Protein AF-A0A4Q4DHK1-F1 (afdb_monomer_lite)

Radius of gyration: 35.24 Å; chains: 1; bounding box: 110×114×88 Å

pLDDT: mean 72.65, std 28.13, range [22.77, 98.75]

Foldseek 3Di:
DWDDPPVPDIDPPDDDDLQDFQFDQQVHQKGKDKDFLAKDWFQKKKKWFFAKQDLFFWKFQAKFFAAPVCRVDTLQAQFDKQKPAFDDPQGLSRNRPPDRPGMTTGGSDGGIMMMTGSVATDITGMIMTITGPTHGQKIFIWGHHPVPDIDTRDIDGRAFAADWDDDPNHTDDADEEEDADPCVVPPDDLVNLLVVLVVCLVVVGQEYEPALVNDLDPSNLVSCLVSNHAYAYEHNAAAADDDPDLPVSLVVLLVSCQPRLVRPNYQEYEQYEAHAYPSSNLVSNVCSCCVRNNPGYYHRYCPDRSHPEAELEADDDPVCVVFLVRTPSSHDHHYRDYYHDDDDDPVVVCVQQPPDDPPPDDPSVVVVDPDDCPPNVDPDNPPDDPDDDPDDDDDDDDDDDDDPDDDDDDDDDDDDDDDDDDDDDDDDDDDDDDPDDDPPPVVVVVVVVVVVVVVVVVPPDDDDDDDDDDDDDDDDDDDDDDDDDDDDDDDDDDDDDDDDDDDDDDDDDDDDDDDDDDDDDDDDDDDDDDD

Secondary structure (DSSP, 8-state):
-EE-SSSS--EESS---TT--SS--SSSS-EEEEEEEEEEEEEEEEEEE-SBSSSS--EEEEEEEE-TTSTT--TTTT-EEEES---TT--GGGGGSS-SS--EE--S-SS-EEEEEEEEEEEEEEEEEEE-SS-BSEEEEEEESSSSS-EEEEEEE-PPPPP--EETTEE----EEE---TTTTT---HHHHHHHHHHHHHTT--EEEEGGG----HHHHHHHHHHT-EEEEE-S-BTT---S-HHHHHHHHHHHHHHHTT-TTEEEEEEEBSSPPPHHHHHHHHHHHHHHSTTSEEEEETTSTT---S---S---GGGGG-GGGSTTSS-S--S---------HHHHHHHHTTS-SSS--HHHHHS----TTTSS---S--------------------------------------------PPPPPPP--S--SSSHHHHHHHHHHHHHHHTTSSS-----------------------------------------------------------------------

Sequence (531 aa):
MQVSDDGGTWTDAESVDNSAVPLPFENADASLQRVDIGAREARYVRLSGGERATSWGSSLWSLSVIDSAAPGTDPALRKTATASTEDGDNKAANATDGRSDTHWSSAYEDDQWIQVDLGAAVSFDRVVVVWEPAHPKTYVIQVSDDGDTWTGVKAVDNTPEPLKISVNRVRVFCRGGNWGRDELLRRMSAEPMDTAVRMHRDMNFTMIRNWLGSSNREEFFASCDEYGLLVWNDFPNAWAMDPPDQEAFNSVARDTVLRYRIHPSVVVWCGANEGNPPAAIDTGMREAVQSQAPGILYQNNSAGGIISGGGPYGWVEPERYFSRSTYGGGHFGFHTEIGMPVVSTAESMRNLVGDEPEWPIGDAWYYHDWSTPGESGSAELPRRHRGPSRHGEGSGRLRPQGAVRQLREHPGHVRGVERQPVEGRQRPDALDVPPGLAQHRLADVRLRLRRQRHLLRGAQGLRTVPCAGRPAEVGGHRRQPHRPRPERCDGHSRAPRPVRAPARVHPACEARRRSVDHGHRVHRRVRSGPP

Structure (mmCIF, N/CA/C/O backbone):
data_AF-A0A4Q4DHK1-F1
#
_entry.id   AF-A0A4Q4DHK1-F1
#
loop_
_atom_site.group_PDB
_atom_site.id
_atom_site.type_symbol
_atom_site.label_atom_id
_atom_site.label_alt_id
_atom_site.label_comp_id
_atom_site.label_asym_id
_atom_site.label_entity_id
_atom_site.label_seq_id
_atom_site.pdbx_PDB_ins_code
_atom_site.Cartn_x
_atom_site.Cartn_y
_atom_site.Cartn_z
_atom_site.occupancy
_atom_site.B_iso_or_equiv
_atom_site.auth_seq_id
_atom_site.auth_comp_id
_atom_site.auth_asym_id
_atom_site.auth_atom_id
_atom_site.pdbx_PDB_model_num
ATOM 1 N N . MET A 1 1 ? -16.949 -10.722 -8.420 1.00 47.47 1 MET A N 1
ATOM 2 C CA . MET A 1 1 ? -17.104 -12.100 -8.929 1.00 47.47 1 MET A CA 1
ATOM 3 C C . MET A 1 1 ? -18.255 -12.141 -9.926 1.00 47.47 1 MET A C 1
ATOM 5 O O . MET A 1 1 ? -19.300 -11.579 -9.632 1.00 47.47 1 MET A O 1
ATOM 9 N N . GLN A 1 2 ? -18.088 -12.801 -11.078 1.00 45.94 2 GLN A N 1
ATOM 10 C CA . GLN A 1 2 ? -19.181 -13.039 -12.032 1.00 45.94 2 GLN A CA 1
ATOM 11 C C . GLN A 1 2 ? -19.551 -14.520 -12.079 1.00 45.94 2 GLN A C 1
ATOM 13 O O . GLN A 1 2 ? -18.664 -15.376 -12.040 1.00 45.94 2 GLN A O 1
ATOM 18 N N . VAL A 1 3 ? -20.846 -14.803 -12.195 1.00 56.62 3 VAL A N 1
ATOM 19 C CA . VAL A 1 3 ? -21.405 -16.150 -12.369 1.00 56.62 3 VAL A CA 1
ATOM 20 C C . VAL A 1 3 ? -22.214 -16.216 -13.661 1.00 56.62 3 VAL A C 1
ATOM 22 O O . VAL A 1 3 ? -22.675 -15.198 -14.175 1.00 56.62 3 VAL A O 1
ATOM 25 N N . SER A 1 4 ? -22.342 -17.420 -14.208 1.00 64.75 4 SER A N 1
ATOM 26 C CA . SER A 1 4 ? -23.091 -17.689 -15.430 1.00 64.75 4 SER A CA 1
ATOM 27 C C . SER A 1 4 ? -23.592 -19.127 -15.395 1.00 64.75 4 SER A C 1
ATOM 29 O O . SER A 1 4 ? -22.787 -20.055 -15.291 1.00 64.75 4 SER A O 1
ATOM 31 N N . ASP A 1 5 ? -24.909 -19.302 -15.487 1.00 65.12 5 ASP A N 1
ATOM 32 C CA . ASP A 1 5 ? -25.555 -20.621 -15.475 1.00 65.12 5 ASP A CA 1
ATOM 33 C C . ASP A 1 5 ? -25.637 -21.251 -16.882 1.00 65.12 5 ASP A C 1
ATOM 35 O O . ASP A 1 5 ? -25.876 -22.450 -17.019 1.00 65.12 5 ASP A O 1
ATOM 39 N N . ASP A 1 6 ? -25.425 -20.453 -17.937 1.00 76.12 6 ASP A N 1
ATOM 40 C CA . ASP A 1 6 ? -25.504 -20.849 -19.353 1.00 76.12 6 ASP A CA 1
ATOM 41 C C . ASP A 1 6 ? -24.164 -20.708 -20.117 1.00 76.12 6 ASP A C 1
ATOM 43 O O . ASP A 1 6 ? -24.052 -21.138 -21.266 1.00 76.12 6 ASP A O 1
ATOM 47 N N . GLY A 1 7 ? -23.141 -20.106 -19.496 1.00 55.50 7 GLY A N 1
ATOM 48 C CA . GLY A 1 7 ? -21.835 -19.790 -20.085 1.00 55.50 7 GLY A CA 1
ATOM 49 C C . GLY A 1 7 ? -21.817 -18.584 -21.040 1.00 55.50 7 GLY A C 1
ATOM 50 O O . GLY A 1 7 ? -20.734 -18.150 -21.445 1.00 55.50 7 GLY A O 1
ATOM 51 N N . GLY A 1 8 ? -22.979 -18.032 -21.401 1.00 59.91 8 GLY A N 1
ATOM 52 C CA . GLY A 1 8 ? -23.135 -16.928 -22.356 1.00 59.91 8 GLY A CA 1
ATOM 53 C C . GLY A 1 8 ? -23.581 -15.612 -21.715 1.00 59.91 8 GLY A C 1
ATOM 54 O O . GLY A 1 8 ? -23.143 -14.542 -22.136 1.00 59.91 8 GLY A O 1
ATOM 55 N N . THR A 1 9 ? -24.395 -15.695 -20.668 1.00 63.12 9 THR A N 1
ATOM 56 C CA . THR A 1 9 ? -24.939 -14.582 -19.895 1.00 63.12 9 THR A CA 1
ATOM 57 C C . THR A 1 9 ? -24.209 -14.522 -18.560 1.00 63.12 9 THR A C 1
ATOM 59 O O . THR A 1 9 ? -24.305 -15.449 -17.757 1.00 63.12 9 THR A O 1
ATOM 62 N N . TRP A 1 10 ? -23.456 -13.450 -18.325 1.00 68.81 10 TRP A N 1
ATOM 63 C CA . TRP A 1 10 ? -22.652 -13.276 -17.115 1.00 68.81 10 TRP A CA 1
ATOM 64 C C . TRP A 1 10 ? -23.239 -12.159 -16.257 1.00 68.81 10 TRP A C 1
ATOM 66 O O . TRP A 1 10 ? -23.461 -11.051 -16.747 1.00 68.81 10 TRP A O 1
ATOM 76 N N . THR A 1 11 ? -23.481 -12.455 -14.985 1.00 61.75 11 THR A N 1
ATOM 77 C CA . THR A 1 11 ? -23.983 -11.508 -13.983 1.00 61.75 11 THR A CA 1
ATOM 78 C C . THR A 1 11 ? -22.953 -11.329 -12.881 1.00 61.75 11 THR A C 1
ATOM 80 O O . THR A 1 11 ? -22.341 -12.296 -12.422 1.00 61.75 11 THR A O 1
ATOM 83 N N . ASP A 1 12 ? -22.775 -10.089 -12.427 1.00 61.72 12 ASP A N 1
ATOM 84 C CA . ASP A 1 12 ? -21.999 -9.800 -11.225 1.00 61.72 12 ASP A CA 1
ATOM 85 C C . ASP A 1 12 ? -22.729 -10.400 -10.015 1.00 61.72 12 ASP A C 1
ATOM 87 O O . ASP A 1 12 ? -23.789 -9.927 -9.612 1.00 61.72 12 ASP A O 1
ATOM 91 N N . ALA A 1 13 ? -22.173 -11.476 -9.456 1.00 50.31 13 ALA A N 1
ATOM 92 C CA . ALA A 1 13 ? -22.641 -12.061 -8.199 1.00 50.31 13 ALA A CA 1
ATOM 93 C C . ALA A 1 13 ? -22.247 -11.188 -7.001 1.00 50.31 13 ALA A C 1
ATOM 95 O O . ALA A 1 13 ? -22.919 -11.187 -5.976 1.00 50.31 13 ALA A O 1
ATOM 96 N N . GLU A 1 14 ? -21.140 -10.461 -7.148 1.00 51.59 14 GLU A N 1
ATOM 97 C CA . GLU A 1 14 ? -20.563 -9.585 -6.139 1.00 51.59 14 GLU A CA 1
ATOM 98 C C . GLU A 1 14 ? -19.654 -8.576 -6.847 1.00 51.59 14 GLU A C 1
ATOM 100 O O . GLU A 1 14 ? -18.793 -8.975 -7.639 1.00 51.59 14 GLU A O 1
ATOM 105 N N . SER A 1 15 ? -19.811 -7.279 -6.579 1.00 48.78 15 SER A N 1
ATOM 106 C CA . SER A 1 15 ? -18.812 -6.295 -7.006 1.00 48.78 15 SER A CA 1
ATOM 107 C C . SER A 1 15 ? -17.597 -6.440 -6.097 1.00 48.78 15 SER A C 1
ATOM 109 O O . SER A 1 15 ? -17.697 -6.186 -4.902 1.00 48.78 15 SER A O 1
ATOM 111 N N . VAL A 1 16 ? -16.465 -6.874 -6.653 1.00 47.25 16 VAL A N 1
ATOM 112 C CA . VAL A 1 16 ? -15.205 -6.975 -5.906 1.00 47.25 16 VAL A CA 1
ATOM 113 C C . VAL A 1 16 ? -14.359 -5.775 -6.287 1.00 47.25 16 VAL A C 1
ATOM 115 O O . VAL A 1 16 ? -13.820 -5.719 -7.394 1.00 47.25 16 VAL A O 1
ATOM 118 N N . ASP A 1 17 ? -14.259 -4.821 -5.370 1.00 56.34 17 ASP A N 1
ATOM 119 C CA . ASP A 1 17 ? -13.250 -3.778 -5.450 1.00 56.34 17 ASP A CA 1
ATOM 120 C C . ASP A 1 17 ? -11.889 -4.389 -5.090 1.00 56.34 17 ASP A C 1
ATOM 122 O O . ASP A 1 17 ? -11.588 -4.658 -3.930 1.00 56.34 17 ASP A O 1
ATOM 126 N N . ASN A 1 18 ? -11.058 -4.621 -6.109 1.00 48.06 18 ASN A N 1
ATOM 127 C CA . ASN A 1 18 ? -9.714 -5.179 -5.939 1.00 48.06 18 ASN A CA 1
ATOM 128 C C . ASN A 1 18 ? -8.720 -4.188 -5.292 1.00 48.06 18 ASN A C 1
ATOM 130 O O . ASN A 1 18 ? -7.551 -4.536 -5.138 1.00 48.06 18 ASN A O 1
ATOM 134 N N . SER A 1 19 ? -9.160 -2.971 -4.952 1.00 53.16 19 SER A N 1
ATOM 135 C CA . SER A 1 19 ? -8.407 -1.965 -4.195 1.00 53.16 19 SER A CA 1
ATOM 136 C C . SER A 1 19 ? -8.936 -1.737 -2.771 1.00 53.16 19 SER A C 1
ATOM 138 O O . SER A 1 19 ? -8.347 -0.949 -2.031 1.00 53.16 19 SER A O 1
ATOM 140 N N . ALA A 1 20 ? -9.992 -2.449 -2.355 1.00 63.12 20 ALA A N 1
ATOM 141 C CA . ALA A 1 20 ? -10.575 -2.313 -1.025 1.00 63.12 20 ALA A CA 1
ATOM 142 C C . ALA A 1 20 ? -9.588 -2.737 0.076 1.00 63.12 20 ALA A C 1
ATOM 144 O O . ALA A 1 20 ? -9.334 -3.921 0.306 1.00 63.12 20 ALA A O 1
ATOM 145 N N . VAL A 1 21 ? -9.062 -1.745 0.793 1.00 74.88 21 VAL A N 1
ATOM 146 C CA . VAL A 1 21 ? -8.330 -1.935 2.048 1.00 74.88 21 VAL A CA 1
ATOM 147 C C . VAL A 1 21 ? -9.319 -1.957 3.227 1.00 74.88 21 VAL A C 1
ATOM 149 O O . VAL A 1 21 ? -10.309 -1.225 3.184 1.00 74.88 21 VAL A O 1
ATOM 152 N N . PRO A 1 22 ? -9.084 -2.742 4.300 1.00 81.81 22 PRO A N 1
ATOM 153 C CA . PRO A 1 22 ? -10.016 -2.823 5.436 1.00 81.81 22 PRO A CA 1
ATOM 154 C C . PRO A 1 22 ? -10.275 -1.496 6.166 1.00 81.81 22 PRO A C 1
ATOM 156 O O . PRO A 1 22 ? -11.322 -1.342 6.795 1.00 81.81 22 PRO A O 1
ATOM 159 N N . LEU A 1 23 ? -9.328 -0.555 6.078 1.00 85.44 23 LEU A N 1
ATOM 160 C CA . LEU A 1 23 ? -9.400 0.801 6.621 1.00 85.44 23 LEU A CA 1
ATOM 161 C C . LEU A 1 23 ? -8.910 1.809 5.564 1.00 85.44 23 LEU A C 1
ATOM 163 O O . LEU A 1 23 ? -7.705 2.050 5.458 1.00 85.44 23 LEU A O 1
ATOM 167 N N . PRO A 1 24 ? -9.805 2.373 4.733 1.00 80.25 24 PRO A N 1
ATOM 168 C CA . PRO A 1 24 ? -9.443 3.418 3.784 1.00 80.25 24 PRO A CA 1
ATOM 169 C C . PRO A 1 24 ? -9.318 4.772 4.498 1.00 80.25 24 PRO A C 1
ATOM 171 O O . PRO A 1 24 ? -10.214 5.177 5.240 1.00 80.25 24 PRO A O 1
ATOM 174 N N . PHE A 1 25 ? -8.211 5.476 4.253 1.00 76.12 25 PHE A N 1
ATOM 175 C CA . PHE A 1 25 ? -7.903 6.813 4.781 1.00 76.12 25 PHE A CA 1
ATOM 176 C C . PHE A 1 25 ? -7.890 7.826 3.620 1.00 76.12 25 PHE A C 1
ATOM 178 O O . PHE A 1 25 ? -6.839 8.300 3.190 1.00 76.12 25 PHE A O 1
ATOM 185 N N . GLU A 1 26 ? -9.060 8.080 3.023 1.00 56.31 26 GLU A N 1
ATOM 186 C CA . GLU A 1 26 ? -9.213 8.846 1.771 1.00 56.31 26 GLU A CA 1
ATOM 187 C C . GLU A 1 26 ? -8.942 10.354 1.956 1.00 56.31 26 GLU A C 1
ATOM 189 O O . GLU A 1 26 ? -9.859 11.166 2.053 1.00 56.31 26 GLU A O 1
ATOM 194 N N . ASN A 1 27 ? -7.660 10.736 1.985 1.00 51.50 27 ASN A N 1
ATOM 195 C CA . ASN A 1 27 ? -7.175 12.106 2.226 1.00 51.50 27 ASN A CA 1
ATOM 196 C C . ASN A 1 27 ? -7.556 12.691 3.603 1.00 51.50 27 ASN A C 1
ATOM 198 O O . ASN A 1 27 ? -7.552 13.910 3.776 1.00 51.50 27 ASN A O 1
ATOM 202 N N . ALA A 1 28 ? -7.875 11.835 4.575 1.00 60.06 28 ALA A N 1
ATOM 203 C CA . ALA A 1 28 ? -8.208 12.214 5.943 1.00 60.06 28 ALA A CA 1
ATOM 204 C C . ALA A 1 28 ? -7.517 11.281 6.943 1.00 60.06 28 ALA A C 1
ATOM 206 O O . ALA A 1 28 ? -7.442 10.072 6.717 1.00 60.06 28 ALA A O 1
ATOM 207 N N . ASP A 1 29 ? -7.108 11.825 8.089 1.00 82.06 29 ASP A N 1
ATOM 208 C CA . ASP A 1 29 ? -6.481 11.085 9.195 1.00 82.06 29 ASP A CA 1
ATOM 209 C C . ASP A 1 29 ? -7.505 10.266 10.016 1.00 82.06 29 ASP A C 1
ATOM 211 O O . ASP A 1 29 ? -7.342 10.045 11.213 1.00 82.06 29 ASP A O 1
ATOM 215 N N . ALA A 1 30 ? -8.600 9.830 9.386 1.00 88.81 30 ALA A N 1
ATOM 216 C CA . ALA A 1 30 ? -9.708 9.134 10.028 1.00 88.81 30 ALA A CA 1
ATOM 217 C C . ALA A 1 30 ? -10.295 8.039 9.121 1.00 88.81 30 ALA A C 1
ATOM 219 O O . ALA A 1 30 ? -10.628 8.305 7.965 1.00 88.81 30 ALA A O 1
ATOM 220 N N . SER A 1 31 ? -10.501 6.831 9.659 1.00 91.38 31 SER A N 1
ATOM 221 C CA . SER A 1 31 ? -11.215 5.743 8.972 1.00 91.38 31 SER A CA 1
ATOM 222 C C . SER A 1 31 ? -12.299 5.126 9.858 1.00 91.38 31 SER A C 1
ATOM 224 O O . SER A 1 31 ? -12.040 4.698 10.983 1.00 91.38 31 SER A O 1
ATOM 226 N N . LEU A 1 32 ? -13.537 5.090 9.357 1.00 92.19 32 LEU A N 1
ATOM 227 C CA . LEU A 1 32 ? -14.707 4.600 10.090 1.00 92.19 32 LEU A CA 1
ATOM 228 C C . LEU A 1 32 ? -14.902 3.094 9.883 1.00 92.19 32 LEU A C 1
ATOM 230 O O . LEU A 1 32 ? -15.309 2.655 8.806 1.00 92.19 32 LEU A O 1
ATOM 234 N N . GLN A 1 33 ? -14.747 2.318 10.951 1.00 94.19 33 GLN A N 1
ATOM 235 C CA . GLN A 1 33 ? -14.998 0.882 10.966 1.00 94.19 33 GLN A CA 1
ATOM 236 C C . GLN A 1 33 ? -16.241 0.554 11.800 1.00 94.19 33 GLN A C 1
ATOM 238 O O . GLN A 1 33 ? -16.369 0.962 12.953 1.00 94.19 33 GLN A O 1
ATOM 243 N N . ARG A 1 34 ? -17.173 -0.211 11.223 1.00 94.88 34 ARG A N 1
ATOM 244 C CA . ARG A 1 34 ? -18.344 -0.752 11.931 1.00 94.88 34 ARG A CA 1
ATOM 245 C C . ARG A 1 34 ? -18.182 -2.257 12.057 1.00 94.88 34 ARG A C 1
ATOM 247 O O . ARG A 1 34 ? -17.985 -2.929 11.048 1.00 94.88 34 ARG A O 1
ATOM 254 N N . VAL A 1 35 ? -18.289 -2.777 13.273 1.00 96.31 35 VAL A N 1
ATOM 255 C CA . VAL A 1 35 ? -18.103 -4.199 13.551 1.00 96.31 35 VAL A CA 1
ATOM 256 C C . VAL A 1 35 ? -19.341 -4.763 14.224 1.00 96.31 35 VAL A C 1
ATOM 258 O O . VAL A 1 35 ? -19.595 -4.520 15.403 1.00 96.31 35 VAL A O 1
ATOM 261 N N . ASP A 1 36 ? -20.093 -5.551 13.461 1.00 97.12 36 ASP A N 1
ATOM 262 C CA . ASP A 1 36 ? -21.215 -6.325 13.979 1.00 97.12 36 ASP A CA 1
ATOM 263 C C . ASP A 1 36 ? -20.690 -7.536 14.763 1.00 97.12 36 ASP A C 1
ATOM 265 O O . ASP A 1 36 ? -19.934 -8.369 14.245 1.00 97.12 36 ASP A O 1
ATOM 269 N N . ILE A 1 37 ? -21.103 -7.625 16.027 1.00 96.38 37 ILE A N 1
ATOM 270 C CA . ILE A 1 37 ? -20.753 -8.700 16.968 1.00 96.38 37 ILE A CA 1
ATOM 271 C C . ILE A 1 37 ? -21.958 -9.610 17.285 1.00 96.38 37 ILE A C 1
ATOM 273 O O . ILE A 1 37 ? -21.801 -10.685 17.876 1.00 96.38 37 ILE A O 1
ATOM 277 N N . GLY A 1 38 ? -23.155 -9.200 16.843 1.00 95.19 38 GLY A N 1
ATOM 278 C CA . GLY A 1 38 ? -24.442 -9.795 17.204 1.00 95.19 38 GLY A CA 1
ATOM 279 C C . GLY A 1 38 ? -24.859 -9.407 18.624 1.00 95.19 38 GLY A C 1
ATOM 280 O O . GLY A 1 38 ? -24.012 -9.059 19.436 1.00 95.19 38 GLY A O 1
ATOM 281 N N . ALA A 1 39 ? -26.154 -9.478 18.938 1.00 95.81 39 ALA A N 1
ATOM 282 C CA . ALA A 1 39 ? -26.677 -9.010 20.225 1.00 95.81 39 ALA A CA 1
ATOM 283 C C . ALA A 1 39 ? -25.940 -9.625 21.433 1.00 95.81 39 ALA A C 1
ATOM 285 O O . ALA A 1 39 ? -25.818 -10.851 21.555 1.00 95.81 39 ALA A O 1
ATOM 286 N N . ARG A 1 40 ? -25.443 -8.760 22.317 1.00 95.50 40 ARG A N 1
ATOM 287 C CA . ARG A 1 40 ? -24.801 -9.067 23.598 1.00 95.50 40 ARG A CA 1
ATOM 288 C C . ARG A 1 40 ? -25.378 -8.153 24.667 1.00 95.50 40 ARG A C 1
ATOM 290 O O . ARG A 1 40 ? -25.748 -7.022 24.377 1.00 95.50 40 ARG A O 1
ATOM 297 N N . GLU A 1 41 ? -25.395 -8.648 25.894 1.00 97.31 41 GLU A N 1
ATOM 298 C CA . GLU A 1 41 ? -25.597 -7.845 27.094 1.00 97.31 41 GLU A CA 1
ATOM 299 C C . GLU A 1 41 ? -24.289 -7.906 27.888 1.00 97.31 41 GLU A C 1
ATOM 301 O O . GLU A 1 41 ? -23.771 -9.002 28.100 1.00 97.31 41 GLU A O 1
ATOM 306 N N . ALA A 1 42 ? -23.710 -6.751 28.218 1.00 98.06 42 ALA A N 1
ATOM 307 C CA . ALA A 1 42 ? -22.480 -6.643 29.008 1.00 98.06 42 ALA A CA 1
ATOM 308 C C . ALA A 1 42 ? -22.324 -5.229 29.582 1.00 98.06 42 ALA A C 1
ATOM 310 O O . ALA A 1 42 ? -22.912 -4.276 29.062 1.00 98.06 42 ALA A O 1
ATOM 311 N N . ARG A 1 43 ? -21.515 -5.073 30.638 1.00 98.38 43 ARG A N 1
ATOM 312 C CA . ARG A 1 43 ? -21.191 -3.755 31.222 1.00 98.38 43 ARG A CA 1
ATOM 313 C C . ARG A 1 43 ? -19.957 -3.102 30.605 1.00 98.38 43 ARG A C 1
ATOM 315 O O . ARG A 1 43 ? -19.894 -1.878 30.522 1.00 98.38 43 ARG A O 1
ATOM 322 N N . TYR A 1 44 ? -18.979 -3.897 30.200 1.00 98.75 44 TYR A N 1
ATOM 323 C CA . TYR A 1 44 ? -17.699 -3.423 29.697 1.00 98.75 44 TYR A CA 1
ATOM 324 C C . TYR A 1 44 ? -17.467 -3.887 28.264 1.00 98.75 44 TYR A C 1
ATOM 326 O O . TYR A 1 44 ? -17.773 -5.027 27.907 1.00 98.75 44 TYR A O 1
ATOM 334 N N . VAL A 1 45 ? -16.852 -3.017 27.463 1.00 98.62 45 VAL A N 1
ATOM 335 C CA . VAL A 1 45 ? -16.354 -3.332 26.117 1.00 98.62 45 VAL A CA 1
ATOM 336 C C . VAL A 1 45 ? -14.882 -2.962 26.053 1.00 98.62 45 VAL A C 1
ATOM 338 O O . VAL A 1 45 ? -14.516 -1.864 26.463 1.00 98.62 45 VAL A O 1
ATOM 341 N N . ARG A 1 46 ? -14.042 -3.859 25.531 1.00 98.69 46 ARG A N 1
ATOM 342 C CA . ARG A 1 46 ? -12.614 -3.624 25.290 1.00 98.69 46 ARG A CA 1
ATOM 343 C C . ARG A 1 46 ? -12.252 -3.944 23.854 1.00 98.69 46 ARG A C 1
ATOM 345 O O . ARG A 1 46 ? -12.639 -4.984 23.323 1.00 98.69 46 ARG A O 1
ATOM 352 N N . LEU A 1 47 ? -11.453 -3.072 23.261 1.00 98.50 47 LEU A N 1
ATOM 353 C CA . LEU A 1 47 ? -10.709 -3.339 22.046 1.00 98.50 47 LEU A CA 1
ATOM 354 C C . LEU A 1 47 ? -9.289 -3.727 22.461 1.00 98.50 47 LEU A C 1
ATOM 356 O O . LEU A 1 47 ? -8.569 -2.909 23.025 1.00 98.50 47 LEU A O 1
ATOM 360 N N . SER A 1 48 ? -8.909 -4.981 22.216 1.00 98.25 48 SER A N 1
ATOM 361 C CA . SER A 1 48 ? -7.556 -5.493 22.460 1.00 98.25 48 SER A CA 1
ATOM 362 C C . SER A 1 48 ? -6.837 -5.647 21.124 1.00 98.25 48 SER A C 1
ATOM 364 O O . SER A 1 48 ? -7.182 -6.547 20.358 1.00 98.25 48 SER A O 1
ATOM 366 N N . GLY A 1 49 ? -5.886 -4.763 20.825 1.00 96.88 49 GLY A N 1
ATOM 367 C CA . GLY A 1 49 ? -5.021 -4.864 19.650 1.00 96.88 49 GLY A CA 1
ATOM 368 C C . GLY A 1 49 ? -3.995 -5.992 19.775 1.00 96.88 49 GLY A C 1
ATOM 369 O O . GLY A 1 49 ? -3.806 -6.546 20.858 1.00 96.88 49 GLY A O 1
ATOM 370 N N . GLY A 1 50 ? -3.365 -6.329 18.650 1.00 94.31 50 GLY A N 1
ATOM 371 C CA . GLY A 1 50 ? -2.175 -7.177 18.559 1.00 94.31 50 GLY A CA 1
ATOM 372 C C . GLY A 1 50 ? -0.983 -6.401 17.985 1.00 94.31 50 GLY A C 1
ATOM 373 O O . GLY A 1 50 ? -0.689 -5.290 18.425 1.00 94.31 50 GLY A O 1
ATOM 374 N N . GLU A 1 51 ? -0.332 -6.960 16.959 1.00 90.12 51 GLU A N 1
ATOM 375 C CA . GLU A 1 51 ? 0.749 -6.298 16.209 1.00 90.12 51 GLU A CA 1
ATOM 376 C C . GLU A 1 51 ? 0.267 -4.987 15.557 1.00 90.12 51 GLU A C 1
ATOM 378 O O . GLU A 1 51 ? -0.804 -4.941 14.940 1.00 90.12 51 GLU A O 1
ATOM 383 N N . ARG A 1 52 ? 1.066 -3.922 15.646 1.00 89.50 52 ARG A N 1
ATOM 384 C CA . ARG A 1 52 ? 0.757 -2.616 15.039 1.00 89.50 52 ARG A CA 1
ATOM 385 C C . ARG A 1 52 ? 0.902 -2.621 13.515 1.00 89.50 52 ARG A C 1
ATOM 387 O O . ARG A 1 52 ? 1.778 -3.273 12.952 1.00 89.50 52 ARG A O 1
ATOM 394 N N . ALA A 1 53 ? 0.049 -1.861 12.825 1.00 84.00 53 ALA A N 1
ATOM 395 C CA . ALA A 1 53 ? 0.118 -1.685 11.370 1.00 84.00 53 ALA A CA 1
ATOM 396 C C . ALA A 1 53 ? 1.168 -0.647 10.935 1.00 84.00 53 ALA A C 1
ATOM 398 O O . ALA A 1 53 ? 1.545 -0.606 9.766 1.00 84.00 53 ALA A O 1
ATOM 399 N N . THR A 1 54 ? 1.656 0.171 11.871 1.00 81.25 54 THR A N 1
ATOM 400 C CA . THR A 1 54 ? 2.674 1.208 11.646 1.00 81.25 54 THR A CA 1
ATOM 401 C C . THR A 1 54 ? 3.760 1.129 12.723 1.00 81.25 54 THR A C 1
ATOM 403 O O . THR A 1 54 ? 3.623 0.395 13.700 1.00 81.25 54 THR A O 1
ATOM 406 N N . SER A 1 55 ? 4.841 1.900 12.577 1.00 80.12 55 SER A N 1
ATOM 407 C CA . SER A 1 55 ? 5.834 2.068 13.647 1.00 80.12 55 SER A CA 1
ATOM 408 C C . SER A 1 55 ? 5.298 2.869 14.845 1.00 80.12 55 SER A C 1
ATOM 410 O O . SER A 1 55 ? 5.807 2.700 15.958 1.00 80.12 55 SER A O 1
ATOM 412 N N . TRP A 1 56 ? 4.262 3.692 14.635 1.00 87.62 56 TRP A N 1
ATOM 413 C CA . TRP A 1 56 ? 3.528 4.412 15.682 1.00 87.62 56 TRP A CA 1
ATOM 414 C C . TRP A 1 56 ? 2.645 3.473 16.516 1.00 87.62 56 TRP A C 1
ATOM 416 O O . TRP A 1 56 ? 2.643 2.274 16.268 1.00 87.62 56 TRP A O 1
ATOM 426 N N . GLY A 1 57 ? 1.941 4.002 17.524 1.00 91.38 57 GLY A N 1
ATOM 427 C CA . GLY A 1 57 ? 1.067 3.251 18.433 1.00 91.38 57 GLY A CA 1
ATOM 428 C C . GLY A 1 57 ? -0.243 2.778 17.785 1.00 91.38 57 GLY A C 1
ATOM 429 O O . GLY A 1 57 ? -0.352 2.637 16.568 1.00 91.38 57 GLY A O 1
ATOM 430 N N . SER A 1 58 ? -1.257 2.551 18.616 1.00 96.00 58 SER A N 1
ATOM 431 C CA . SER A 1 58 ? -2.662 2.492 18.201 1.00 96.00 58 SER A CA 1
ATOM 432 C C . SER A 1 58 ? -3.368 3.764 18.657 1.00 96.00 58 SER A C 1
ATOM 434 O O . SER A 1 58 ? -3.213 4.162 19.809 1.00 96.00 58 SER A O 1
ATOM 436 N N . SER A 1 59 ? -4.146 4.382 17.771 1.00 96.56 59 SER A N 1
ATOM 437 C CA . SER A 1 59 ? -4.871 5.622 18.028 1.00 96.56 59 SER A CA 1
ATOM 438 C C . SER A 1 59 ? -6.246 5.629 17.359 1.00 96.56 59 SER A C 1
ATOM 440 O O . SER A 1 59 ? -6.439 5.086 16.265 1.00 96.56 59 SER A O 1
ATOM 442 N N . LEU A 1 60 ? -7.230 6.220 18.036 1.00 97.25 60 LEU A N 1
ATOM 443 C CA . LEU A 1 60 ? -8.598 6.357 17.536 1.00 97.25 60 LEU A CA 1
ATOM 444 C C . LEU A 1 60 ? -9.301 7.594 18.105 1.00 97.25 60 LEU A C 1
ATOM 446 O O . LEU A 1 60 ? -9.221 7.892 19.299 1.00 97.25 60 LEU A O 1
ATOM 450 N N . TRP A 1 61 ? -10.042 8.270 17.229 1.00 97.12 61 TRP A N 1
ATOM 451 C CA . TRP A 1 61 ? -10.869 9.440 17.522 1.00 97.12 61 TRP A CA 1
ATOM 452 C C . TRP A 1 61 ? -12.092 9.085 18.371 1.00 97.12 61 TRP A C 1
ATOM 454 O O . TRP A 1 61 ? -12.476 9.847 19.250 1.00 97.12 61 TRP A O 1
ATOM 464 N N . SER A 1 62 ? -12.714 7.922 18.141 1.00 97.56 62 SER A N 1
ATOM 465 C CA . SER A 1 62 ? -13.882 7.503 18.927 1.00 97.56 62 SER A CA 1
ATOM 466 C C . SER A 1 62 ? -14.094 5.992 18.965 1.00 97.56 62 SER A C 1
ATOM 468 O O . SER A 1 62 ? -13.926 5.317 17.944 1.00 97.56 62 SER A O 1
ATOM 470 N N . LEU A 1 63 ? -14.556 5.492 20.113 1.00 98.19 63 LEU A N 1
ATOM 471 C CA . LEU A 1 63 ? -15.024 4.128 20.355 1.00 98.19 63 LEU A CA 1
ATOM 472 C C . LEU A 1 63 ? -16.475 4.176 20.859 1.00 98.19 63 LEU A C 1
ATOM 474 O O . LEU A 1 63 ? -16.732 4.406 22.039 1.00 98.19 63 LEU A O 1
ATOM 478 N N . SER A 1 64 ? -17.417 3.929 19.952 1.00 97.88 64 SER A N 1
ATOM 479 C CA . SER A 1 64 ? -18.856 3.920 20.227 1.00 97.88 64 SER A CA 1
ATOM 480 C C . SER A 1 64 ? -19.408 2.501 20.314 1.00 97.88 64 SER A C 1
ATOM 482 O O . SER A 1 64 ? -18.989 1.594 19.586 1.00 97.88 64 SER A O 1
ATOM 484 N N . VAL A 1 65 ? -20.418 2.323 21.159 1.00 97.81 65 VAL A N 1
ATOM 485 C CA . VAL A 1 65 ? -21.203 1.090 21.278 1.00 97.81 65 VAL A CA 1
ATOM 486 C C . VAL A 1 65 ? -22.597 1.374 20.728 1.00 97.81 65 VAL A C 1
ATOM 488 O O . VAL A 1 65 ? -23.158 2.426 20.997 1.00 97.81 65 VAL A O 1
ATOM 491 N N . ILE A 1 66 ? -23.162 0.480 19.918 1.00 97.56 66 ILE A N 1
ATOM 492 C CA . ILE A 1 66 ? -24.446 0.717 19.247 1.00 97.56 66 ILE A CA 1
ATOM 493 C C . ILE A 1 66 ? -25.331 -0.527 19.358 1.00 97.56 66 ILE A C 1
ATOM 495 O O . ILE A 1 66 ? -24.900 -1.647 19.079 1.00 97.56 66 ILE A O 1
ATOM 499 N N . ASP A 1 67 ? -26.592 -0.307 19.721 1.00 96.25 67 ASP A N 1
ATOM 500 C CA . ASP A 1 67 ? -27.691 -1.241 19.484 1.00 96.25 67 ASP A CA 1
ATOM 501 C C . ASP A 1 67 ? -28.362 -0.858 18.156 1.00 96.25 67 ASP A C 1
ATOM 503 O O . ASP A 1 67 ? -28.865 0.261 18.008 1.00 96.25 67 ASP A O 1
ATOM 507 N N . SER A 1 68 ? -28.370 -1.755 17.166 1.00 92.12 68 SER A N 1
ATOM 508 C CA . SER A 1 68 ? -29.013 -1.493 15.874 1.00 92.12 68 SER A CA 1
ATOM 509 C C . SER A 1 68 ? -30.534 -1.293 15.960 1.00 92.12 68 SER A C 1
ATOM 511 O O . SER A 1 68 ? -31.106 -0.682 15.053 1.00 92.12 68 SER A O 1
ATOM 513 N N . ALA A 1 69 ? -31.183 -1.713 17.054 1.00 91.56 69 ALA A N 1
ATOM 514 C CA . ALA A 1 69 ? -32.581 -1.398 17.350 1.00 91.56 69 ALA A CA 1
ATOM 515 C C . ALA A 1 69 ? -32.778 0.032 17.900 1.00 91.56 69 ALA A C 1
ATOM 517 O O . ALA A 1 69 ? -33.886 0.570 17.822 1.00 91.56 69 ALA A O 1
ATOM 518 N N . ALA A 1 70 ? -31.719 0.671 18.412 1.00 89.56 70 ALA A N 1
ATOM 519 C CA . ALA A 1 70 ? -31.730 2.029 18.962 1.00 89.56 70 ALA A CA 1
ATOM 520 C C . ALA A 1 70 ? -30.531 2.884 18.470 1.00 89.56 70 ALA A C 1
ATOM 522 O O . ALA A 1 70 ? -29.812 3.472 19.282 1.00 89.56 70 ALA A O 1
ATOM 523 N N . PRO A 1 71 ? -30.323 3.038 17.144 1.00 80.25 71 PRO A N 1
ATOM 524 C CA . PRO A 1 71 ? -29.070 3.540 16.561 1.00 80.25 71 PRO A CA 1
ATOM 525 C C . PRO A 1 71 ? -28.779 5.034 16.801 1.00 80.25 71 PRO A C 1
ATOM 527 O O . PRO A 1 71 ? -27.758 5.538 16.341 1.00 80.25 71 PRO A O 1
ATOM 530 N N . GLY A 1 72 ? -29.679 5.757 17.476 1.00 84.00 72 GLY A N 1
ATOM 531 C CA . GLY A 1 72 ? -29.483 7.148 17.902 1.00 84.00 72 GLY A CA 1
ATOM 532 C C . GLY A 1 72 ? -28.864 7.300 19.297 1.00 84.00 72 GLY A C 1
ATOM 533 O O . GLY A 1 72 ? -28.669 8.430 19.740 1.00 84.00 72 GLY A O 1
ATOM 534 N N . THR A 1 73 ? -28.582 6.192 19.988 1.00 91.62 73 THR A N 1
ATOM 535 C CA . THR A 1 73 ? -28.009 6.169 21.338 1.00 91.62 73 THR A CA 1
ATOM 536 C C . THR A 1 73 ? -26.677 5.430 21.317 1.00 91.62 73 THR A C 1
ATOM 538 O O . THR A 1 73 ? -26.622 4.281 20.888 1.00 91.62 73 THR A O 1
ATOM 541 N N . ASP A 1 74 ? -25.628 6.066 21.835 1.00 96.50 74 ASP A N 1
ATOM 542 C CA . ASP A 1 74 ? -24.333 5.436 22.102 1.00 96.50 74 ASP A CA 1
ATOM 543 C C . ASP A 1 74 ? -24.162 5.260 23.621 1.00 96.50 74 ASP A C 1
ATOM 545 O O . ASP A 1 74 ? -23.969 6.258 24.324 1.00 96.50 74 ASP A O 1
ATOM 549 N N . PRO A 1 75 ? -24.251 4.031 24.170 1.00 96.88 75 PRO A N 1
ATOM 550 C CA . PRO A 1 75 ? -24.041 3.792 25.591 1.00 96.88 75 PRO A CA 1
ATOM 551 C C . PRO A 1 75 ? -22.612 4.068 26.068 1.00 96.88 75 PRO A C 1
ATOM 553 O O . PRO A 1 75 ? -22.435 4.193 27.276 1.00 96.88 75 PRO A O 1
ATOM 556 N N . ALA A 1 76 ? -21.614 4.166 25.178 1.00 97.75 76 ALA A N 1
ATOM 557 C CA . ALA A 1 76 ? -20.233 4.513 25.524 1.00 97.75 76 ALA A CA 1
ATOM 558 C C . ALA A 1 76 ? -19.998 6.032 25.627 1.00 97.75 76 ALA A C 1
ATOM 560 O O . ALA A 1 76 ? -19.027 6.460 26.252 1.00 97.75 76 ALA A O 1
ATOM 561 N N . LEU A 1 77 ? -20.894 6.863 25.083 1.00 97.94 77 LEU A N 1
ATOM 562 C CA . LEU A 1 77 ? -20.739 8.317 25.080 1.00 97.94 77 LEU A CA 1
ATOM 563 C C . LEU A 1 77 ? -20.648 8.886 26.510 1.00 97.94 77 LEU A C 1
ATOM 565 O O . LEU A 1 77 ? -21.563 8.745 27.327 1.00 97.94 77 LEU A O 1
ATOM 569 N N . ARG A 1 78 ? -19.543 9.590 26.781 1.00 97.81 78 ARG A N 1
ATOM 570 C CA . ARG A 1 78 ? -19.152 10.214 28.060 1.00 97.81 78 ARG A CA 1
ATOM 571 C C . ARG A 1 78 ? -19.055 9.233 29.230 1.00 97.81 78 ARG A C 1
ATOM 573 O O . ARG A 1 78 ? -19.302 9.602 30.380 1.00 97.81 78 ARG A O 1
ATOM 580 N N . LYS A 1 79 ? -18.718 7.980 28.938 1.00 98.31 79 LYS A N 1
ATOM 581 C CA . LYS A 1 79 ? -18.418 6.960 29.943 1.00 98.31 79 LYS A CA 1
ATOM 582 C C . LYS A 1 79 ? -16.955 6.996 30.366 1.00 98.31 79 LYS A C 1
ATOM 584 O O . LYS A 1 79 ? -16.130 7.686 29.779 1.00 98.31 79 LYS A O 1
ATOM 589 N N . THR A 1 80 ? -16.634 6.253 31.419 1.00 98.19 80 THR A N 1
ATOM 590 C CA . THR A 1 80 ? -15.249 6.103 31.863 1.00 98.19 80 THR A CA 1
ATOM 591 C C . THR A 1 80 ? -14.537 5.132 30.933 1.00 98.19 80 THR A C 1
ATOM 593 O O . THR A 1 80 ? -14.871 3.947 30.910 1.00 98.19 80 THR A O 1
ATOM 596 N N . ALA A 1 81 ? -13.544 5.629 30.200 1.00 98.50 81 ALA A N 1
ATOM 597 C CA . ALA A 1 81 ? -12.630 4.810 29.419 1.00 98.50 81 ALA A CA 1
ATOM 598 C C . ALA A 1 81 ? -11.258 4.703 30.103 1.00 98.50 81 ALA A C 1
ATOM 600 O O . ALA A 1 81 ? -10.787 5.657 30.726 1.00 98.50 81 ALA A O 1
ATOM 601 N N . THR A 1 82 ? -10.617 3.543 29.979 1.00 98.56 82 THR A N 1
ATOM 602 C CA . THR A 1 82 ? -9.243 3.275 30.439 1.00 98.56 82 THR A CA 1
ATOM 603 C C . THR A 1 82 ? -8.478 2.499 29.369 1.00 98.56 82 THR A C 1
ATOM 605 O O . THR A 1 82 ? -9.086 1.853 28.518 1.00 98.56 82 THR A O 1
ATOM 608 N N . ALA A 1 83 ? -7.148 2.560 29.390 1.00 98.56 83 ALA A N 1
ATOM 609 C CA . ALA A 1 83 ? -6.291 1.921 28.393 1.00 98.56 83 ALA A CA 1
ATOM 610 C C . ALA A 1 83 ? -5.042 1.292 29.026 1.00 98.56 83 ALA A C 1
ATOM 612 O O . ALA A 1 83 ? -4.720 1.574 30.183 1.00 98.56 83 ALA A O 1
ATOM 613 N N . SER A 1 84 ? -4.327 0.470 28.253 1.00 98.06 84 SER A N 1
ATOM 614 C CA . SER A 1 84 ? -3.013 -0.076 28.619 1.00 98.06 84 SER A CA 1
ATOM 615 C C . SER A 1 84 ? -1.977 1.023 28.852 1.00 98.06 84 SER A C 1
ATOM 617 O O . SER A 1 84 ? -1.229 0.980 29.827 1.00 98.06 84 SER A O 1
ATOM 619 N N . THR A 1 85 ? -1.940 2.005 27.949 1.00 98.31 85 THR A N 1
ATOM 620 C CA . THR A 1 85 ? -1.043 3.163 27.968 1.00 98.31 85 THR A CA 1
ATOM 621 C C . THR A 1 85 ? -1.733 4.383 27.346 1.00 98.31 85 THR A C 1
ATOM 623 O O . THR A 1 85 ? -2.779 4.266 26.704 1.00 98.31 85 THR A O 1
ATOM 626 N N . GLU A 1 86 ? -1.146 5.563 27.543 1.00 97.75 86 GLU A N 1
ATOM 627 C CA . GLU A 1 86 ? -1.591 6.830 26.955 1.00 97.75 86 GLU A CA 1
ATOM 628 C C . GLU A 1 86 ? -0.362 7.656 26.551 1.00 97.75 86 GLU A C 1
ATOM 630 O O . GLU A 1 86 ? 0.551 7.814 27.366 1.00 97.75 86 GLU A O 1
ATOM 635 N N . ASP A 1 87 ? -0.344 8.213 25.339 1.00 95.56 87 ASP A N 1
ATOM 636 C CA . ASP A 1 87 ? 0.695 9.149 24.893 1.00 95.56 87 ASP A CA 1
ATOM 637 C C . ASP A 1 87 ? 0.274 10.606 25.149 1.00 95.56 87 ASP A C 1
ATOM 639 O O . ASP A 1 87 ? -0.773 11.063 24.688 1.00 95.56 87 ASP A O 1
ATOM 643 N N . GLY A 1 88 ? 1.084 11.348 25.909 1.00 93.50 88 GLY A N 1
ATOM 644 C CA . GLY A 1 88 ? 0.842 12.758 26.235 1.00 93.50 88 GLY A CA 1
ATOM 645 C C . GLY A 1 88 ? -0.575 13.051 26.756 1.00 93.50 88 GLY A C 1
ATOM 646 O O . GLY A 1 88 ? -1.030 12.463 27.745 1.00 93.50 88 GLY A O 1
ATOM 647 N N . ASP A 1 89 ? -1.258 13.976 26.077 1.00 95.12 89 ASP A N 1
ATOM 648 C CA . ASP A 1 89 ? -2.631 14.422 26.363 1.00 95.12 89 ASP A CA 1
ATOM 649 C C . ASP A 1 89 ? -3.715 13.571 25.654 1.00 95.12 89 ASP A C 1
ATOM 651 O O . ASP A 1 89 ? -4.914 13.827 25.807 1.00 95.12 89 ASP A O 1
ATOM 655 N N . ASN A 1 90 ? -3.328 12.523 24.916 1.00 96.94 90 ASN A N 1
ATOM 656 C CA . ASN A 1 90 ? -4.235 11.665 24.145 1.00 96.94 90 ASN A CA 1
ATOM 657 C C . ASN A 1 90 ? -4.823 10.551 25.028 1.00 96.94 90 ASN A C 1
ATOM 659 O O . ASN A 1 90 ? -4.530 9.361 24.885 1.00 96.94 90 ASN A O 1
ATOM 663 N N . LYS A 1 91 ? -5.626 10.978 26.006 1.00 98.25 91 LYS A N 1
ATOM 664 C CA . LYS A 1 91 ? -6.194 10.163 27.086 1.00 98.25 91 LYS A CA 1
ATOM 665 C C . LYS A 1 91 ? -7.266 9.192 26.616 1.00 98.25 91 LYS A C 1
ATOM 667 O O . LYS A 1 91 ? -8.021 9.493 25.698 1.00 98.25 91 LYS A O 1
ATOM 672 N N . ALA A 1 92 ? -7.408 8.063 27.314 1.00 98.44 92 ALA A N 1
ATOM 673 C CA . ALA A 1 92 ? -8.434 7.060 27.007 1.00 98.44 92 ALA A CA 1
ATOM 674 C C . ALA A 1 92 ? -9.852 7.664 27.003 1.00 98.44 92 ALA A C 1
ATOM 676 O O . ALA A 1 92 ? -10.678 7.319 26.161 1.00 98.44 92 ALA A O 1
ATOM 677 N N . ALA A 1 93 ? -10.114 8.627 27.896 1.00 98.19 93 ALA A N 1
ATOM 678 C CA . ALA A 1 93 ? -11.378 9.360 27.975 1.00 98.19 93 ALA A CA 1
ATOM 679 C C . ALA A 1 93 ? -11.771 10.067 26.660 1.00 98.19 93 ALA A C 1
ATOM 681 O O . ALA A 1 93 ? -12.962 10.131 26.347 1.00 98.19 93 ALA A O 1
ATOM 682 N N . ASN A 1 94 ? -10.792 10.537 25.875 1.00 98.50 94 ASN A N 1
ATOM 683 C CA . ASN A 1 94 ? -11.018 11.256 24.619 1.00 98.50 94 ASN A CA 1
ATOM 684 C C . ASN A 1 94 ? -11.806 10.401 23.614 1.00 98.50 94 ASN A C 1
ATOM 686 O O . ASN A 1 94 ? -12.723 10.900 22.976 1.00 98.50 94 ASN A O 1
ATOM 690 N N . ALA A 1 95 ? -11.559 9.085 23.569 1.00 98.00 95 ALA A N 1
ATOM 691 C CA . ALA A 1 95 ? -12.275 8.150 22.694 1.00 98.00 95 ALA A CA 1
ATOM 692 C C . ALA A 1 95 ? -13.796 8.067 22.949 1.00 98.00 95 ALA A C 1
ATOM 694 O O . ALA A 1 95 ? -14.514 7.421 22.186 1.00 98.00 95 ALA A O 1
ATOM 695 N N . THR A 1 96 ? -14.298 8.675 24.026 1.00 98.25 96 THR A N 1
ATOM 696 C CA . THR A 1 96 ? -15.715 8.645 24.417 1.00 98.25 96 THR A CA 1
ATOM 697 C C . THR A 1 96 ? -16.303 10.030 24.691 1.00 98.25 96 THR A C 1
ATOM 699 O O . THR A 1 96 ? -17.472 10.129 25.060 1.00 98.25 96 THR A O 1
ATOM 702 N N . ASP A 1 97 ? -15.550 11.122 24.533 1.00 97.75 97 ASP A N 1
ATOM 703 C CA . ASP A 1 97 ? -16.002 12.456 24.960 1.00 97.75 97 ASP A CA 1
ATOM 704 C C . ASP A 1 97 ? -17.085 13.078 24.039 1.00 97.75 97 ASP A C 1
ATOM 706 O O . ASP A 1 97 ? -17.865 13.943 24.468 1.00 97.75 97 ASP A O 1
ATOM 710 N N . GLY A 1 98 ? -17.195 12.566 22.807 1.00 95.25 98 GLY A N 1
ATOM 711 C CA . GLY A 1 98 ? -18.129 13.009 21.770 1.00 95.25 98 GLY A CA 1
ATOM 712 C C . GLY A 1 98 ? -17.621 14.174 20.917 1.00 95.25 98 GLY A C 1
ATOM 713 O O . GLY A 1 98 ? -18.432 14.858 20.288 1.00 95.25 98 GLY A O 1
ATOM 714 N N . ARG A 1 99 ? -16.314 14.438 20.926 1.00 95.44 99 ARG A N 1
ATOM 715 C CA . ARG A 1 99 ? -15.638 15.430 20.091 1.00 95.44 99 ARG A CA 1
ATOM 716 C C . ARG A 1 99 ? -14.971 14.754 18.890 1.00 95.44 99 ARG A C 1
ATOM 718 O O . ARG A 1 99 ? -14.819 13.542 18.840 1.00 95.44 99 ARG A O 1
ATOM 725 N N . SER A 1 100 ? -14.595 15.559 17.899 1.00 91.06 100 SER A N 1
ATOM 726 C CA . SER A 1 100 ? -13.889 15.107 16.689 1.00 91.06 100 SER A CA 1
ATOM 727 C C . SER A 1 100 ? -12.488 15.714 16.557 1.00 91.06 100 SER A C 1
ATOM 729 O O . SER A 1 100 ? -11.907 15.669 15.479 1.00 91.06 100 SER A O 1
ATOM 731 N N . ASP A 1 101 ? -11.997 16.371 17.610 1.00 92.94 101 ASP A N 1
ATOM 732 C CA . ASP A 1 101 ? -10.698 17.053 17.679 1.00 92.94 101 ASP A CA 1
ATOM 733 C C . ASP A 1 101 ? -9.802 16.510 18.810 1.00 92.94 101 ASP A C 1
ATOM 735 O O . ASP A 1 101 ? -8.739 17.064 19.083 1.00 92.94 101 ASP A O 1
ATOM 739 N N . THR A 1 102 ? -10.218 15.415 19.448 1.00 96.38 102 THR A N 1
ATOM 740 C CA . THR A 1 102 ? -9.511 14.687 20.508 1.00 96.38 102 THR A CA 1
ATOM 741 C C . THR A 1 102 ? -9.501 13.192 20.169 1.00 96.38 102 THR A C 1
ATOM 743 O O . THR A 1 102 ? -10.439 12.679 19.566 1.00 96.38 102 THR A O 1
ATOM 746 N N . HIS A 1 103 ? -8.433 12.482 20.535 1.00 97.06 103 HIS A N 1
ATOM 747 C CA . HIS A 1 103 ? -8.298 11.034 20.336 1.00 97.06 103 HIS A CA 1
ATOM 748 C C . HIS A 1 103 ? -7.574 10.386 21.524 1.00 97.06 103 HIS A C 1
ATOM 750 O O . HIS A 1 103 ? -6.925 11.076 22.318 1.00 97.06 103 HIS A O 1
ATOM 756 N N . TRP A 1 104 ? -7.681 9.063 21.653 1.00 98.31 104 TRP A N 1
ATOM 757 C CA . TRP A 1 104 ? -6.763 8.271 22.479 1.00 98.31 104 TRP A CA 1
ATOM 758 C C . TRP A 1 104 ? -5.609 7.773 21.615 1.00 98.31 104 TRP A C 1
ATOM 760 O O . TRP A 1 104 ? -5.872 7.309 20.511 1.00 98.31 104 TRP A O 1
ATOM 770 N N . SER A 1 105 ? -4.379 7.805 22.133 1.00 98.00 105 SER A N 1
ATOM 771 C CA . SER A 1 105 ? -3.203 7.190 21.503 1.00 98.00 105 SER A CA 1
ATOM 772 C C . SER A 1 105 ? -2.382 6.411 22.534 1.00 98.00 105 SER A C 1
ATOM 774 O O . SER A 1 105 ? -2.228 6.855 23.674 1.00 98.00 105 SER A O 1
ATOM 776 N N . SER A 1 106 ? -1.857 5.250 22.142 1.00 98.12 106 SER A N 1
ATOM 777 C CA . SER A 1 106 ? -1.017 4.382 22.973 1.00 98.12 106 SER A CA 1
ATOM 778 C C . SER A 1 106 ? 0.481 4.693 22.856 1.00 98.12 106 SER A C 1
ATOM 780 O O . SER A 1 106 ? 0.944 5.345 21.923 1.00 98.12 106 SER A O 1
ATOM 782 N N . ALA A 1 107 ? 1.275 4.082 23.737 1.00 96.75 107 ALA A N 1
ATOM 783 C CA . ALA A 1 107 ? 2.710 3.913 23.531 1.00 96.75 107 ALA A CA 1
ATOM 784 C C . ALA A 1 107 ? 3.029 3.162 22.218 1.00 96.75 107 ALA A C 1
ATOM 786 O O . ALA A 1 107 ? 2.188 2.454 21.652 1.00 96.75 107 ALA A O 1
ATOM 787 N N . TYR A 1 108 ? 4.279 3.285 21.761 1.00 94.50 108 TYR A N 1
ATOM 788 C CA . TYR A 1 108 ? 4.828 2.673 20.542 1.00 94.50 108 TYR A CA 1
ATOM 789 C C . TYR A 1 108 ? 5.139 1.167 20.696 1.00 94.50 108 TYR A C 1
ATOM 791 O O . TYR A 1 108 ? 6.218 0.697 20.332 1.00 94.50 108 TYR A O 1
ATOM 799 N N . GLU A 1 109 ? 4.189 0.411 21.245 1.00 93.62 109 GLU A N 1
ATOM 800 C CA . GLU A 1 109 ? 4.311 -0.999 21.638 1.00 93.62 109 GLU A CA 1
ATOM 801 C C . GLU A 1 109 ? 3.113 -1.813 21.127 1.00 93.62 109 GLU A C 1
ATOM 803 O O . GLU A 1 109 ? 2.035 -1.263 20.923 1.00 93.62 109 GLU A O 1
ATOM 808 N N . ASP A 1 110 ? 3.287 -3.116 20.897 1.00 94.56 110 ASP A N 1
ATOM 809 C CA . ASP A 1 110 ? 2.201 -4.010 20.464 1.00 94.56 110 ASP A CA 1
ATOM 810 C C . ASP A 1 110 ? 1.236 -4.334 21.623 1.00 94.56 110 ASP A C 1
ATOM 812 O O . ASP A 1 110 ? 1.426 -3.882 22.756 1.00 94.56 110 ASP A O 1
ATOM 816 N N . ASP A 1 111 ? 0.176 -5.095 21.333 1.00 96.62 111 ASP A N 1
ATOM 817 C CA . ASP A 1 111 ? -0.767 -5.659 22.317 1.00 96.62 111 ASP A CA 1
ATOM 818 C C . ASP A 1 111 ? -1.490 -4.615 23.205 1.00 96.62 111 ASP A C 1
ATOM 820 O O . ASP A 1 111 ? -1.928 -4.891 24.327 1.00 96.62 111 ASP A O 1
ATOM 824 N N . GLN A 1 112 ? -1.643 -3.389 22.693 1.00 98.25 112 GLN A N 1
ATOM 825 C CA . GLN A 1 112 ? -2.304 -2.280 23.388 1.00 98.25 112 GLN A CA 1
ATOM 826 C C . GLN A 1 112 ? -3.826 -2.422 23.374 1.00 98.25 112 GLN A C 1
ATOM 828 O O . GLN A 1 112 ? -4.419 -2.936 22.421 1.00 98.25 112 GLN A O 1
ATOM 833 N N . TRP A 1 113 ? -4.483 -1.923 24.419 1.00 98.56 113 TRP A N 1
ATOM 834 C CA . TRP A 1 113 ? -5.933 -2.012 24.562 1.00 98.56 113 TRP A CA 1
ATOM 835 C C . TRP A 1 113 ? -6.552 -0.734 25.119 1.00 98.56 113 TRP A C 1
ATOM 837 O O . TRP A 1 113 ? -5.924 0.002 25.876 1.00 98.56 113 TRP A O 1
ATOM 847 N N . ILE A 1 114 ? -7.825 -0.524 24.787 1.00 98.75 114 ILE A N 1
ATOM 848 C CA . ILE A 1 114 ? -8.699 0.499 25.369 1.00 98.75 114 ILE A CA 1
ATOM 849 C C . ILE A 1 114 ? -10.059 -0.125 25.688 1.00 98.75 114 ILE A C 1
ATOM 851 O O . ILE A 1 114 ? -10.578 -0.938 24.920 1.00 98.75 114 ILE A O 1
ATOM 855 N N . GLN A 1 115 ? -10.635 0.227 26.835 1.00 98.50 115 GLN A N 1
ATOM 856 C CA . GLN A 1 115 ? -11.923 -0.273 27.304 1.00 98.50 115 GLN A CA 1
ATOM 857 C C . GLN A 1 115 ? -12.821 0.845 27.829 1.00 98.50 115 GLN A C 1
ATOM 859 O O . GLN A 1 115 ? -12.333 1.892 28.246 1.00 98.50 115 GLN A O 1
ATOM 864 N N . VAL A 1 116 ? -14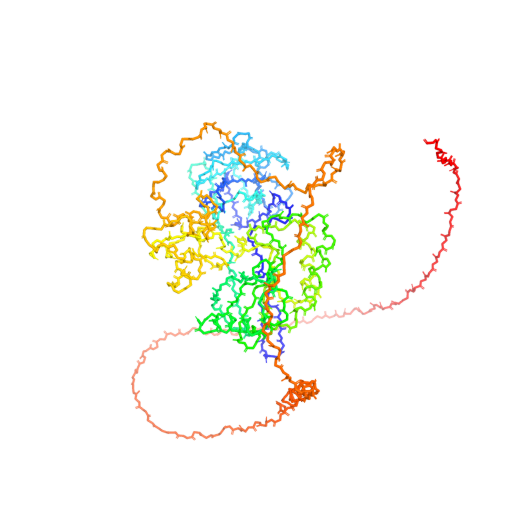.129 0.589 27.860 1.00 98.75 116 VAL A N 1
ATOM 865 C CA . VAL A 1 116 ? -15.159 1.507 28.360 1.00 98.75 116 VAL A CA 1
ATOM 866 C C . VAL A 1 116 ? -16.040 0.796 29.387 1.00 98.75 116 VAL A C 1
ATOM 868 O O . VAL A 1 116 ? -16.524 -0.307 29.129 1.00 98.75 116 VAL A O 1
ATOM 871 N N . ASP A 1 117 ? -16.271 1.438 30.535 1.00 98.62 117 ASP A N 1
ATOM 872 C CA . ASP A 1 117 ? -17.291 1.053 31.518 1.00 98.62 117 ASP A CA 1
ATOM 873 C C . ASP A 1 117 ? -18.621 1.735 31.178 1.00 98.62 117 ASP A C 1
ATOM 875 O O . ASP A 1 117 ? -18.810 2.926 31.438 1.00 98.62 117 ASP A O 1
ATOM 879 N N . LEU A 1 118 ? -19.579 0.985 30.631 1.00 98.25 118 LEU A N 1
ATOM 880 C CA . LEU A 1 118 ? -20.899 1.507 30.261 1.00 98.25 118 LEU A CA 1
ATOM 881 C C . LEU A 1 118 ? -21.747 1.872 31.504 1.00 98.25 118 LEU A C 1
ATOM 883 O O . LEU A 1 118 ? -22.810 2.488 31.391 1.00 98.25 118 LEU A O 1
ATOM 887 N N . GLY A 1 119 ? -21.263 1.570 32.714 1.00 97.62 119 GLY A N 1
ATOM 888 C CA . GLY A 1 119 ? -21.833 1.916 34.021 1.00 97.62 119 GLY A CA 1
ATOM 889 C C . GLY A 1 119 ? -22.863 0.914 34.546 1.00 97.62 119 GLY A C 1
ATOM 890 O O . GLY A 1 119 ? -23.101 0.850 35.750 1.00 97.62 119 GLY A O 1
ATOM 891 N N . ALA A 1 120 ? -23.453 0.121 33.656 1.00 96.94 120 ALA A N 1
ATOM 892 C CA . ALA A 1 120 ? -24.328 -1.011 33.940 1.00 96.94 120 ALA A CA 1
ATOM 893 C C . ALA A 1 120 ? -24.298 -1.969 32.740 1.00 96.94 120 ALA A C 1
ATOM 895 O O . ALA A 1 120 ? -23.849 -1.578 31.661 1.00 96.94 120 ALA A O 1
ATOM 896 N N . ALA A 1 121 ? -24.794 -3.195 32.912 1.00 97.56 121 ALA A N 1
ATOM 897 C CA . ALA A 1 121 ? -25.010 -4.095 31.784 1.00 97.56 121 ALA A CA 1
ATOM 898 C C . ALA A 1 121 ? -26.065 -3.506 30.831 1.00 97.56 121 ALA A C 1
ATOM 900 O O . ALA A 1 121 ? -27.139 -3.087 31.270 1.00 97.56 121 ALA A O 1
ATOM 901 N N . VAL A 1 122 ? -25.743 -3.441 29.539 1.00 96.81 122 VAL A N 1
ATOM 902 C CA . VAL A 1 122 ? -26.625 -2.922 28.483 1.00 96.81 122 VAL A CA 1
ATOM 903 C C . VAL A 1 122 ? -26.582 -3.823 27.253 1.00 96.81 122 VAL A C 1
ATOM 905 O O . VAL A 1 122 ? -25.576 -4.484 27.001 1.00 96.81 122 VAL A O 1
ATOM 908 N N . SER A 1 123 ? -27.673 -3.830 26.484 1.00 96.38 123 SER A N 1
ATOM 909 C CA . SER A 1 123 ? -27.759 -4.526 25.196 1.00 96.38 123 SER A CA 1
ATOM 910 C C . SER A 1 123 ? -27.107 -3.705 24.080 1.00 96.38 123 SER A C 1
ATOM 912 O O . SER A 1 123 ? -27.332 -2.498 23.989 1.00 96.38 123 SER A O 1
ATOM 914 N N . PHE A 1 124 ? -26.321 -4.360 23.228 1.00 97.44 124 PHE A N 1
ATOM 915 C CA . PHE A 1 124 ? -25.740 -3.806 22.001 1.00 97.44 124 PHE A CA 1
ATOM 916 C C . PHE A 1 124 ? -25.373 -4.932 21.025 1.00 97.44 124 PHE A C 1
ATOM 918 O O . PHE A 1 124 ? -25.226 -6.089 21.418 1.00 97.44 124 PHE A O 1
ATOM 925 N N . ASP A 1 125 ? -25.218 -4.617 19.739 1.00 97.94 125 ASP A N 1
ATOM 926 C CA . ASP A 1 125 ? -24.878 -5.604 18.700 1.00 97.94 125 ASP A CA 1
ATOM 927 C C . ASP A 1 125 ? -23.746 -5.170 17.759 1.00 97.94 125 ASP A C 1
ATOM 929 O O . ASP A 1 125 ? -23.268 -5.976 16.948 1.00 97.94 125 ASP A O 1
ATOM 933 N N . ARG A 1 126 ? -23.271 -3.928 17.910 1.00 97.81 126 ARG A N 1
ATOM 934 C CA . ARG A 1 126 ? -22.239 -3.310 17.085 1.00 97.81 126 ARG A CA 1
ATOM 935 C C . ARG A 1 126 ? -21.280 -2.469 17.922 1.00 97.81 126 ARG A C 1
ATOM 937 O O . ARG A 1 126 ? -21.690 -1.717 18.803 1.00 97.81 126 ARG A O 1
ATOM 944 N N . VAL A 1 127 ? -20.000 -2.535 17.571 1.00 98.19 127 VAL A N 1
ATOM 945 C CA . VAL A 1 127 ? -18.984 -1.553 17.976 1.00 98.19 127 VAL A CA 1
ATOM 946 C C . VAL A 1 127 ? -18.625 -0.711 16.756 1.00 98.19 127 VAL A C 1
ATOM 948 O O . VAL A 1 127 ? -18.547 -1.226 15.637 1.00 98.19 127 VAL A O 1
ATOM 951 N N . VAL A 1 128 ? -18.441 0.590 16.952 1.00 97.06 128 VAL A N 1
ATOM 952 C CA . VAL A 1 128 ? -18.047 1.531 15.902 1.00 97.06 128 VAL A CA 1
ATOM 953 C C . VAL A 1 128 ? -16.773 2.238 16.339 1.00 97.06 128 VAL A C 1
ATOM 955 O O . VAL A 1 128 ? -16.720 2.798 17.429 1.00 97.06 128 VAL A O 1
ATOM 958 N N . VAL A 1 129 ? -15.753 2.206 15.485 1.00 97.38 129 VAL A N 1
ATOM 959 C CA . VAL A 1 129 ? -14.445 2.812 15.743 1.00 97.38 129 VAL A CA 1
ATOM 960 C C . VAL A 1 129 ? -14.133 3.813 14.640 1.00 97.38 129 VAL A C 1
ATOM 962 O O . VAL A 1 129 ? -14.365 3.526 13.465 1.00 97.38 129 VAL A O 1
ATOM 965 N N . VAL A 1 130 ? -13.599 4.976 15.004 1.00 95.75 130 VAL A N 1
ATOM 966 C CA . VAL A 1 130 ? -13.004 5.924 14.053 1.00 95.75 130 VAL A CA 1
ATOM 967 C C . VAL A 1 130 ? -11.502 5.938 14.304 1.00 95.75 130 VAL A C 1
ATOM 969 O O . VAL A 1 130 ? -11.034 6.573 15.243 1.00 95.75 130 VAL A O 1
ATOM 972 N N . TRP A 1 131 ? -10.762 5.177 13.504 1.00 96.12 131 TRP A N 1
ATOM 973 C CA . TRP A 1 131 ? -9.316 4.979 13.626 1.00 96.12 131 TRP A CA 1
ATOM 974 C C . TRP A 1 131 ? -8.518 6.168 13.101 1.00 96.12 131 TRP A C 1
ATOM 976 O O . TRP A 1 131 ? -8.932 6.773 12.116 1.00 96.12 131 TRP A O 1
ATOM 986 N N . GLU A 1 132 ? -7.346 6.428 13.680 1.00 93.75 132 GLU A N 1
ATOM 987 C CA . GLU A 1 132 ? -6.258 7.148 13.003 1.00 93.75 132 GLU A CA 1
ATOM 988 C C . GLU A 1 132 ? -5.421 6.192 12.122 1.00 93.75 132 GLU A C 1
ATOM 990 O O . GLU A 1 132 ? -5.538 4.968 12.249 1.00 93.75 132 GLU A O 1
ATOM 995 N N . PRO A 1 133 ? -4.530 6.703 11.243 1.00 87.94 133 PRO A N 1
ATOM 996 C CA . PRO A 1 133 ? -3.598 5.870 10.478 1.00 87.94 133 PRO A CA 1
ATOM 997 C C . PRO A 1 133 ? -2.727 4.952 11.352 1.00 87.94 133 PRO A C 1
ATOM 999 O O . PRO A 1 133 ? -2.353 3.863 10.915 1.00 87.94 133 PRO A O 1
ATOM 1002 N N . ALA A 1 134 ? -2.440 5.349 12.594 1.00 91.38 134 ALA A N 1
ATOM 1003 C CA . ALA A 1 134 ? -1.807 4.511 13.608 1.00 91.38 134 ALA A CA 1
ATOM 1004 C C . ALA A 1 134 ? -2.839 3.540 14.220 1.00 91.38 134 ALA A C 1
ATOM 1006 O O . ALA A 1 134 ? -3.595 3.908 15.112 1.00 91.38 134 ALA A O 1
ATOM 1007 N N . HIS A 1 135 ? -2.895 2.296 13.740 1.00 93.38 135 HIS A N 1
ATOM 1008 C CA . HIS A 1 135 ? -3.890 1.295 14.151 1.00 93.38 135 HIS A CA 1
ATOM 1009 C C . HIS A 1 135 ? -3.263 -0.111 14.272 1.00 93.38 135 HIS A C 1
ATOM 1011 O O . HIS A 1 135 ? -2.171 -0.342 13.743 1.00 93.38 135 HIS A O 1
ATOM 1017 N N . PRO A 1 136 ? -3.914 -1.083 14.941 1.00 94.00 136 PRO A N 1
ATOM 1018 C CA . PRO A 1 136 ? -3.424 -2.457 15.004 1.00 94.00 136 PRO A CA 1
ATOM 1019 C C . PRO A 1 136 ? -3.793 -3.254 13.739 1.00 94.00 136 PRO A C 1
ATOM 1021 O O . PRO A 1 136 ? -4.898 -3.111 13.206 1.00 94.00 136 PRO A O 1
ATOM 1024 N N . LYS A 1 137 ? -2.899 -4.145 13.281 1.00 90.12 137 LYS A N 1
ATOM 1025 C CA . LYS A 1 137 ? -3.155 -5.081 12.166 1.00 90.12 137 LYS A CA 1
ATOM 1026 C C . LYS A 1 137 ? -4.308 -6.017 12.490 1.00 90.12 137 LYS A C 1
ATOM 1028 O O . LYS A 1 137 ? -5.143 -6.278 11.638 1.00 90.12 137 LYS A O 1
ATOM 1033 N N . THR A 1 138 ? -4.371 -6.511 13.721 1.00 93.56 138 THR A N 1
ATOM 1034 C CA . THR A 1 138 ? -5.464 -7.358 14.204 1.00 93.56 138 THR A CA 1
ATOM 1035 C C . THR A 1 138 ? -5.918 -6.890 15.574 1.00 93.56 138 THR A C 1
ATOM 1037 O O . THR A 1 138 ? -5.133 -6.348 16.353 1.00 93.56 138 THR A O 1
ATOM 1040 N N . TYR A 1 139 ? -7.196 -7.087 15.882 1.00 97.69 139 TYR A N 1
ATOM 1041 C CA . TYR A 1 139 ? -7.717 -6.840 17.220 1.00 97.69 139 TYR A CA 1
ATOM 1042 C C . TYR A 1 139 ? -8.889 -7.758 17.558 1.00 97.69 139 TYR A C 1
ATOM 1044 O O . TYR A 1 139 ? -9.536 -8.342 16.684 1.00 97.69 139 TYR A O 1
ATOM 1052 N N . VAL A 1 140 ? -9.177 -7.879 18.851 1.00 98.56 140 VAL A N 1
ATOM 1053 C CA . VAL A 1 140 ? -10.326 -8.613 19.375 1.00 98.56 140 VAL A CA 1
ATOM 1054 C C . VAL A 1 140 ? -11.207 -7.657 20.167 1.00 98.56 140 VAL A C 1
ATOM 1056 O O . VAL A 1 140 ? -10.757 -7.036 21.129 1.00 98.56 140 VAL A O 1
ATOM 1059 N N . ILE A 1 141 ? -12.481 -7.575 19.783 1.00 98.62 141 ILE A N 1
ATOM 1060 C CA . ILE A 1 141 ? -13.526 -6.986 20.618 1.00 98.62 141 ILE A CA 1
ATOM 1061 C C . ILE A 1 141 ? -13.858 -7.999 21.706 1.00 98.62 141 ILE A C 1
ATOM 1063 O O . ILE A 1 141 ? -14.200 -9.154 21.425 1.00 98.62 141 ILE A O 1
ATOM 1067 N N . GLN A 1 142 ? -13.758 -7.550 22.947 1.00 98.69 142 GLN A N 1
ATOM 1068 C CA . GLN A 1 142 ? -14.022 -8.321 24.147 1.00 98.69 142 GLN A CA 1
ATOM 1069 C C . GLN A 1 142 ? -15.111 -7.631 24.968 1.00 98.69 142 GLN A C 1
ATOM 1071 O O . GLN A 1 142 ? -15.228 -6.405 24.953 1.00 98.69 142 GLN A O 1
ATOM 1076 N N . VAL A 1 143 ? -15.895 -8.422 25.692 1.00 98.62 143 VAL A N 1
ATOM 1077 C CA . VAL A 1 143 ? -16.918 -7.937 26.625 1.00 98.62 143 VAL A CA 1
ATOM 1078 C C . VAL A 1 143 ? -16.705 -8.536 28.011 1.00 98.62 143 VAL A C 1
ATOM 1080 O O . VAL A 1 143 ? -16.094 -9.603 28.138 1.00 98.62 143 VAL A O 1
ATOM 1083 N N . SER A 1 144 ? -17.191 -7.845 29.039 1.00 98.62 144 SER A N 1
ATOM 1084 C CA . SER A 1 144 ? -17.089 -8.264 30.439 1.00 98.62 144 SER A CA 1
ATOM 1085 C C . SER A 1 144 ? -18.227 -7.665 31.281 1.00 98.62 144 SER A C 1
ATOM 1087 O O . SER A 1 144 ? -18.771 -6.612 30.940 1.00 98.62 144 SER A O 1
ATOM 1089 N N . ASP A 1 145 ? -18.575 -8.325 32.385 1.00 98.12 145 ASP A N 1
ATOM 1090 C CA . ASP A 1 145 ? -19.553 -7.844 33.374 1.00 98.12 145 ASP A CA 1
ATOM 1091 C C . ASP A 1 145 ? -18.887 -7.238 34.622 1.00 98.12 145 ASP A C 1
ATOM 1093 O O . ASP A 1 145 ? -19.463 -6.361 35.271 1.00 98.12 145 ASP A O 1
ATOM 1097 N N . ASP A 1 146 ? -17.668 -7.685 34.941 1.00 96.75 146 ASP A N 1
ATOM 1098 C CA . ASP A 1 146 ? -16.896 -7.333 36.139 1.00 96.75 146 ASP A CA 1
ATOM 1099 C C . ASP A 1 146 ? -15.720 -6.376 35.852 1.00 96.75 146 ASP A C 1
ATOM 1101 O O . ASP A 1 146 ? -15.311 -5.635 36.742 1.00 96.75 146 ASP A O 1
ATOM 1105 N N . GLY A 1 147 ? -15.222 -6.339 34.612 1.00 95.88 147 GLY A N 1
ATOM 1106 C CA . GLY A 1 147 ? -14.028 -5.598 34.189 1.00 95.88 147 GLY A CA 1
ATOM 1107 C C . GLY A 1 147 ? -12.725 -6.404 34.305 1.00 95.88 147 GLY A C 1
ATOM 1108 O O . GLY A 1 147 ? -11.694 -5.975 33.780 1.00 95.88 147 GLY A O 1
ATOM 1109 N N . ASP A 1 148 ? -12.779 -7.592 34.912 1.00 95.81 148 ASP A N 1
ATOM 1110 C CA . ASP A 1 148 ? -11.638 -8.468 35.205 1.00 95.81 148 ASP A CA 1
ATOM 1111 C C . ASP A 1 148 ? -11.627 -9.711 34.294 1.00 95.81 148 ASP A C 1
ATOM 1113 O O . ASP A 1 148 ? -10.585 -10.108 33.764 1.00 95.81 148 ASP A O 1
ATOM 1117 N N . THR A 1 149 ? -12.799 -10.305 34.059 1.00 97.38 149 THR A N 1
ATOM 1118 C CA . THR A 1 149 ? -13.009 -11.520 33.266 1.00 97.38 149 THR A CA 1
ATOM 1119 C C . THR A 1 149 ? -13.522 -11.156 31.876 1.00 97.38 149 THR A C 1
ATOM 1121 O O . THR A 1 149 ? -14.627 -10.636 31.728 1.00 97.38 149 THR A O 1
ATOM 1124 N N . TRP A 1 150 ? -12.748 -11.455 30.829 1.00 98.19 150 TRP A N 1
ATOM 1125 C CA . TRP A 1 150 ? -13.020 -10.976 29.468 1.00 98.19 150 TRP A CA 1
ATOM 1126 C C . TRP A 1 150 ? -13.332 -12.096 28.477 1.00 98.19 150 TRP A C 1
ATOM 1128 O O . TRP A 1 150 ? -12.569 -13.049 28.336 1.00 98.19 150 TRP A O 1
ATOM 1138 N N . THR A 1 151 ? -14.423 -11.934 27.724 1.00 98.31 151 THR A N 1
ATOM 1139 C CA . THR A 1 151 ? -14.831 -12.852 26.651 1.00 98.31 151 THR A CA 1
ATOM 1140 C C . THR A 1 151 ? -14.653 -12.189 25.289 1.00 98.31 151 THR A C 1
ATOM 1142 O O . THR A 1 151 ? -15.285 -11.174 25.004 1.00 98.31 151 THR A O 1
ATOM 1145 N N . GLY A 1 152 ? -13.823 -12.770 24.418 1.00 98.00 152 GLY A N 1
ATOM 1146 C CA . GLY A 1 152 ? -13.699 -12.333 23.024 1.00 98.00 152 GLY A CA 1
ATOM 1147 C C . GLY A 1 152 ? -14.952 -12.666 22.215 1.00 98.00 152 GLY A C 1
ATOM 1148 O O . GLY A 1 152 ? -15.317 -13.833 22.097 1.00 98.00 152 GLY A O 1
ATOM 1149 N N . VAL A 1 153 ? -15.599 -11.649 21.641 1.00 98.00 153 VAL A N 1
ATOM 1150 C CA . VAL A 1 153 ? -16.834 -11.802 20.846 1.00 98.00 153 VAL A CA 1
ATOM 1151 C C . VAL A 1 153 ? -16.602 -11.682 19.342 1.00 98.00 153 VAL A C 1
ATOM 1153 O O . VAL A 1 153 ? -17.392 -12.219 18.566 1.00 98.00 153 VAL A O 1
ATOM 1156 N N . LYS A 1 154 ? -15.525 -11.009 18.917 1.00 98.06 154 LYS A N 1
ATOM 1157 C CA . LYS A 1 154 ? -15.183 -10.828 17.502 1.00 98.06 154 LYS A CA 1
ATOM 1158 C C . LYS A 1 154 ? -13.699 -10.521 17.324 1.00 98.06 154 LYS A C 1
ATOM 1160 O O . LYS A 1 154 ? -13.207 -9.558 17.899 1.00 98.06 154 LYS A O 1
ATOM 1165 N N . ALA A 1 155 ? -13.017 -11.300 16.489 1.00 97.25 155 ALA A N 1
ATOM 1166 C CA . ALA A 1 155 ? -11.713 -10.935 15.941 1.00 97.25 155 ALA A CA 1
ATOM 1167 C C . ALA A 1 155 ? -11.891 -10.150 14.629 1.00 97.25 155 ALA A C 1
ATOM 1169 O O . ALA A 1 155 ? -12.824 -10.422 13.862 1.00 97.25 155 ALA A O 1
ATOM 1170 N N . VAL A 1 156 ? -10.997 -9.195 14.389 1.00 95.06 156 VAL A N 1
ATOM 1171 C CA . VAL A 1 156 ? -10.926 -8.354 13.189 1.00 95.06 156 VAL A CA 1
ATOM 1172 C C . VAL A 1 156 ? -9.484 -8.350 12.687 1.00 95.06 156 VAL A C 1
ATOM 1174 O O . VAL A 1 156 ? -8.548 -8.264 13.483 1.00 95.06 156 VAL A O 1
ATOM 1177 N N . ASP A 1 157 ? -9.322 -8.456 11.371 1.00 91.31 157 ASP A N 1
ATOM 1178 C CA . ASP A 1 157 ? -8.045 -8.341 10.671 1.00 91.31 157 ASP A CA 1
ATOM 1179 C C . ASP A 1 157 ? -8.140 -7.155 9.703 1.00 91.31 157 ASP A C 1
ATOM 1181 O O . ASP A 1 157 ? -9.008 -7.119 8.829 1.00 91.31 157 ASP A O 1
ATOM 1185 N N . ASN A 1 158 ? -7.286 -6.162 9.927 1.00 88.94 158 ASN A N 1
ATOM 1186 C CA . ASN A 1 158 ? -7.147 -4.946 9.135 1.00 88.94 158 ASN A CA 1
ATOM 1187 C C . ASN A 1 158 ? -6.060 -5.088 8.054 1.00 88.94 158 ASN A C 1
ATOM 1189 O O . ASN A 1 158 ? -5.856 -4.155 7.278 1.00 88.94 158 ASN A O 1
ATOM 1193 N N . THR A 1 159 ? -5.358 -6.226 7.988 1.00 81.75 159 THR A N 1
ATOM 1194 C CA . THR A 1 159 ? -4.310 -6.474 6.991 1.00 81.75 159 THR A CA 1
ATOM 1195 C C . THR A 1 159 ? -4.915 -6.459 5.580 1.00 81.75 159 THR A C 1
ATOM 1197 O O . THR A 1 159 ? -5.800 -7.268 5.292 1.00 81.75 159 THR A O 1
ATOM 1200 N N . PRO A 1 160 ? -4.454 -5.583 4.665 1.00 79.19 160 PRO A N 1
ATOM 1201 C CA . PRO A 1 160 ? -4.905 -5.600 3.278 1.00 79.19 160 PRO A CA 1
ATOM 1202 C C . PRO A 1 160 ? -4.607 -6.936 2.595 1.00 79.19 160 PRO A C 1
ATOM 1204 O O . PRO A 1 160 ? -3.534 -7.513 2.785 1.00 79.19 160 PRO A O 1
ATOM 1207 N N . GLU A 1 161 ? -5.515 -7.416 1.740 1.00 80.75 161 GLU A N 1
ATOM 1208 C CA . GLU A 1 161 ? -5.180 -8.537 0.862 1.00 80.75 161 GLU A CA 1
ATOM 1209 C C . GLU A 1 161 ? -4.107 -8.104 -0.155 1.00 80.75 161 GLU A C 1
ATOM 1211 O O . GLU A 1 161 ? -4.334 -7.146 -0.896 1.00 80.75 161 GLU A O 1
ATOM 1216 N N . PRO A 1 162 ? -2.963 -8.810 -0.266 1.00 83.75 162 PRO A N 1
ATOM 1217 C CA . PRO A 1 162 ? -1.944 -8.445 -1.243 1.00 83.75 162 PRO A CA 1
ATOM 1218 C C . PRO A 1 162 ? -2.441 -8.577 -2.685 1.00 83.75 162 PRO A C 1
ATOM 1220 O O . PRO A 1 162 ? -3.151 -9.535 -3.019 1.00 83.75 162 PRO A O 1
ATOM 1223 N N . LEU A 1 163 ? -1.999 -7.662 -3.554 1.00 87.56 163 LEU A N 1
ATOM 1224 C CA . LEU A 1 163 ? -2.343 -7.638 -4.976 1.00 87.56 163 LEU A CA 1
ATOM 1225 C C . LEU A 1 163 ? -2.066 -8.990 -5.660 1.00 87.56 163 LEU A C 1
ATOM 1227 O O . LEU A 1 163 ? -0.976 -9.558 -5.574 1.00 87.56 163 LEU A O 1
ATOM 1231 N N . LYS A 1 164 ? -3.058 -9.483 -6.409 1.00 87.88 164 LYS A N 1
ATOM 1232 C CA . LYS A 1 164 ? -2.994 -10.731 -7.185 1.00 87.88 164 LYS A CA 1
ATOM 1233 C C . LYS A 1 164 ? -3.335 -10.436 -8.642 1.00 87.88 164 LYS A C 1
ATOM 1235 O O . LYS A 1 164 ? -4.477 -10.122 -8.959 1.00 87.88 164 LYS A O 1
ATOM 1240 N N . ILE A 1 165 ? -2.369 -10.592 -9.545 1.00 88.00 165 ILE A N 1
ATOM 1241 C CA . ILE A 1 165 ? -2.576 -10.346 -10.980 1.00 88.00 165 ILE A CA 1
ATOM 1242 C C . ILE A 1 165 ? -2.974 -11.644 -11.693 1.00 88.00 165 ILE A C 1
ATOM 1244 O O . ILE A 1 165 ? -2.393 -12.711 -11.476 1.00 88.00 165 ILE A O 1
ATOM 1248 N N . SER A 1 166 ? -3.984 -11.553 -12.559 1.00 89.88 166 SER A N 1
ATOM 1249 C CA . SER A 1 166 ? -4.412 -12.644 -13.438 1.00 89.88 166 SER A CA 1
ATOM 1250 C C . SER A 1 166 ? -4.594 -12.145 -14.864 1.00 89.88 166 SER A C 1
ATOM 1252 O O . SER A 1 166 ? -5.283 -11.155 -15.090 1.00 89.88 166 SER A O 1
ATOM 1254 N N . VAL A 1 167 ? -4.042 -12.870 -15.833 1.00 87.00 167 VAL A N 1
ATOM 1255 C CA . VAL A 1 167 ? -4.195 -12.589 -17.266 1.00 87.00 167 VAL A CA 1
ATOM 1256 C C . VAL A 1 167 ? -5.090 -13.670 -17.855 1.00 87.00 167 VAL A C 1
ATOM 1258 O O . VAL A 1 167 ? -4.839 -14.857 -17.662 1.00 87.00 167 VAL A O 1
ATOM 1261 N N . ASN A 1 168 ? -6.174 -13.285 -18.536 1.00 87.94 168 ASN A N 1
ATOM 1262 C CA . ASN A 1 168 ? -7.156 -14.222 -19.106 1.00 87.94 168 ASN A CA 1
ATOM 1263 C C . ASN A 1 168 ? -7.667 -15.278 -18.095 1.00 87.94 168 ASN A C 1
ATOM 1265 O O . ASN A 1 168 ? -7.836 -16.448 -18.433 1.00 87.94 168 ASN A O 1
ATOM 1269 N N . ARG A 1 169 ? -7.918 -14.852 -16.845 1.00 86.56 169 ARG A N 1
ATOM 1270 C CA . ARG A 1 169 ? -8.320 -15.687 -15.687 1.00 86.56 169 ARG A CA 1
ATOM 1271 C C . ARG A 1 169 ? -7.259 -16.684 -15.178 1.00 86.56 169 ARG A C 1
ATOM 1273 O O . ARG A 1 169 ? -7.557 -17.470 -14.282 1.00 86.56 169 ARG A O 1
ATOM 1280 N N . VAL A 1 170 ? -6.023 -16.635 -15.676 1.00 86.19 170 VAL A N 1
ATOM 1281 C CA . VAL A 1 170 ? -4.888 -17.419 -15.160 1.00 86.19 170 VAL A CA 1
ATOM 1282 C C . VAL A 1 170 ? -4.046 -16.541 -14.234 1.00 86.19 170 VAL A C 1
ATOM 1284 O O . VAL A 1 170 ? -3.599 -15.471 -14.642 1.00 86.19 170 VAL A O 1
ATOM 1287 N N . ARG A 1 171 ? -3.819 -16.985 -12.990 1.00 89.25 171 ARG A N 1
ATOM 1288 C CA . ARG A 1 171 ? -2.959 -16.275 -12.025 1.00 89.25 171 ARG A CA 1
ATOM 1289 C C . ARG A 1 171 ? -1.515 -16.230 -12.525 1.00 89.25 171 ARG A C 1
ATOM 1291 O O . ARG A 1 171 ? -0.956 -17.271 -12.865 1.00 89.25 171 ARG A O 1
ATOM 1298 N N . VAL A 1 172 ? -0.908 -15.045 -12.512 1.00 88.81 172 VAL A N 1
ATOM 1299 C CA . VAL A 1 172 ? 0.491 -14.830 -12.900 1.00 88.81 172 VAL A CA 1
ATOM 1300 C C . VAL A 1 172 ? 1.320 -14.573 -11.648 1.00 88.81 172 VAL A C 1
ATOM 1302 O O . VAL A 1 172 ? 1.058 -13.629 -10.906 1.00 88.81 172 VAL A O 1
ATOM 1305 N N . PHE A 1 173 ? 2.351 -15.391 -11.420 1.00 92.88 173 PHE A N 1
ATOM 1306 C CA . PHE A 1 173 ? 3.370 -15.066 -10.425 1.00 92.88 173 PHE A CA 1
ATOM 1307 C C . PHE A 1 173 ? 4.302 -14.003 -11.017 1.00 92.88 173 PHE A C 1
ATOM 1309 O O . PHE A 1 173 ? 5.091 -14.289 -11.925 1.00 92.88 173 PHE A O 1
ATOM 1316 N N . CYS A 1 174 ? 4.140 -12.763 -10.559 1.00 94.75 174 CYS A N 1
ATOM 1317 C CA . CYS A 1 174 ? 4.895 -11.618 -11.051 1.00 94.75 174 CYS A CA 1
ATOM 1318 C C . CYS A 1 174 ? 6.343 -11.710 -10.559 1.00 94.75 174 CYS A C 1
ATOM 1320 O O . CYS A 1 174 ? 6.608 -11.680 -9.362 1.00 94.75 174 CYS A O 1
ATOM 1322 N N . ARG A 1 175 ? 7.274 -11.862 -11.503 1.00 95.75 175 ARG A N 1
ATOM 1323 C CA . ARG A 1 175 ? 8.725 -11.852 -11.286 1.00 95.75 175 ARG A CA 1
ATOM 1324 C C . ARG A 1 175 ? 9.316 -10.851 -12.259 1.00 95.75 175 ARG A C 1
ATOM 1326 O O . ARG A 1 175 ? 8.911 -10.855 -13.421 1.00 95.75 175 ARG A O 1
ATOM 1333 N N . GLY A 1 176 ? 10.244 -10.022 -11.810 1.00 95.81 176 GLY A N 1
ATOM 1334 C CA . GLY A 1 176 ? 10.692 -8.882 -12.593 1.00 95.81 176 GLY A CA 1
ATOM 1335 C C . GLY A 1 176 ? 11.768 -8.065 -11.904 1.00 95.81 176 GLY A C 1
ATOM 1336 O O . GLY A 1 176 ? 12.321 -8.477 -10.887 1.00 95.81 176 GLY A O 1
ATOM 1337 N N . GLY A 1 177 ? 12.011 -6.886 -12.465 1.00 93.88 177 GLY A N 1
ATOM 1338 C CA . GLY A 1 177 ? 12.851 -5.848 -11.885 1.00 93.88 177 GLY A CA 1
ATOM 1339 C C . GLY A 1 177 ? 12.303 -4.455 -12.194 1.00 93.88 177 GLY A C 1
ATOM 1340 O O . GLY A 1 177 ? 11.412 -4.289 -13.036 1.00 93.88 177 GLY A O 1
ATOM 1341 N N . ASN A 1 178 ? 12.853 -3.460 -11.501 1.00 94.69 178 ASN A N 1
ATOM 1342 C CA . ASN A 1 178 ? 12.572 -2.047 -11.732 1.00 94.69 178 ASN A CA 1
ATOM 1343 C C . ASN A 1 178 ? 13.475 -1.515 -12.855 1.00 94.69 178 ASN A C 1
ATOM 1345 O O . ASN A 1 178 ? 14.685 -1.742 -12.867 1.00 94.69 178 ASN A O 1
ATOM 1349 N N . TRP A 1 179 ? 12.878 -0.821 -13.819 1.00 93.75 179 TRP A N 1
ATOM 1350 C CA . TRP A 1 179 ? 13.554 -0.263 -14.984 1.00 93.75 179 TRP A CA 1
ATOM 1351 C C . TRP A 1 179 ? 13.968 1.187 -14.726 1.00 93.75 179 TRP A C 1
ATOM 1353 O O . TRP A 1 179 ? 13.130 2.085 -14.717 1.00 93.75 179 TRP A O 1
ATOM 1363 N N . GLY A 1 180 ? 15.274 1.408 -14.564 1.00 84.00 180 GLY A N 1
ATOM 1364 C CA . GLY A 1 180 ? 15.895 2.729 -14.422 1.00 84.00 180 GLY A CA 1
ATOM 1365 C C . GLY A 1 180 ? 17.152 2.834 -15.287 1.00 84.00 180 GLY A C 1
ATOM 1366 O O . GLY A 1 180 ? 18.268 2.654 -14.805 1.00 84.00 180 GLY A O 1
ATOM 1367 N N . ARG A 1 181 ? 16.983 3.049 -16.597 1.00 80.81 181 ARG A N 1
ATOM 1368 C CA . ARG A 1 181 ? 18.086 3.174 -17.572 1.00 80.81 181 ARG A CA 1
ATOM 1369 C C . ARG A 1 181 ? 18.343 4.635 -17.958 1.00 80.81 181 ARG A C 1
ATOM 1371 O O . ARG A 1 181 ? 17.562 5.523 -17.636 1.00 80.81 181 ARG A O 1
ATOM 1378 N N . ASP A 1 182 ? 19.438 4.879 -18.685 1.00 73.88 182 ASP A N 1
ATOM 1379 C CA . ASP A 1 182 ? 19.903 6.208 -19.130 1.00 73.88 182 ASP A CA 1
ATOM 1380 C C . ASP A 1 182 ? 19.052 6.820 -20.275 1.00 73.88 182 ASP A C 1
ATOM 1382 O O . ASP A 1 182 ? 19.538 7.252 -21.327 1.00 73.88 182 ASP A O 1
ATOM 1386 N N . GLU A 1 183 ? 17.733 6.806 -20.092 1.00 76.62 183 GLU A N 1
ATOM 1387 C CA . GLU A 1 183 ? 16.747 7.363 -21.017 1.00 76.62 183 GLU A CA 1
ATOM 1388 C C . GLU A 1 183 ? 16.557 8.869 -20.830 1.00 76.62 183 GLU A C 1
ATOM 1390 O O . GLU A 1 183 ? 16.273 9.569 -21.803 1.00 76.62 183 GLU A O 1
ATOM 1395 N N . LEU A 1 184 ? 16.841 9.394 -19.632 1.00 67.00 184 LEU A N 1
ATOM 1396 C CA . LEU A 1 184 ? 16.869 10.835 -19.359 1.00 67.00 184 LEU A CA 1
ATOM 1397 C C . LEU A 1 184 ? 17.916 11.564 -20.223 1.00 67.00 184 LEU A C 1
ATOM 1399 O O . LEU A 1 184 ? 17.647 12.661 -20.712 1.00 67.00 184 LEU A O 1
ATOM 1403 N N . LEU A 1 185 ? 19.065 10.932 -20.501 1.00 73.81 185 LEU A N 1
ATOM 1404 C CA . LEU A 1 185 ? 20.063 11.428 -21.464 1.00 73.81 185 LEU A CA 1
ATOM 1405 C C . LEU A 1 185 ? 19.855 10.877 -22.888 1.00 73.81 185 LEU A C 1
ATOM 1407 O O . LEU A 1 185 ? 20.697 11.080 -23.764 1.00 73.81 185 LEU A O 1
ATOM 1411 N N . ARG A 1 186 ? 18.729 10.189 -23.135 1.00 74.31 186 ARG A N 1
ATOM 1412 C CA . ARG A 1 186 ? 18.313 9.591 -24.418 1.00 74.31 186 ARG A CA 1
ATOM 1413 C C . ARG A 1 186 ? 19.349 8.656 -25.056 1.00 74.31 186 ARG A C 1
ATOM 1415 O O . ARG A 1 186 ? 19.343 8.478 -26.274 1.00 74.31 186 ARG A O 1
ATOM 1422 N N . ARG A 1 187 ? 20.219 8.026 -24.257 1.00 81.25 187 ARG A N 1
ATOM 1423 C CA . ARG A 1 187 ? 21.284 7.143 -24.771 1.00 81.25 187 ARG A CA 1
ATOM 1424 C C . ARG A 1 187 ? 20.796 5.745 -25.146 1.00 81.25 187 ARG A C 1
ATOM 1426 O O . ARG A 1 187 ? 21.507 5.009 -25.826 1.00 81.25 187 ARG A O 1
ATOM 1433 N N . MET A 1 188 ? 19.582 5.379 -24.743 1.00 86.62 188 MET A N 1
ATOM 1434 C CA . MET A 1 188 ? 18.974 4.100 -25.093 1.00 86.62 188 MET A CA 1
ATOM 1435 C C . MET A 1 188 ? 18.228 4.200 -26.429 1.00 86.62 188 MET A C 1
ATOM 1437 O O . MET A 1 188 ? 17.144 4.773 -26.501 1.00 86.62 188 MET A O 1
ATOM 1441 N N . SER A 1 189 ? 18.812 3.672 -27.506 1.00 89.88 189 SER A N 1
ATOM 1442 C CA . SER A 1 189 ? 18.121 3.483 -28.789 1.00 89.88 189 SER A CA 1
ATOM 1443 C C . SER A 1 189 ? 17.247 2.216 -28.770 1.00 89.88 189 SER A C 1
ATOM 1445 O O . SER A 1 189 ? 17.266 1.448 -27.807 1.00 89.88 189 SER A O 1
ATOM 1447 N N . ALA A 1 190 ? 16.452 2.001 -29.823 1.00 92.06 190 ALA A N 1
ATOM 1448 C CA . ALA A 1 190 ? 15.476 0.908 -29.886 1.00 92.06 190 ALA A CA 1
ATOM 1449 C C . ALA A 1 190 ? 16.094 -0.503 -29.763 1.00 92.06 190 ALA A C 1
ATOM 1451 O O . ALA A 1 190 ? 15.507 -1.368 -29.131 1.00 92.06 190 ALA A O 1
ATOM 1452 N N . GLU A 1 191 ? 17.285 -0.738 -30.318 1.00 94.06 191 GLU A N 1
ATOM 1453 C CA . GLU A 1 191 ? 17.951 -2.054 -30.299 1.00 94.06 191 GLU A CA 1
ATOM 1454 C C . GLU A 1 191 ? 18.538 -2.431 -28.914 1.00 94.06 191 GLU A C 1
ATOM 1456 O O . GLU A 1 191 ? 18.271 -3.535 -28.434 1.00 94.06 191 GLU A O 1
ATOM 1461 N N . PRO A 1 192 ? 19.255 -1.539 -28.196 1.00 92.12 192 PRO A N 1
ATOM 1462 C CA . PRO A 1 192 ? 19.598 -1.744 -26.787 1.00 92.12 192 PRO A CA 1
ATOM 1463 C C . PRO A 1 192 ? 18.380 -1.888 -25.865 1.00 92.12 192 PRO A C 1
ATOM 1465 O O . PRO A 1 192 ? 18.455 -2.615 -24.875 1.00 92.12 192 PRO A O 1
ATOM 1468 N N . MET A 1 193 ? 17.275 -1.198 -26.174 1.00 93.69 193 MET A N 1
ATOM 1469 C CA . MET A 1 193 ? 16.002 -1.299 -25.451 1.00 93.69 193 MET A CA 1
ATOM 1470 C C . MET A 1 193 ? 15.374 -2.682 -25.621 1.00 93.69 193 MET A C 1
ATOM 1472 O O . MET A 1 193 ? 15.198 -3.378 -24.623 1.00 93.69 193 MET A O 1
ATOM 1476 N N . ASP A 1 194 ? 15.159 -3.120 -26.865 1.00 96.06 194 ASP A N 1
ATOM 1477 C CA . ASP A 1 194 ? 14.725 -4.480 -27.201 1.00 96.06 194 ASP A CA 1
ATOM 1478 C C . ASP A 1 194 ? 15.609 -5.536 -26.529 1.00 96.06 194 ASP A C 1
ATOM 1480 O O . ASP A 1 194 ? 15.105 -6.424 -25.847 1.00 96.06 194 ASP A O 1
ATOM 1484 N N . THR A 1 195 ? 16.933 -5.389 -26.630 1.00 96.25 195 THR A N 1
ATOM 1485 C CA . THR A 1 195 ? 17.892 -6.317 -26.019 1.00 96.25 195 THR A CA 1
ATOM 1486 C C . THR A 1 195 ? 17.701 -6.418 -24.506 1.00 96.25 195 THR A C 1
ATOM 1488 O O . THR A 1 195 ? 17.653 -7.524 -23.969 1.00 96.25 195 THR A O 1
ATOM 1491 N N . ALA A 1 196 ? 17.562 -5.289 -23.807 1.00 94.50 196 ALA A N 1
ATOM 1492 C CA . ALA A 1 196 ? 17.382 -5.279 -22.359 1.00 94.50 196 ALA A CA 1
ATOM 1493 C C . ALA A 1 196 ? 15.998 -5.801 -21.927 1.00 94.50 196 ALA A C 1
ATOM 1495 O O . ALA A 1 196 ? 15.910 -6.505 -20.920 1.00 94.50 196 ALA A O 1
ATOM 1496 N N . VAL A 1 197 ? 14.930 -5.540 -22.687 1.00 96.81 197 VAL A N 1
ATOM 1497 C CA . VAL A 1 197 ? 13.604 -6.134 -22.435 1.00 96.81 197 VAL A CA 1
ATOM 1498 C C . VAL A 1 197 ? 13.634 -7.647 -22.701 1.00 96.81 197 VAL A C 1
ATOM 1500 O O . VAL A 1 197 ? 13.198 -8.435 -21.861 1.00 96.81 197 VAL A O 1
ATOM 1503 N N . ARG A 1 198 ? 14.261 -8.097 -23.794 1.00 97.75 198 ARG A N 1
ATOM 1504 C CA . ARG A 1 198 ? 14.459 -9.522 -24.103 1.00 97.75 198 ARG A CA 1
ATOM 1505 C C . ARG A 1 198 ? 15.264 -10.250 -23.024 1.00 97.75 198 ARG A C 1
ATOM 1507 O O . ARG A 1 198 ? 14.949 -11.396 -22.717 1.00 97.75 198 ARG A O 1
ATOM 1514 N N . MET A 1 199 ? 16.241 -9.599 -22.388 1.00 97.19 199 MET A N 1
ATOM 1515 C CA . MET A 1 199 ? 16.943 -10.184 -21.237 1.00 97.19 199 MET A CA 1
ATOM 1516 C C . MET A 1 199 ? 15.997 -10.497 -20.066 1.00 97.19 199 MET A C 1
ATOM 1518 O O . MET A 1 199 ? 16.194 -11.511 -19.404 1.00 97.19 199 MET A O 1
ATOM 1522 N N . HIS A 1 200 ? 14.939 -9.710 -19.831 1.00 97.25 200 HIS A N 1
ATOM 1523 C CA . HIS A 1 200 ? 13.940 -10.031 -18.799 1.00 97.25 200 HIS A CA 1
ATOM 1524 C C . HIS A 1 200 ? 13.175 -11.318 -19.154 1.00 97.25 200 HIS A C 1
ATOM 1526 O O . HIS A 1 200 ? 13.034 -12.204 -18.309 1.00 97.25 200 HIS A O 1
ATOM 1532 N N . ARG A 1 201 ? 12.777 -11.482 -20.424 1.00 96.88 201 ARG A N 1
ATOM 1533 C CA . ARG A 1 201 ? 12.204 -12.741 -20.935 1.00 96.88 201 ARG A CA 1
ATOM 1534 C C . ARG A 1 201 ? 13.166 -13.918 -20.743 1.00 96.88 201 ARG A C 1
ATOM 1536 O O . ARG A 1 201 ? 12.752 -14.972 -20.270 1.00 96.88 201 ARG A O 1
ATOM 1543 N N . ASP A 1 202 ? 14.442 -13.738 -21.079 1.00 98.19 202 ASP A N 1
ATOM 1544 C CA . ASP A 1 202 ? 15.472 -14.783 -20.972 1.00 98.19 202 ASP A CA 1
ATOM 1545 C C . ASP A 1 202 ? 15.765 -15.172 -19.505 1.00 98.19 202 ASP A C 1
ATOM 1547 O O . ASP A 1 202 ? 16.051 -16.333 -19.215 1.00 98.19 202 ASP A O 1
ATOM 1551 N N . MET A 1 203 ? 15.575 -14.246 -18.556 1.00 97.19 203 MET A N 1
ATOM 1552 C CA . MET A 1 203 ? 15.576 -14.508 -17.105 1.00 97.19 203 MET A CA 1
ATOM 1553 C C . MET A 1 203 ? 14.278 -15.167 -16.587 1.00 97.19 203 MET A C 1
ATOM 1555 O O . MET A 1 203 ? 14.147 -15.422 -15.390 1.00 97.19 203 MET A O 1
ATOM 1559 N N . ASN A 1 204 ? 13.323 -15.496 -17.465 1.00 97.12 204 ASN A N 1
ATOM 1560 C CA . ASN A 1 204 ? 11.982 -15.999 -17.133 1.00 97.12 204 ASN A CA 1
ATOM 1561 C C . ASN A 1 204 ? 11.155 -15.037 -16.257 1.00 97.12 204 ASN A C 1
ATOM 1563 O O . ASN A 1 204 ? 10.255 -15.467 -15.522 1.00 97.12 204 ASN A O 1
ATOM 1567 N N . PHE A 1 205 ? 11.436 -13.737 -16.327 1.00 98.19 205 PHE A N 1
ATOM 1568 C CA . PHE A 1 205 ? 10.568 -12.728 -15.737 1.00 98.19 205 PHE A CA 1
ATOM 1569 C C . PHE A 1 205 ? 9.250 -12.634 -16.511 1.00 98.19 205 PHE A C 1
ATOM 1571 O O . PHE A 1 205 ? 9.143 -13.019 -17.673 1.00 98.19 205 PHE A O 1
ATOM 1578 N N . THR A 1 206 ? 8.222 -12.174 -15.810 1.00 97.94 206 THR A N 1
ATOM 1579 C CA . THR A 1 206 ? 6.844 -12.025 -16.295 1.00 97.94 206 THR A CA 1
ATOM 1580 C C . THR A 1 206 ? 6.379 -10.574 -16.235 1.00 97.94 206 THR A C 1
ATOM 1582 O O . THR A 1 206 ? 5.323 -10.259 -16.775 1.00 97.94 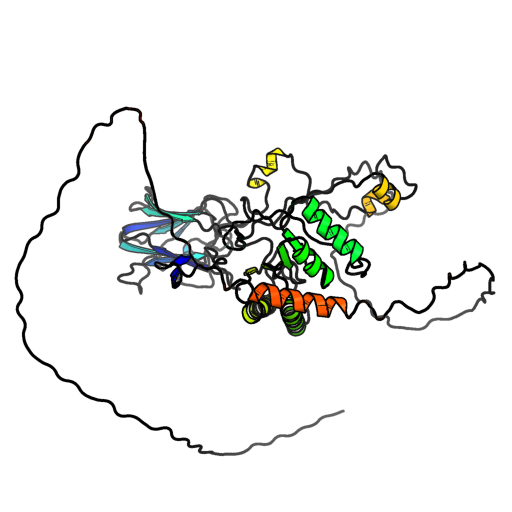206 THR A O 1
ATOM 1585 N N . MET A 1 207 ? 7.150 -9.695 -15.588 1.00 98.44 207 MET A N 1
ATOM 1586 C CA . MET A 1 207 ? 6.837 -8.284 -15.412 1.00 98.44 207 MET A CA 1
ATOM 1587 C C . MET A 1 207 ? 8.102 -7.412 -15.447 1.00 98.44 207 MET A C 1
ATOM 1589 O O . MET A 1 207 ? 9.179 -7.842 -15.033 1.00 98.44 207 MET A O 1
ATOM 1593 N N . ILE A 1 208 ? 7.950 -6.170 -15.897 1.00 98.19 208 ILE A N 1
ATOM 1594 C CA . ILE A 1 208 ? 8.872 -5.053 -15.685 1.00 98.19 208 ILE A CA 1
ATOM 1595 C C . ILE A 1 208 ? 8.088 -3.944 -14.978 1.00 98.19 208 ILE A C 1
ATOM 1597 O O . ILE A 1 208 ? 6.950 -3.655 -15.354 1.00 98.19 208 ILE A O 1
ATOM 1601 N N . ARG A 1 209 ? 8.687 -3.296 -13.977 1.00 97.69 209 ARG A N 1
ATOM 1602 C CA . ARG A 1 209 ? 8.169 -2.025 -13.459 1.00 97.69 209 ARG A CA 1
ATOM 1603 C C . ARG A 1 209 ? 8.904 -0.864 -14.117 1.00 97.69 209 ARG A C 1
ATOM 1605 O O . ARG A 1 209 ? 10.107 -0.720 -13.935 1.00 97.69 209 ARG A O 1
ATOM 1612 N N . ASN A 1 210 ? 8.187 -0.033 -14.868 1.00 96.56 210 ASN A N 1
ATOM 1613 C CA . ASN A 1 210 ? 8.692 1.229 -15.403 1.00 96.56 210 ASN A CA 1
ATOM 1614 C C . ASN A 1 210 ? 8.729 2.271 -14.275 1.00 96.56 210 ASN A C 1
ATOM 1616 O O . ASN A 1 210 ? 7.786 3.042 -14.084 1.00 96.56 210 ASN A O 1
ATOM 1620 N N . TRP A 1 211 ? 9.798 2.206 -13.483 1.00 95.06 211 TRP A N 1
ATOM 1621 C CA . TRP A 1 211 ? 9.990 2.962 -12.248 1.00 95.06 211 TRP A CA 1
ATOM 1622 C C . TRP A 1 211 ? 10.035 4.468 -12.525 1.00 95.06 211 TRP A C 1
ATOM 1624 O O . TRP A 1 211 ? 10.762 4.910 -13.417 1.00 95.06 211 TRP A O 1
ATOM 1634 N N . LEU A 1 212 ? 9.224 5.250 -11.806 1.00 93.31 212 LEU A N 1
ATOM 1635 C CA . LEU A 1 212 ? 8.997 6.690 -12.033 1.00 93.31 212 LEU A CA 1
ATOM 1636 C C . LEU A 1 212 ? 8.666 7.086 -13.491 1.00 93.31 212 LEU A C 1
ATOM 1638 O O . LEU A 1 212 ? 8.900 8.226 -13.894 1.00 93.31 212 LEU A O 1
ATOM 1642 N N . GLY A 1 213 ? 8.159 6.160 -14.312 1.00 91.69 213 GLY A N 1
ATOM 1643 C CA . GLY A 1 213 ? 7.936 6.403 -15.739 1.00 91.69 213 GLY A CA 1
ATOM 1644 C C . GLY A 1 213 ? 9.231 6.673 -16.519 1.00 91.69 213 GLY A C 1
ATOM 1645 O O . GLY A 1 213 ? 9.203 7.402 -17.512 1.00 91.69 213 GLY A O 1
ATOM 1646 N N . SER A 1 214 ? 10.365 6.119 -16.061 1.00 90.50 214 SER A N 1
ATOM 1647 C CA . SER A 1 214 ? 11.714 6.353 -16.607 1.00 90.50 214 SER A CA 1
ATOM 1648 C C . SER A 1 214 ? 11.812 6.152 -18.121 1.00 90.50 214 SER A C 1
ATOM 1650 O O . SER A 1 214 ? 12.554 6.881 -18.782 1.00 90.50 214 SER A O 1
ATOM 1652 N N . SER A 1 215 ? 11.053 5.203 -18.679 1.00 91.69 215 SER A N 1
ATOM 1653 C CA . SER A 1 215 ? 10.810 5.134 -20.118 1.00 91.69 215 SER A CA 1
ATOM 1654 C C . SER A 1 215 ? 9.466 5.754 -20.485 1.00 91.69 215 SER A C 1
ATOM 1656 O O . SER A 1 215 ? 8.407 5.312 -20.045 1.00 91.69 215 SER A O 1
ATOM 1658 N N . ASN A 1 216 ? 9.495 6.740 -21.379 1.00 89.19 216 ASN A N 1
ATOM 1659 C CA . ASN A 1 216 ? 8.308 7.285 -22.037 1.00 89.19 216 ASN A CA 1
ATOM 1660 C C . ASN A 1 216 ? 8.319 6.981 -23.542 1.00 89.19 216 ASN A C 1
ATOM 1662 O O . ASN A 1 216 ? 7.835 7.787 -24.345 1.00 89.19 216 ASN A O 1
ATOM 1666 N N . ARG A 1 217 ? 8.904 5.840 -23.924 1.00 91.12 217 ARG A N 1
ATOM 1667 C CA . ARG A 1 217 ? 9.182 5.459 -25.310 1.00 91.12 217 ARG A CA 1
ATOM 1668 C C . ARG A 1 217 ? 8.312 4.311 -25.800 1.00 91.12 217 ARG A C 1
ATOM 1670 O O . ARG A 1 217 ? 8.200 3.282 -25.150 1.00 91.12 217 ARG A O 1
ATOM 1677 N N . GLU A 1 218 ? 7.794 4.471 -27.016 1.00 94.44 218 GLU A N 1
ATOM 1678 C CA . GLU A 1 218 ? 7.018 3.456 -27.741 1.00 94.44 218 GLU A CA 1
ATOM 1679 C C . GLU A 1 218 ? 7.735 2.102 -27.792 1.00 94.44 218 GLU A C 1
ATOM 1681 O O . GLU A 1 218 ? 7.121 1.057 -27.609 1.00 94.44 218 GLU A O 1
ATOM 1686 N N . GLU A 1 219 ? 9.050 2.118 -28.022 1.00 94.81 219 GLU A N 1
ATOM 1687 C CA . GLU A 1 219 ? 9.820 0.896 -28.235 1.00 94.81 219 GLU A CA 1
ATOM 1688 C C . GLU A 1 219 ? 9.948 0.049 -26.959 1.00 94.81 219 GLU A C 1
ATOM 1690 O O . GLU A 1 219 ? 10.095 -1.163 -27.063 1.00 94.81 219 GLU A O 1
ATOM 1695 N N . PHE A 1 220 ? 9.806 0.642 -25.767 1.00 95.88 220 PHE A N 1
ATOM 1696 C CA . PHE A 1 220 ? 9.791 -0.098 -24.504 1.00 95.88 220 PHE A CA 1
ATOM 1697 C C . PHE A 1 220 ? 8.509 -0.928 -24.384 1.00 95.88 220 PHE A C 1
ATOM 1699 O O . PHE A 1 220 ? 8.568 -2.149 -24.220 1.00 95.88 220 PHE A O 1
ATOM 1706 N N . PHE A 1 221 ? 7.351 -0.279 -24.532 1.00 97.88 221 PHE A N 1
ATOM 1707 C CA . PHE A 1 221 ? 6.050 -0.940 -24.438 1.00 97.88 221 PHE A CA 1
ATOM 1708 C C . PHE A 1 221 ? 5.841 -1.946 -25.580 1.00 97.88 221 PHE A C 1
ATOM 1710 O O . P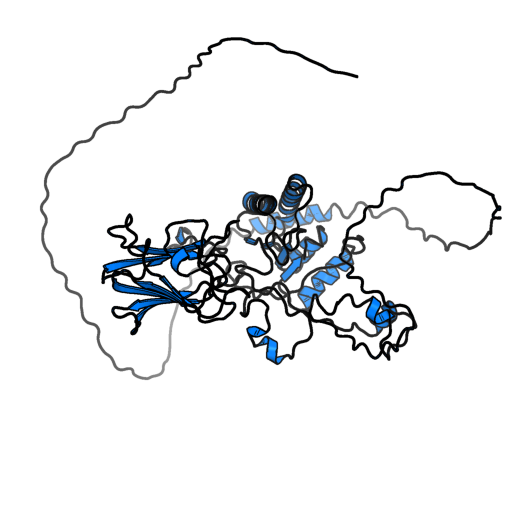HE A 1 221 ? 5.384 -3.061 -25.336 1.00 97.88 221 PHE A O 1
ATOM 1717 N N . ALA A 1 222 ? 6.261 -1.611 -26.805 1.00 98.00 222 ALA A N 1
ATOM 1718 C CA . ALA A 1 222 ? 6.194 -2.521 -27.947 1.00 98.00 222 ALA A CA 1
ATOM 1719 C C . ALA A 1 222 ? 7.071 -3.777 -27.764 1.00 98.00 222 ALA A C 1
ATOM 1721 O O . ALA A 1 222 ? 6.621 -4.878 -28.083 1.00 98.00 222 ALA A O 1
ATOM 1722 N N . SER A 1 223 ? 8.284 -3.654 -27.206 1.00 98.06 223 SER A N 1
ATOM 1723 C CA . SER A 1 223 ? 9.099 -4.827 -26.853 1.00 98.06 223 SER A CA 1
ATOM 1724 C C . SER A 1 223 ? 8.464 -5.650 -25.726 1.00 98.06 223 SER A C 1
ATOM 1726 O O . SER A 1 223 ? 8.521 -6.879 -25.762 1.00 98.06 223 SER A O 1
ATOM 1728 N N . CYS A 1 224 ? 7.826 -5.013 -24.737 1.00 98.56 224 CYS A N 1
ATOM 1729 C CA . CYS A 1 224 ? 7.111 -5.732 -23.677 1.00 98.56 224 CYS A CA 1
ATOM 1730 C C . CYS A 1 224 ? 5.910 -6.519 -24.230 1.00 98.56 224 CYS A C 1
ATOM 1732 O O . CYS A 1 224 ? 5.735 -7.686 -23.871 1.00 98.56 224 CYS A O 1
ATOM 1734 N N . ASP A 1 225 ? 5.148 -5.933 -25.160 1.00 98.69 225 ASP A N 1
ATOM 1735 C CA . ASP A 1 225 ? 4.075 -6.619 -25.891 1.00 98.69 225 ASP A CA 1
ATOM 1736 C C . ASP A 1 225 ? 4.603 -7.819 -26.701 1.00 98.69 225 ASP A C 1
ATOM 1738 O O . ASP A 1 225 ? 4.009 -8.898 -26.656 1.00 98.69 225 ASP A O 1
ATOM 1742 N N . GLU A 1 226 ? 5.717 -7.658 -27.432 1.00 98.50 226 GLU A N 1
ATOM 1743 C CA . GLU A 1 226 ? 6.301 -8.718 -28.271 1.00 98.50 226 GLU A CA 1
ATOM 1744 C C . GLU A 1 226 ? 6.821 -9.905 -27.445 1.00 98.50 226 GLU A C 1
ATOM 1746 O O . GLU A 1 226 ? 6.615 -11.063 -27.822 1.00 98.50 226 GLU A O 1
ATOM 1751 N N . TYR A 1 227 ? 7.451 -9.641 -26.298 1.00 98.56 227 TYR A N 1
ATOM 1752 C CA . TYR A 1 227 ? 7.999 -10.686 -25.428 1.00 98.56 227 TYR A CA 1
ATOM 1753 C C . TYR A 1 227 ? 7.031 -11.199 -24.353 1.00 98.56 227 TYR A C 1
ATOM 1755 O O . TYR A 1 227 ? 7.388 -12.123 -23.620 1.00 98.56 227 TYR A O 1
ATOM 1763 N N . GLY A 1 228 ? 5.811 -10.657 -24.270 1.00 97.62 228 GLY A N 1
ATOM 1764 C CA . GLY A 1 228 ? 4.792 -11.085 -23.306 1.00 97.62 228 GLY A CA 1
ATOM 1765 C C . GLY A 1 228 ? 5.118 -10.717 -21.855 1.00 97.62 228 GLY A C 1
ATOM 1766 O O . GLY A 1 228 ? 4.763 -11.458 -20.938 1.00 97.62 228 GLY A O 1
ATOM 1767 N N . LEU A 1 229 ? 5.813 -9.597 -21.650 1.00 98.56 229 LEU A N 1
ATOM 1768 C CA . LEU A 1 229 ? 6.167 -9.070 -20.335 1.00 98.56 229 LEU A CA 1
ATOM 1769 C C . LEU A 1 229 ? 5.117 -8.050 -19.895 1.00 98.56 229 LEU A C 1
ATOM 1771 O O . LEU A 1 229 ? 4.825 -7.098 -20.614 1.00 98.56 229 LEU A O 1
ATOM 1775 N N . LEU A 1 230 ? 4.556 -8.241 -18.703 1.00 98.69 230 LEU A N 1
ATOM 1776 C CA . LEU A 1 230 ? 3.633 -7.280 -18.109 1.00 98.69 230 LEU A CA 1
ATOM 1777 C C . LEU A 1 230 ? 4.376 -6.004 -17.704 1.00 98.69 230 LEU A C 1
ATOM 1779 O O . LEU A 1 230 ? 5.524 -6.056 -17.272 1.00 98.69 230 LEU A O 1
ATOM 1783 N N . VAL A 1 231 ? 3.709 -4.862 -17.786 1.00 98.62 231 VAL A N 1
ATOM 1784 C CA . VAL A 1 231 ? 4.237 -3.565 -17.374 1.00 98.62 231 VAL A CA 1
ATOM 1785 C C . VAL A 1 231 ? 3.397 -3.033 -16.221 1.00 98.62 231 VAL A C 1
ATOM 1787 O O . VAL A 1 231 ? 2.196 -2.780 -16.351 1.00 98.62 231 VAL A O 1
ATOM 1790 N N . TRP A 1 232 ? 4.063 -2.846 -15.086 1.00 98.12 232 TRP A N 1
ATOM 1791 C CA . TRP A 1 232 ? 3.637 -1.911 -14.054 1.00 98.12 232 TRP A CA 1
ATOM 1792 C C . TRP A 1 232 ? 4.211 -0.547 -14.440 1.00 98.12 232 TRP A C 1
ATOM 1794 O O . TRP A 1 232 ? 5.430 -0.410 -14.536 1.00 98.12 232 TRP A O 1
ATOM 1804 N N . ASN A 1 233 ? 3.370 0.453 -14.697 1.00 97.94 233 ASN A N 1
ATOM 1805 C CA . ASN A 1 233 ? 3.820 1.767 -15.145 1.00 97.94 233 ASN A CA 1
ATOM 1806 C C . ASN A 1 233 ? 3.601 2.839 -14.073 1.00 97.94 233 ASN A C 1
ATOM 1808 O O . ASN A 1 233 ? 2.461 3.220 -13.812 1.00 97.94 233 ASN A O 1
ATOM 1812 N N . ASP A 1 234 ? 4.679 3.389 -13.519 1.00 97.31 234 ASP A N 1
ATOM 1813 C CA . ASP A 1 234 ? 4.580 4.548 -12.631 1.00 97.31 234 ASP A CA 1
ATOM 1814 C C . ASP A 1 234 ? 4.350 5.843 -13.431 1.00 97.31 234 ASP A C 1
ATOM 1816 O O . ASP A 1 234 ? 4.873 6.025 -14.535 1.00 97.31 234 ASP A O 1
ATOM 1820 N N . PHE A 1 235 ? 3.616 6.784 -12.845 1.00 96.88 235 PHE A N 1
ATOM 1821 C CA . PHE A 1 235 ? 3.752 8.201 -13.171 1.00 96.88 235 PHE A CA 1
ATOM 1822 C C . PHE A 1 235 ? 5.042 8.764 -12.532 1.00 96.88 235 PHE A C 1
ATOM 1824 O O . PHE A 1 235 ? 5.562 8.183 -11.577 1.00 96.88 235 PHE A O 1
ATOM 1831 N N . PRO A 1 236 ? 5.591 9.892 -13.024 1.00 93.81 236 PRO A N 1
ATOM 1832 C CA . PRO A 1 236 ? 6.826 10.476 -12.495 1.00 93.81 236 PRO A CA 1
ATOM 1833 C C . PRO A 1 236 ? 6.588 11.224 -11.168 1.00 93.81 236 PRO A C 1
ATOM 1835 O O . PRO A 1 236 ? 6.716 12.446 -11.091 1.00 93.81 236 PRO A O 1
ATOM 1838 N N . ASN A 1 237 ? 6.217 10.487 -10.118 1.00 95.56 237 ASN A N 1
ATOM 1839 C CA . ASN A 1 237 ? 6.027 10.989 -8.758 1.00 95.56 237 ASN A CA 1
ATOM 1840 C C . ASN A 1 237 ? 6.667 10.047 -7.727 1.00 95.56 237 ASN A C 1
ATOM 1842 O O . ASN A 1 237 ? 6.598 8.827 -7.865 1.00 95.56 237 ASN A O 1
ATOM 1846 N N . ALA A 1 238 ? 7.272 10.613 -6.684 1.00 93.50 238 ALA A N 1
ATOM 1847 C CA . ALA A 1 238 ? 7.895 9.870 -5.596 1.00 93.50 238 ALA A CA 1
ATOM 1848 C C . ALA A 1 238 ? 7.494 10.463 -4.241 1.00 93.50 238 ALA A C 1
ATOM 1850 O O . ALA A 1 238 ? 7.399 11.684 -4.084 1.00 93.50 238 ALA A O 1
ATOM 1851 N N . TRP A 1 239 ? 7.294 9.580 -3.268 1.00 88.00 239 TRP A N 1
ATOM 1852 C CA . TRP A 1 239 ? 6.816 9.833 -1.916 1.00 88.00 239 TRP A CA 1
ATOM 1853 C C . TRP A 1 239 ? 5.518 10.652 -1.912 1.00 88.00 239 TRP A C 1
ATOM 1855 O O . TRP A 1 239 ? 4.451 10.104 -2.171 1.00 88.00 239 TRP A O 1
ATOM 1865 N N . ALA A 1 240 ? 5.612 11.954 -1.651 1.00 88.75 240 ALA A N 1
ATOM 1866 C CA . ALA A 1 240 ? 4.505 12.906 -1.726 1.00 88.75 240 ALA A CA 1
ATOM 1867 C C . ALA A 1 240 ? 4.937 14.190 -2.461 1.00 88.75 240 ALA A C 1
ATOM 1869 O O . ALA A 1 240 ? 4.621 15.302 -2.036 1.00 88.75 240 ALA A O 1
ATOM 1870 N N . MET A 1 241 ? 5.734 14.055 -3.529 1.00 93.06 241 MET A N 1
ATOM 1871 C CA . MET A 1 241 ? 6.220 15.194 -4.311 1.00 93.06 241 MET A CA 1
ATOM 1872 C C . MET A 1 241 ? 5.042 15.987 -4.889 1.00 93.06 241 MET A C 1
ATOM 1874 O O . MET A 1 241 ? 4.322 15.494 -5.757 1.00 93.06 241 MET A O 1
ATOM 1878 N N . ASP A 1 242 ? 4.893 17.238 -4.458 1.00 94.38 242 ASP A N 1
ATOM 1879 C CA . ASP A 1 242 ? 3.913 18.162 -5.022 1.00 94.38 242 ASP A CA 1
ATOM 1880 C C . ASP A 1 242 ? 4.530 18.942 -6.199 1.00 94.38 242 ASP A C 1
ATOM 1882 O O . ASP A 1 242 ? 5.476 19.714 -5.992 1.00 94.38 242 ASP A O 1
ATOM 1886 N N . PRO A 1 243 ? 4.083 18.723 -7.452 1.00 94.44 243 PRO A N 1
ATOM 1887 C CA . PRO A 1 243 ? 4.590 19.472 -8.591 1.00 94.44 243 PRO A CA 1
ATOM 1888 C C . PRO A 1 243 ? 4.132 20.940 -8.512 1.00 94.44 243 PRO A C 1
ATOM 1890 O O . PRO A 1 243 ? 2.975 21.209 -8.198 1.00 94.44 243 PRO A O 1
ATOM 1893 N N . PRO A 1 244 ? 4.986 21.914 -8.887 1.00 94.88 244 PRO A N 1
ATOM 1894 C CA . PRO A 1 244 ? 4.641 23.339 -8.822 1.00 94.88 244 PRO A CA 1
ATOM 1895 C C . PRO A 1 244 ? 3.495 23.743 -9.767 1.00 94.88 244 PRO A C 1
ATOM 1897 O O . PRO A 1 244 ? 2.939 24.827 -9.619 1.00 94.88 244 PRO A O 1
ATOM 1900 N N . ASP A 1 245 ? 3.160 22.886 -10.736 1.00 97.38 245 ASP A N 1
ATOM 1901 C CA . ASP A 1 245 ? 1.999 23.008 -11.613 1.00 97.38 245 ASP A CA 1
ATOM 1902 C C . ASP A 1 245 ? 1.271 21.651 -11.675 1.00 97.38 245 ASP A C 1
ATOM 1904 O O . ASP A 1 245 ? 1.631 20.744 -12.435 1.00 97.38 245 ASP A O 1
ATOM 1908 N N . GLN A 1 246 ? 0.261 21.506 -10.816 1.00 97.00 246 GLN A N 1
ATOM 1909 C CA . GLN A 1 246 ? -0.564 20.302 -10.701 1.00 97.00 246 GLN A CA 1
ATOM 1910 C C . GLN A 1 246 ? -1.469 20.093 -11.930 1.00 97.00 246 GLN A C 1
ATOM 1912 O O . GLN A 1 246 ? -1.758 18.950 -12.289 1.00 97.00 246 GLN A O 1
ATOM 1917 N N . GLU A 1 247 ? -1.899 21.166 -12.607 1.00 97.31 247 GLU A N 1
ATOM 1918 C CA . GLU A 1 247 ? -2.744 21.065 -13.804 1.00 97.31 247 GLU A CA 1
ATOM 1919 C C . GLU A 1 247 ? -1.929 20.549 -14.995 1.00 97.31 247 GLU A C 1
ATOM 1921 O O . GLU A 1 247 ? -2.352 19.604 -15.669 1.00 97.31 247 GLU A O 1
ATOM 1926 N N . ALA A 1 248 ? -0.727 21.091 -15.212 1.00 97.88 248 ALA A N 1
ATOM 1927 C CA . ALA A 1 248 ? 0.197 20.591 -16.223 1.00 97.88 248 ALA A CA 1
ATOM 1928 C C . ALA A 1 248 ? 0.599 19.134 -15.951 1.00 97.88 248 ALA A C 1
ATOM 1930 O O . ALA A 1 248 ? 0.599 18.324 -16.882 1.00 97.88 248 ALA A O 1
ATOM 1931 N N . PHE A 1 249 ? 0.870 18.769 -14.691 1.00 97.94 249 PHE A N 1
ATOM 1932 C CA . PHE A 1 249 ? 1.163 17.383 -14.311 1.00 97.94 249 PHE A CA 1
ATOM 1933 C C . PHE A 1 249 ? -0.002 16.440 -14.655 1.00 97.94 249 PHE A C 1
ATOM 1935 O O . PHE A 1 249 ? 0.192 15.444 -15.353 1.00 97.94 249 PHE A O 1
ATOM 1942 N N . ASN A 1 250 ? -1.229 16.787 -14.254 1.00 98.12 250 ASN A N 1
ATOM 1943 C CA . ASN A 1 250 ? -2.429 15.999 -14.555 1.00 98.12 250 ASN A CA 1
ATOM 1944 C C . ASN A 1 250 ? -2.742 15.938 -16.061 1.00 98.12 250 ASN A C 1
ATOM 1946 O O . ASN A 1 250 ? -3.243 14.925 -16.554 1.00 98.12 250 ASN A O 1
ATOM 1950 N N . SER A 1 251 ? -2.416 16.989 -16.816 1.00 98.12 251 SER A N 1
ATOM 1951 C CA . SER A 1 251 ? -2.508 16.992 -18.278 1.00 98.12 251 SER A CA 1
ATOM 1952 C C . SER A 1 251 ? -1.526 15.993 -18.910 1.00 98.12 251 SER A C 1
ATOM 1954 O O . SER A 1 251 ? -1.926 15.166 -19.729 1.00 98.12 251 SER A O 1
ATOM 1956 N N . VAL A 1 252 ? -0.265 15.978 -18.460 1.00 96.75 252 VAL A N 1
ATOM 1957 C CA . VAL A 1 252 ? 0.751 15.010 -18.914 1.00 96.75 252 VAL A CA 1
ATOM 1958 C C . VAL A 1 252 ? 0.404 13.577 -18.502 1.00 96.75 252 VAL A C 1
ATOM 1960 O O . VAL A 1 252 ? 0.603 12.655 -19.296 1.00 96.75 252 VAL A O 1
ATOM 1963 N N . ALA A 1 253 ? -0.158 13.365 -17.308 1.00 97.19 253 ALA A N 1
ATOM 1964 C CA . ALA A 1 253 ? -0.657 12.057 -16.886 1.00 97.19 253 ALA A CA 1
ATOM 1965 C C . ALA A 1 253 ? -1.763 11.554 -17.834 1.00 97.19 253 ALA A C 1
ATOM 1967 O O . ALA A 1 253 ? -1.697 10.427 -18.331 1.00 97.19 253 ALA A O 1
ATOM 1968 N N . ARG A 1 254 ? -2.724 12.426 -18.169 1.00 98.25 254 ARG A N 1
ATOM 1969 C CA . ARG A 1 254 ? -3.807 12.149 -19.123 1.00 98.25 254 ARG A CA 1
ATOM 1970 C C . ARG A 1 254 ? -3.300 11.829 -20.531 1.00 98.25 254 ARG A C 1
ATOM 1972 O O . ARG A 1 254 ? -3.815 10.906 -21.152 1.00 98.25 254 ARG A O 1
ATOM 1979 N N . ASP A 1 255 ? -2.297 12.538 -21.036 1.00 97.75 255 ASP A N 1
ATOM 1980 C CA . ASP A 1 255 ? -1.720 12.243 -22.357 1.00 97.75 255 ASP A CA 1
ATOM 1981 C C . ASP A 1 255 ? -0.885 10.950 -22.354 1.00 97.75 255 ASP A C 1
ATOM 1983 O O . ASP A 1 255 ? -0.906 10.191 -23.327 1.00 97.75 255 ASP A O 1
ATOM 1987 N N . THR A 1 256 ? -0.194 10.653 -21.248 1.00 97.12 256 THR A N 1
ATOM 1988 C CA . THR A 1 256 ? 0.587 9.416 -21.070 1.00 97.12 256 THR A CA 1
ATOM 1989 C C . THR A 1 256 ? -0.311 8.177 -21.108 1.00 97.12 256 THR A C 1
ATOM 1991 O O . THR A 1 256 ? -0.032 7.246 -21.869 1.00 97.12 256 THR A O 1
ATOM 1994 N N . VAL A 1 257 ? -1.424 8.178 -20.362 1.00 98.25 257 VAL A N 1
ATOM 1995 C CA . VAL A 1 257 ? -2.410 7.083 -20.405 1.00 98.25 257 VAL A CA 1
ATOM 1996 C C . VAL A 1 257 ? -3.042 6.986 -21.796 1.00 98.25 257 VAL A C 1
ATOM 1998 O O . VAL A 1 257 ? -3.108 5.895 -22.364 1.00 98.25 257 VAL A O 1
ATOM 2001 N N . LEU A 1 258 ? -3.447 8.115 -22.391 1.00 97.62 258 LEU A N 1
ATOM 2002 C CA . LEU A 1 258 ? -4.106 8.157 -23.701 1.00 97.62 258 LEU A CA 1
ATOM 2003 C C . LEU A 1 258 ? -3.261 7.509 -24.796 1.00 97.62 258 LEU A C 1
ATOM 2005 O O . LEU A 1 258 ? -3.806 6.839 -25.682 1.00 97.62 258 LEU A O 1
ATOM 2009 N N . ARG A 1 259 ? -1.945 7.732 -24.721 1.00 97.38 259 ARG A N 1
ATOM 2010 C CA . ARG A 1 259 ? -0.947 7.197 -25.637 1.00 97.38 259 ARG A CA 1
ATOM 2011 C C . ARG A 1 259 ? -0.707 5.706 -25.420 1.00 97.38 259 ARG A C 1
ATOM 2013 O O . ARG A 1 259 ? -0.791 4.955 -26.386 1.00 97.38 259 ARG A O 1
ATOM 2020 N N . TYR A 1 260 ? -0.440 5.278 -24.185 1.00 97.56 260 TYR A N 1
ATOM 2021 C CA . TYR A 1 260 ? 0.071 3.926 -23.917 1.00 97.56 260 TYR A CA 1
ATOM 2022 C C . TYR A 1 260 ? -0.987 2.878 -23.542 1.00 97.56 260 TYR A C 1
ATOM 2024 O O . TYR A 1 260 ? -0.690 1.687 -23.558 1.00 97.56 260 TYR A O 1
ATOM 2032 N N . ARG A 1 261 ? -2.255 3.262 -23.343 1.00 94.94 261 ARG A N 1
ATOM 2033 C CA . ARG A 1 261 ? -3.390 2.328 -23.141 1.00 94.94 261 ARG A CA 1
ATOM 2034 C C . ARG A 1 261 ? -3.633 1.305 -24.264 1.00 94.94 261 ARG A C 1
ATOM 2036 O O . ARG A 1 261 ? -4.508 0.456 -24.126 1.00 94.94 261 ARG A O 1
ATOM 2043 N N . ILE A 1 262 ? -2.953 1.432 -25.405 1.00 95.81 262 ILE A N 1
ATOM 2044 C CA . ILE A 1 262 ? -3.058 0.484 -26.524 1.00 95.81 262 ILE A CA 1
ATOM 2045 C C . ILE A 1 262 ? -2.190 -0.767 -26.332 1.00 95.81 262 ILE A C 1
ATOM 2047 O O . ILE A 1 262 ? -2.409 -1.751 -27.037 1.00 95.81 262 ILE A O 1
ATOM 2051 N N . HIS A 1 263 ? -1.232 -0.732 -25.400 1.00 98.25 263 HIS A N 1
ATOM 2052 C CA . HIS A 1 263 ? -0.305 -1.828 -25.137 1.00 98.25 263 HIS A CA 1
ATOM 2053 C C . HIS A 1 263 ? -0.917 -2.833 -24.150 1.00 98.25 263 HIS A C 1
ATOM 2055 O O . HIS A 1 263 ? -1.118 -2.481 -22.985 1.00 98.25 263 HIS A O 1
ATOM 2061 N N . PRO A 1 264 ? -1.214 -4.081 -24.564 1.00 96.69 264 PRO A N 1
ATOM 2062 C CA . PRO A 1 264 ? -1.746 -5.111 -23.670 1.00 96.69 264 PRO A CA 1
ATOM 2063 C C . PRO A 1 264 ? -0.774 -5.526 -22.555 1.00 96.69 264 PRO A C 1
ATOM 2065 O O . PRO A 1 264 ? -1.204 -6.181 -21.607 1.00 96.69 264 PRO A O 1
ATOM 2068 N N . SER A 1 265 ? 0.511 -5.172 -22.651 1.00 98.19 265 SER A N 1
ATOM 2069 C CA . SER A 1 265 ? 1.471 -5.335 -21.557 1.00 98.19 265 SER A CA 1
ATOM 2070 C C . SER A 1 265 ? 1.136 -4.483 -20.325 1.00 98.19 265 SER A C 1
ATOM 2072 O O . SER A 1 265 ? 1.368 -4.946 -19.210 1.00 98.19 265 SER A O 1
ATOM 2074 N N . VAL A 1 266 ? 0.569 -3.278 -20.470 1.00 98.19 266 VAL A N 1
ATOM 2075 C CA . VAL A 1 266 ? 0.318 -2.367 -19.334 1.00 98.19 266 VAL A CA 1
ATOM 2076 C C . VAL A 1 266 ? -0.877 -2.841 -18.499 1.00 98.19 266 VAL A C 1
ATOM 2078 O O . VAL A 1 266 ? -2.020 -2.798 -18.949 1.00 98.19 266 VAL A O 1
ATOM 2081 N N . VAL A 1 267 ? -0.612 -3.270 -17.259 1.00 96.25 267 VAL A N 1
ATOM 2082 C CA 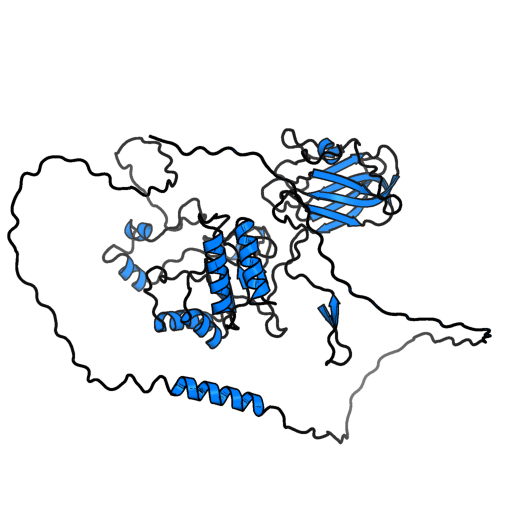. VAL A 1 267 ? -1.615 -3.882 -16.357 1.00 96.25 267 VAL A CA 1
ATOM 2083 C C . VAL A 1 267 ? -1.828 -3.146 -15.034 1.00 96.25 267 VAL A C 1
ATOM 2085 O O . VAL A 1 267 ? -2.841 -3.377 -14.374 1.00 96.25 267 VAL A O 1
ATOM 2088 N N . VAL A 1 268 ? -0.910 -2.259 -14.647 1.00 96.75 268 VAL A N 1
ATOM 2089 C CA . VAL A 1 268 ? -1.045 -1.382 -13.474 1.00 96.75 268 VAL A CA 1
ATOM 2090 C C . VAL A 1 268 ? -0.521 0.002 -13.837 1.00 96.75 268 VAL A C 1
ATOM 2092 O O . VAL A 1 268 ? 0.564 0.114 -14.408 1.00 96.75 268 VAL A O 1
ATOM 2095 N N . TRP A 1 269 ? -1.268 1.039 -13.469 1.00 97.62 269 TRP A N 1
ATOM 2096 C CA . TRP A 1 269 ? -0.798 2.422 -13.420 1.00 97.62 269 TRP A CA 1
ATOM 2097 C C . TRP A 1 269 ? -0.566 2.813 -11.962 1.00 97.62 269 TRP A C 1
ATOM 2099 O O . TRP A 1 269 ? -1.480 2.683 -11.148 1.00 97.62 269 TRP A O 1
ATOM 2109 N N . CYS A 1 270 ? 0.635 3.284 -11.626 1.00 96.69 270 CYS A N 1
ATOM 2110 C CA . CYS A 1 270 ? 1.003 3.626 -10.254 1.00 96.69 270 CYS A CA 1
ATOM 2111 C C . CYS A 1 270 ? 1.176 5.136 -10.058 1.00 96.69 270 CYS A C 1
ATOM 2113 O O . CYS A 1 270 ? 1.906 5.772 -10.814 1.00 96.69 270 CYS A O 1
ATOM 2115 N N . GLY A 1 271 ? 0.511 5.701 -9.048 1.00 95.50 271 GLY A N 1
ATOM 2116 C CA . GLY A 1 271 ? 0.500 7.132 -8.739 1.00 95.50 271 GLY A CA 1
ATOM 2117 C C . GLY A 1 271 ? 1.866 7.671 -8.323 1.00 95.50 271 GLY A C 1
ATOM 2118 O O . GLY A 1 271 ? 2.376 8.580 -8.973 1.00 95.50 271 GLY A O 1
ATOM 2119 N N . ALA A 1 272 ? 2.456 7.102 -7.271 1.00 94.62 272 ALA A N 1
ATOM 2120 C CA . ALA A 1 272 ? 3.769 7.483 -6.763 1.00 94.62 272 ALA A CA 1
ATOM 2121 C C . ALA A 1 272 ? 4.595 6.287 -6.269 1.00 94.62 272 ALA A C 1
ATOM 2123 O O . ALA A 1 272 ? 4.066 5.275 -5.795 1.00 94.62 272 ALA A O 1
ATOM 2124 N N . ASN A 1 273 ? 5.918 6.433 -6.349 1.00 94.62 273 ASN A N 1
ATOM 2125 C CA . ASN A 1 273 ? 6.863 5.539 -5.693 1.00 94.62 273 ASN A CA 1
ATOM 2126 C C . ASN A 1 273 ? 6.895 5.771 -4.173 1.00 94.62 273 ASN A C 1
ATOM 2128 O O . ASN A 1 273 ? 7.117 6.900 -3.760 1.00 94.62 273 ASN A O 1
ATOM 2132 N N . GLU A 1 274 ? 6.764 4.726 -3.354 1.00 89.19 274 GLU A N 1
ATOM 2133 C CA . GLU A 1 274 ? 6.991 4.755 -1.895 1.00 89.19 274 GLU A CA 1
ATOM 2134 C C . GLU A 1 274 ? 6.208 5.830 -1.109 1.00 89.19 274 GLU A C 1
ATOM 2136 O O . GLU A 1 274 ? 6.642 6.307 -0.061 1.00 89.19 274 GLU A O 1
ATOM 2141 N N . GLY A 1 275 ? 5.023 6.217 -1.577 1.00 85.62 275 GLY A N 1
ATOM 2142 C CA . GLY A 1 275 ? 4.166 7.147 -0.849 1.00 85.62 275 GLY A CA 1
ATOM 2143 C C . GLY A 1 275 ? 2.854 7.436 -1.558 1.00 85.62 275 GLY A C 1
ATOM 2144 O O . GLY A 1 275 ? 2.537 6.833 -2.582 1.00 85.62 275 GLY A O 1
ATOM 2145 N N . ASN A 1 276 ? 2.071 8.339 -0.971 1.00 88.06 276 ASN A N 1
ATOM 2146 C CA . ASN A 1 276 ? 0.811 8.794 -1.541 1.00 88.06 276 ASN A CA 1
ATOM 2147 C C . ASN A 1 276 ? 1.041 10.144 -2.246 1.00 88.06 276 ASN A C 1
ATOM 2149 O O . ASN A 1 276 ? 1.495 11.087 -1.590 1.00 88.06 276 ASN A O 1
ATOM 2153 N N . PRO A 1 277 ? 0.697 10.280 -3.538 1.00 91.69 277 PRO A N 1
ATOM 2154 C CA . PRO A 1 277 ? 0.767 11.566 -4.219 1.00 91.69 277 PRO A CA 1
ATOM 2155 C C . PRO A 1 277 ? -0.246 12.558 -3.607 1.00 91.69 277 PRO A C 1
ATOM 2157 O O . PRO A 1 277 ? -1.307 12.134 -3.140 1.00 91.69 277 PRO A O 1
ATOM 2160 N N . PRO A 1 278 ? 0.024 13.879 -3.620 1.00 91.56 278 PRO A N 1
ATOM 2161 C CA . PRO A 1 278 ? -0.928 14.888 -3.156 1.00 91.56 278 PRO A CA 1
ATOM 2162 C C . PRO A 1 278 ? -2.306 14.759 -3.816 1.00 91.56 278 PRO A C 1
ATOM 2164 O O . PRO A 1 278 ? -2.409 14.538 -5.024 1.00 91.56 278 PRO A O 1
ATOM 2167 N N . ALA A 1 279 ? -3.371 14.956 -3.032 1.00 88.31 279 ALA A N 1
ATOM 2168 C CA . ALA A 1 279 ? -4.755 14.645 -3.413 1.00 88.31 279 ALA A CA 1
ATOM 2169 C C . ALA A 1 279 ? -5.193 15.208 -4.782 1.00 88.31 279 ALA A C 1
ATOM 2171 O O . ALA A 1 279 ? -5.915 14.544 -5.528 1.00 88.31 279 ALA A O 1
ATOM 2172 N N . ALA A 1 280 ? -4.733 16.412 -5.141 1.00 91.06 280 ALA A N 1
ATOM 2173 C CA . ALA A 1 280 ? -5.048 17.056 -6.416 1.00 91.06 280 ALA A CA 1
ATOM 2174 C C . ALA A 1 280 ? -4.466 16.316 -7.636 1.00 91.06 280 ALA A C 1
ATOM 2176 O O . ALA A 1 280 ? -5.107 16.272 -8.690 1.00 91.06 280 ALA A O 1
ATOM 2177 N N . ILE A 1 281 ? -3.280 15.710 -7.506 1.00 95.81 281 ILE A N 1
ATOM 2178 C CA . ILE A 1 281 ? -2.685 14.902 -8.577 1.00 95.81 281 ILE A CA 1
ATOM 2179 C C . ILE A 1 281 ? -3.052 13.416 -8.475 1.00 95.81 281 ILE A C 1
ATOM 2181 O O . ILE A 1 281 ? -3.187 12.779 -9.515 1.00 95.81 281 ILE A O 1
ATOM 2185 N N . ASP A 1 282 ? -3.321 12.874 -7.277 1.00 95.25 282 ASP A N 1
ATOM 2186 C CA . ASP A 1 282 ? -3.928 11.535 -7.142 1.00 95.25 282 ASP A CA 1
ATOM 2187 C C . ASP A 1 282 ? -5.258 11.469 -7.899 1.00 95.25 282 ASP A C 1
ATOM 2189 O O . ASP A 1 282 ? -5.453 10.608 -8.755 1.00 95.25 282 ASP A O 1
ATOM 2193 N N . THR A 1 283 ? -6.134 12.450 -7.654 1.00 93.44 283 THR A N 1
ATOM 2194 C CA . THR A 1 283 ? -7.443 12.556 -8.312 1.00 93.44 283 THR A CA 1
ATOM 2195 C C . THR A 1 283 ? -7.290 12.627 -9.831 1.00 93.44 283 THR A C 1
ATOM 2197 O O . THR A 1 283 ? -7.908 11.842 -10.546 1.00 93.44 283 THR A O 1
ATOM 2200 N N . GLY A 1 284 ? -6.415 13.500 -10.343 1.00 96.06 284 GLY A N 1
ATOM 2201 C CA . GLY A 1 284 ? -6.220 13.657 -11.787 1.00 96.06 284 GLY A CA 1
ATOM 2202 C C . GLY A 1 284 ? -5.601 12.435 -12.477 1.00 96.06 284 GLY A C 1
ATOM 2203 O O . GLY A 1 284 ? -6.024 12.076 -13.579 1.00 96.06 284 GLY A O 1
ATOM 2204 N N . MET A 1 285 ? -4.647 11.752 -11.834 1.00 97.31 285 MET A N 1
ATOM 2205 C CA . MET A 1 285 ? -4.082 10.491 -12.333 1.00 97.31 285 MET A CA 1
ATOM 2206 C C . MET A 1 285 ? -5.119 9.359 -12.323 1.00 97.31 285 MET A C 1
ATOM 2208 O O . MET A 1 285 ? -5.255 8.631 -13.309 1.00 97.31 285 MET A O 1
ATOM 2212 N N . ARG A 1 286 ? -5.890 9.240 -11.237 1.00 96.00 286 ARG A N 1
ATOM 2213 C CA . ARG A 1 286 ? -6.973 8.261 -11.080 1.00 96.00 286 ARG A CA 1
ATOM 2214 C C . ARG A 1 286 ? -8.054 8.451 -12.144 1.00 96.00 286 ARG A C 1
ATOM 2216 O O . ARG A 1 286 ? -8.407 7.492 -12.830 1.00 96.00 286 ARG A O 1
ATOM 2223 N N . GLU A 1 287 ? -8.514 9.686 -12.348 1.00 96.12 287 GLU A N 1
ATOM 2224 C CA . GLU A 1 287 ? -9.466 10.050 -13.403 1.00 96.12 287 GLU A CA 1
ATOM 2225 C C . GLU A 1 287 ? -8.923 9.748 -14.806 1.00 96.12 287 GLU A C 1
ATOM 2227 O O . GLU A 1 287 ? -9.660 9.234 -15.653 1.00 96.12 287 GLU A O 1
ATOM 2232 N N . ALA A 1 288 ? -7.641 10.027 -15.073 1.00 97.50 288 ALA A N 1
ATOM 2233 C CA . ALA A 1 288 ? -7.011 9.713 -16.356 1.00 97.50 288 ALA A CA 1
ATOM 2234 C C . ALA A 1 288 ? -7.064 8.207 -16.661 1.00 97.50 288 ALA A C 1
ATOM 2236 O O . ALA A 1 288 ? -7.526 7.815 -17.734 1.00 97.50 288 ALA A O 1
ATOM 2237 N N . VAL A 1 289 ? -6.665 7.359 -15.707 1.00 96.50 289 VAL A N 1
ATOM 2238 C CA . VAL A 1 289 ? -6.697 5.896 -15.869 1.00 96.50 289 VAL A CA 1
ATOM 2239 C C . VAL A 1 289 ? -8.131 5.388 -16.010 1.00 96.50 289 VAL A C 1
ATOM 2241 O O . VAL A 1 289 ? -8.437 4.698 -16.983 1.00 96.50 289 VAL A O 1
ATOM 2244 N N . GLN A 1 290 ? -9.036 5.778 -15.108 1.00 93.50 290 GLN A N 1
ATOM 2245 C CA . GLN A 1 290 ? -10.428 5.316 -15.118 1.00 93.50 290 GLN A CA 1
ATOM 2246 C C . GLN A 1 290 ? -11.182 5.713 -16.397 1.00 93.50 290 GLN A C 1
ATOM 2248 O O . GLN A 1 290 ? -11.932 4.904 -16.945 1.00 93.50 290 GLN A O 1
ATOM 2253 N N . SER A 1 291 ? -10.981 6.937 -16.898 1.00 93.94 291 SER A N 1
ATOM 2254 C CA . SER A 1 291 ? -11.693 7.439 -18.083 1.00 93.94 291 SER A CA 1
ATOM 2255 C C . SER A 1 291 ? -11.123 6.933 -19.413 1.00 93.94 291 SER A C 1
ATOM 2257 O O . SER A 1 291 ? -11.859 6.849 -20.399 1.00 93.94 291 SER A O 1
ATOM 2259 N N . GLN A 1 292 ? -9.831 6.593 -19.473 1.00 96.88 292 GLN A N 1
ATOM 2260 C CA . GLN A 1 292 ? -9.164 6.253 -20.733 1.00 96.88 292 GLN A CA 1
ATOM 2261 C C . GLN A 1 292 ? -8.766 4.783 -20.868 1.00 96.88 292 GLN A C 1
ATOM 2263 O O . GLN A 1 292 ? -8.741 4.292 -21.999 1.00 96.88 292 GLN A O 1
ATOM 2268 N N . ALA A 1 293 ? -8.479 4.096 -19.763 1.00 92.44 293 ALA A N 1
ATOM 2269 C CA . ALA A 1 293 ? -8.115 2.682 -19.696 1.00 92.44 293 ALA A CA 1
ATOM 2270 C C . ALA A 1 293 ? -9.019 1.926 -18.688 1.00 92.44 293 ALA A C 1
ATOM 2272 O O . ALA A 1 293 ? -8.518 1.319 -17.737 1.00 92.44 293 ALA A O 1
ATOM 2273 N N . PRO A 1 294 ? -10.358 1.965 -18.861 1.00 88.19 294 PRO A N 1
ATOM 2274 C CA . PRO A 1 294 ? -11.296 1.377 -17.909 1.00 88.19 294 PRO A CA 1
ATOM 2275 C C . PRO A 1 294 ? -11.045 -0.126 -17.726 1.00 88.19 294 PRO A C 1
ATOM 2277 O O . PRO A 1 294 ? -10.960 -0.877 -18.698 1.00 88.19 294 PRO A O 1
ATOM 2280 N N . GLY A 1 295 ? -10.952 -0.558 -16.467 1.00 84.12 295 GLY A N 1
ATOM 2281 C CA . GLY A 1 295 ? -10.652 -1.943 -16.085 1.00 84.12 295 GLY A CA 1
ATOM 2282 C C . GLY A 1 295 ? -9.171 -2.239 -15.817 1.00 84.12 295 GLY A C 1
ATOM 2283 O O . GLY A 1 295 ? -8.872 -3.326 -15.328 1.00 84.12 295 GLY A O 1
ATOM 2284 N N . ILE A 1 296 ? -8.257 -1.297 -16.077 1.00 90.19 296 ILE A N 1
ATOM 2285 C CA . ILE A 1 296 ? -6.865 -1.368 -15.603 1.00 90.19 296 ILE A CA 1
ATOM 2286 C C . ILE A 1 296 ? -6.776 -0.767 -14.193 1.00 90.19 296 ILE A C 1
ATOM 2288 O O . ILE A 1 296 ? -7.434 0.230 -13.893 1.00 90.19 296 ILE A O 1
ATOM 2292 N N . LEU A 1 297 ? -5.969 -1.376 -13.317 1.00 91.88 297 LEU A N 1
ATOM 2293 C CA . LEU A 1 297 ? -5.785 -0.906 -11.943 1.00 91.88 297 LEU A CA 1
ATOM 2294 C C . LEU A 1 297 ? -5.028 0.430 -11.917 1.00 91.88 297 LEU A C 1
ATOM 2296 O O . LEU A 1 297 ? -3.930 0.530 -12.466 1.00 91.88 297 LEU A O 1
ATOM 2300 N N . TYR A 1 298 ? -5.585 1.413 -11.207 1.00 94.12 298 TYR A N 1
ATOM 2301 C CA . TYR A 1 298 ? -4.823 2.531 -10.656 1.00 94.12 298 TYR A CA 1
ATOM 2302 C C . TYR A 1 298 ? -4.488 2.234 -9.193 1.00 94.12 298 TYR A C 1
ATOM 2304 O O . TYR A 1 298 ? -5.395 2.050 -8.383 1.00 94.12 298 TYR A O 1
ATOM 2312 N N . GLN A 1 299 ? -3.200 2.201 -8.868 1.00 92.00 299 GLN A N 1
ATOM 2313 C CA . GLN A 1 299 ? -2.677 2.031 -7.515 1.00 92.00 299 GLN A CA 1
ATOM 2314 C C . GLN A 1 299 ? -1.953 3.322 -7.131 1.00 92.00 299 GLN A C 1
ATOM 2316 O O . GLN A 1 299 ? -0.989 3.695 -7.783 1.00 92.00 299 GLN A O 1
ATOM 2321 N N . ASN A 1 300 ? -2.377 4.037 -6.094 1.00 91.88 300 ASN A N 1
ATOM 2322 C CA . ASN A 1 300 ? -1.774 5.338 -5.784 1.00 91.88 300 ASN A CA 1
ATOM 2323 C C . ASN A 1 300 ? -0.332 5.240 -5.250 1.00 91.88 300 ASN A C 1
ATOM 2325 O O . ASN A 1 300 ? 0.451 6.155 -5.476 1.00 91.88 300 ASN A O 1
ATOM 2329 N N . ASN A 1 301 ? 0.021 4.138 -4.582 1.00 90.25 301 ASN A N 1
ATOM 2330 C CA . ASN A 1 301 ? 1.261 3.996 -3.813 1.00 90.25 301 ASN A CA 1
ATOM 2331 C C . ASN A 1 301 ? 1.972 2.663 -4.109 1.00 90.25 301 ASN A C 1
ATOM 2333 O O . ASN A 1 301 ? 1.362 1.599 -3.977 1.00 90.25 301 ASN A O 1
ATOM 2337 N N . SER A 1 302 ? 3.261 2.695 -4.470 1.00 92.00 302 SER A N 1
ATOM 2338 C CA . SER A 1 302 ? 4.041 1.482 -4.774 1.00 92.00 302 SER A CA 1
ATOM 2339 C C . SER A 1 302 ? 4.484 0.661 -3.553 1.00 92.00 302 SER A C 1
ATOM 2341 O O . SER A 1 302 ? 5.061 -0.403 -3.749 1.00 92.00 302 SER A O 1
ATOM 2343 N N . ALA A 1 303 ? 4.244 1.103 -2.315 1.00 88.19 303 ALA A N 1
ATOM 2344 C CA . ALA A 1 303 ? 4.720 0.439 -1.095 1.00 88.19 303 ALA A CA 1
ATOM 2345 C C . ALA A 1 303 ? 3.684 0.343 0.044 1.00 88.19 303 ALA A C 1
ATOM 2347 O O . ALA A 1 303 ? 4.046 -0.036 1.156 1.00 88.19 303 ALA A O 1
ATOM 2348 N N . GLY A 1 304 ? 2.413 0.669 -0.213 1.00 81.69 304 GLY A N 1
ATOM 2349 C CA . GLY A 1 304 ? 1.352 0.648 0.798 1.00 81.69 304 GLY A CA 1
ATOM 2350 C C . GLY A 1 304 ? 0.001 0.146 0.284 1.00 81.69 304 GLY A C 1
ATOM 2351 O O . GLY A 1 304 ? -0.201 -0.065 -0.914 1.00 81.69 304 GLY A O 1
ATOM 2352 N N . GLY A 1 305 ? -0.944 -0.044 1.208 1.00 81.31 305 GLY A N 1
ATOM 2353 C CA . GLY A 1 305 ? -2.251 -0.639 0.915 1.00 81.31 305 GLY A CA 1
ATOM 2354 C C . GLY A 1 305 ? -2.112 -2.119 0.556 1.00 81.31 305 GLY A C 1
ATOM 2355 O O . GLY A 1 305 ? -1.538 -2.889 1.317 1.00 81.31 305 GLY A O 1
ATOM 2356 N N . ILE A 1 306 ? -2.600 -2.516 -0.621 1.00 84.50 306 ILE A N 1
ATOM 2357 C CA . ILE A 1 306 ? -2.505 -3.895 -1.143 1.00 84.50 306 ILE A CA 1
ATOM 2358 C C . ILE A 1 306 ? -1.087 -4.296 -1.614 1.00 84.50 306 ILE A C 1
ATOM 2360 O O . ILE A 1 306 ? -0.906 -5.362 -2.209 1.00 84.50 306 ILE A O 1
ATOM 2364 N N . ILE A 1 307 ? -0.082 -3.440 -1.396 1.00 87.69 307 ILE A N 1
ATOM 2365 C CA . ILE A 1 307 ? 1.301 -3.596 -1.862 1.00 87.69 307 ILE A CA 1
ATOM 2366 C C . ILE A 1 307 ? 2.258 -3.653 -0.667 1.00 87.69 307 ILE A C 1
ATOM 2368 O O . ILE A 1 307 ? 2.149 -2.858 0.261 1.00 87.69 307 ILE A O 1
ATOM 2372 N N . SER A 1 308 ? 3.226 -4.569 -0.715 1.00 80.12 308 SER A N 1
ATOM 2373 C CA . SER A 1 308 ? 4.118 -4.912 0.404 1.00 80.12 308 SER A CA 1
ATOM 2374 C C . SER A 1 308 ? 5.547 -4.390 0.188 1.00 80.12 308 SER A C 1
ATOM 2376 O O . SER A 1 308 ? 6.513 -5.134 0.345 1.00 80.12 308 SER A O 1
ATOM 2378 N N . GLY A 1 309 ? 5.696 -3.144 -0.267 1.00 76.81 309 GLY A N 1
ATOM 2379 C CA . GLY A 1 309 ? 7.005 -2.547 -0.580 1.00 76.81 309 GLY A CA 1
ATOM 2380 C C . GLY A 1 309 ? 7.861 -2.204 0.651 1.00 76.81 309 GLY A C 1
ATOM 2381 O O . GLY A 1 309 ? 7.557 -2.602 1.776 1.00 76.81 309 GLY A O 1
ATOM 2382 N N . GLY A 1 310 ? 8.939 -1.441 0.431 1.00 79.00 310 GLY A N 1
ATOM 2383 C CA . GLY A 1 310 ? 9.835 -0.972 1.498 1.00 79.00 310 GLY A CA 1
ATOM 2384 C C . GLY A 1 310 ? 11.011 -1.908 1.803 1.00 79.00 310 GLY A C 1
ATOM 2385 O O . GLY A 1 310 ? 11.328 -2.143 2.970 1.00 79.00 310 GLY A O 1
ATOM 2386 N N . GLY A 1 311 ? 11.658 -2.450 0.768 1.00 82.69 311 GLY A N 1
ATOM 2387 C CA . GLY A 1 311 ? 12.900 -3.219 0.896 1.00 82.69 311 GLY A CA 1
ATOM 2388 C C . GLY A 1 311 ? 12.737 -4.683 1.346 1.00 82.69 311 GLY A C 1
ATOM 2389 O O . GLY A 1 311 ? 11.619 -5.201 1.428 1.00 82.69 311 GLY A O 1
ATOM 2390 N N . PRO A 1 312 ? 13.856 -5.393 1.608 1.00 88.12 312 PRO A N 1
ATOM 2391 C CA . PRO A 1 312 ? 15.205 -4.862 1.850 1.00 88.12 312 PRO A CA 1
ATOM 2392 C C . PRO A 1 312 ? 15.917 -4.327 0.596 1.00 88.12 312 PRO A C 1
ATOM 2394 O O . PRO A 1 312 ? 15.603 -4.734 -0.522 1.00 88.12 312 PRO A O 1
ATOM 2397 N N . TYR A 1 313 ? 16.898 -3.443 0.813 1.00 85.06 313 TYR A N 1
ATOM 2398 C CA . TYR A 1 313 ? 17.714 -2.792 -0.230 1.00 85.06 313 TYR A CA 1
ATOM 2399 C C . TYR A 1 313 ? 19.230 -3.052 -0.105 1.00 85.06 313 TYR A C 1
ATOM 2401 O O . TYR A 1 313 ? 20.013 -2.534 -0.897 1.00 85.06 313 TYR A O 1
ATOM 2409 N N . GLY A 1 314 ? 19.652 -3.857 0.872 1.00 80.56 314 GLY A N 1
ATOM 2410 C CA . GLY A 1 314 ? 21.044 -4.257 1.097 1.00 80.56 314 GLY A CA 1
ATOM 2411 C C . GLY A 1 314 ? 21.151 -5.731 1.480 1.00 80.56 314 GLY A C 1
ATOM 2412 O O . GLY A 1 314 ? 20.131 -6.402 1.663 1.00 80.56 314 GLY A O 1
ATOM 2413 N N . TRP A 1 315 ? 22.379 -6.233 1.610 1.00 83.38 315 TRP A N 1
ATOM 2414 C CA . TRP A 1 315 ? 22.658 -7.630 1.932 1.00 83.38 315 TRP A CA 1
ATOM 2415 C C . TRP A 1 315 ? 21.916 -8.110 3.184 1.00 83.38 315 TRP A C 1
ATOM 2417 O O . TRP A 1 315 ? 22.044 -7.557 4.281 1.00 83.38 315 TRP A O 1
ATOM 2427 N N . VAL A 1 316 ? 21.190 -9.213 3.020 1.00 86.56 316 VAL A N 1
ATOM 2428 C CA . VAL A 1 316 ? 20.597 -9.994 4.103 1.00 86.56 316 VAL A CA 1
ATOM 2429 C C . VAL A 1 316 ? 20.933 -11.464 3.885 1.00 86.56 316 VAL A C 1
ATOM 2431 O O . VAL A 1 316 ? 20.982 -11.934 2.749 1.00 86.56 316 VAL A O 1
ATOM 2434 N N . GLU A 1 317 ? 21.146 -12.200 4.976 1.00 89.56 317 GLU A N 1
ATOM 2435 C CA . GLU A 1 317 ? 21.400 -13.642 4.897 1.00 89.56 317 GLU A CA 1
ATOM 2436 C C . GLU A 1 317 ? 20.261 -14.363 4.150 1.00 89.56 317 GLU A C 1
ATOM 2438 O O . GLU A 1 317 ? 19.097 -14.066 4.433 1.00 89.56 317 GLU A O 1
ATOM 2443 N N . PRO A 1 318 ? 20.539 -15.330 3.251 1.00 91.44 318 PRO A N 1
ATOM 2444 C CA . PRO A 1 318 ? 19.516 -15.957 2.405 1.00 91.44 318 PRO A CA 1
ATOM 2445 C C . PRO A 1 318 ? 18.303 -16.520 3.163 1.00 91.44 318 PRO A C 1
ATOM 2447 O O . PRO A 1 318 ? 17.173 -16.451 2.684 1.00 91.44 318 PRO A O 1
ATOM 2450 N N . GLU A 1 319 ? 18.523 -17.032 4.375 1.00 92.69 319 GLU A N 1
ATOM 2451 C CA . GLU A 1 319 ? 17.483 -17.554 5.270 1.00 92.69 319 GLU A CA 1
ATOM 2452 C C . GLU A 1 319 ? 16.460 -16.481 5.685 1.00 92.69 319 GLU A C 1
ATOM 2454 O O . GLU A 1 319 ? 15.284 -16.783 5.899 1.00 92.69 319 GLU A O 1
ATOM 2459 N N . ARG A 1 320 ? 16.869 -15.205 5.744 1.00 91.25 320 ARG A N 1
ATOM 2460 C CA . ARG A 1 320 ? 16.003 -14.086 6.136 1.00 91.25 320 ARG A CA 1
ATOM 2461 C C . ARG A 1 320 ? 14.914 -13.780 5.112 1.00 91.25 320 ARG A C 1
ATOM 2463 O O . ARG A 1 320 ? 13.865 -13.294 5.523 1.00 91.25 320 ARG A O 1
ATOM 2470 N N . TYR A 1 321 ? 15.076 -14.115 3.832 1.00 89.81 321 TYR A N 1
ATOM 2471 C CA . TYR A 1 321 ? 13.992 -13.965 2.845 1.00 89.81 321 TYR A CA 1
ATOM 2472 C C . TYR A 1 321 ? 12.766 -14.851 3.155 1.00 89.81 321 TYR A C 1
ATOM 2474 O O . TYR A 1 321 ? 11.672 -14.592 2.662 1.00 89.81 321 TYR A O 1
ATOM 2482 N N . PHE A 1 322 ? 12.906 -15.861 4.023 1.00 90.81 322 PHE A N 1
ATOM 2483 C CA . PHE A 1 322 ? 11.789 -16.667 4.530 1.00 90.81 322 PHE A CA 1
ATOM 2484 C C . PHE A 1 322 ? 11.174 -16.117 5.832 1.00 90.81 322 PHE A C 1
ATOM 2486 O O . PHE A 1 322 ? 10.246 -16.722 6.370 1.00 90.81 322 PHE A O 1
ATOM 2493 N N . SER A 1 323 ? 11.645 -14.969 6.335 1.00 89.69 323 SER A N 1
ATOM 2494 C CA . SER A 1 323 ? 11.054 -14.261 7.475 1.00 89.69 323 SER A CA 1
ATOM 2495 C C . SER A 1 323 ? 10.279 -13.026 7.028 1.00 89.69 323 SER A C 1
ATOM 2497 O O . SER A 1 323 ? 10.778 -12.197 6.269 1.00 89.69 323 SER A O 1
ATOM 2499 N N . ARG A 1 324 ? 9.079 -12.843 7.586 1.00 85.44 324 ARG A N 1
ATOM 2500 C CA . ARG A 1 324 ? 8.263 -11.639 7.373 1.00 85.44 324 ARG A CA 1
ATOM 2501 C C . ARG A 1 324 ? 8.928 -10.365 7.905 1.00 85.44 324 ARG A C 1
ATOM 2503 O O . ARG A 1 324 ? 8.735 -9.306 7.324 1.00 85.44 324 ARG A O 1
ATOM 2510 N N . SER A 1 325 ? 9.730 -10.477 8.967 1.00 84.31 325 SER A N 1
ATOM 2511 C CA . SER A 1 325 ? 10.426 -9.350 9.613 1.00 84.31 325 SER A CA 1
ATOM 2512 C C . SER A 1 325 ? 11.560 -8.736 8.782 1.00 84.31 325 SER A C 1
ATOM 2514 O O . SER A 1 325 ? 12.159 -7.750 9.201 1.00 84.31 325 SER A O 1
ATOM 2516 N N . THR A 1 326 ? 11.872 -9.314 7.622 1.00 85.88 326 THR A N 1
ATOM 2517 C CA . THR A 1 326 ? 12.894 -8.816 6.688 1.00 85.88 326 THR A CA 1
ATOM 2518 C C . THR A 1 326 ? 12.367 -7.703 5.779 1.00 85.88 326 THR A C 1
ATOM 2520 O O . THR A 1 326 ? 13.158 -6.930 5.246 1.00 85.88 326 THR A O 1
ATOM 2523 N N . TYR A 1 327 ? 11.047 -7.616 5.606 1.00 85.44 327 TYR A N 1
ATOM 2524 C CA . TYR A 1 327 ? 10.375 -6.673 4.711 1.00 85.44 327 TYR A CA 1
ATOM 2525 C C . TYR A 1 327 ? 9.766 -5.521 5.514 1.00 85.44 327 TYR A C 1
ATOM 2527 O O . TYR A 1 327 ? 9.240 -5.755 6.604 1.00 85.44 327 TYR A O 1
ATOM 2535 N N . GLY A 1 328 ? 9.770 -4.300 4.968 1.00 75.00 328 GLY A N 1
ATOM 2536 C CA . GLY A 1 328 ? 9.342 -3.089 5.686 1.00 75.00 328 GLY A CA 1
ATOM 2537 C C . GLY A 1 328 ? 7.939 -3.157 6.311 1.00 75.00 328 GLY A C 1
ATOM 2538 O O . GLY A 1 328 ? 7.730 -2.637 7.402 1.00 75.00 328 GLY A O 1
ATOM 2539 N N . GLY A 1 329 ? 6.990 -3.856 5.676 1.00 71.38 329 GLY A N 1
ATOM 2540 C CA . GLY A 1 329 ? 5.631 -4.050 6.207 1.00 71.38 329 GLY A CA 1
ATOM 2541 C C . GLY A 1 329 ? 5.464 -5.172 7.251 1.00 71.38 329 GLY A C 1
ATOM 2542 O O . GLY A 1 329 ? 4.357 -5.371 7.768 1.00 71.38 329 GLY A O 1
ATOM 2543 N N . GLY A 1 330 ? 6.502 -5.965 7.536 1.00 76.81 330 GLY A N 1
ATOM 2544 C CA . GLY A 1 330 ? 6.410 -7.122 8.437 1.00 76.81 330 GLY A CA 1
ATOM 2545 C C . GLY A 1 330 ? 5.514 -8.258 7.916 1.00 76.81 330 GLY A C 1
ATOM 2546 O O . GLY A 1 330 ? 4.952 -9.019 8.702 1.00 76.81 330 GLY A O 1
ATOM 2547 N N . HIS A 1 331 ? 5.318 -8.368 6.599 1.00 77.62 331 HIS A N 1
ATOM 2548 C CA . HIS A 1 331 ? 4.461 -9.378 5.970 1.00 77.62 331 HIS A CA 1
ATOM 2549 C C . HIS A 1 331 ? 4.950 -9.749 4.559 1.00 77.62 331 HIS A C 1
ATOM 2551 O O . HIS A 1 331 ? 5.709 -9.010 3.937 1.00 77.62 331 HIS A O 1
ATOM 2557 N N . PHE A 1 332 ? 4.503 -10.903 4.054 1.00 84.62 332 PHE A N 1
ATOM 2558 C CA . PHE A 1 332 ? 4.695 -11.290 2.652 1.00 84.62 332 PHE A CA 1
ATOM 2559 C C . PHE A 1 332 ? 3.563 -10.728 1.790 1.00 84.62 332 PHE A C 1
ATOM 2561 O O . PHE A 1 332 ? 2.407 -10.758 2.216 1.00 84.62 332 PHE A O 1
ATOM 2568 N N . GLY A 1 333 ? 3.858 -10.342 0.551 1.00 87.25 333 GLY A N 1
ATOM 2569 C CA . GLY A 1 333 ? 2.816 -9.981 -0.406 1.00 87.25 333 GLY A CA 1
ATOM 2570 C C . GLY A 1 333 ? 3.359 -9.637 -1.786 1.00 87.25 333 GLY A C 1
ATOM 2571 O O . GLY A 1 333 ? 4.240 -10.323 -2.306 1.00 87.25 333 GLY A O 1
ATOM 2572 N N . PHE A 1 334 ? 2.804 -8.594 -2.402 1.00 90.00 334 PHE A N 1
ATOM 2573 C CA . PHE A 1 334 ? 3.271 -8.104 -3.696 1.00 90.00 334 PHE A CA 1
ATOM 2574 C C . PHE A 1 334 ? 4.400 -7.096 -3.462 1.00 90.00 334 PHE A C 1
ATOM 2576 O O . PHE A 1 334 ? 4.146 -5.935 -3.150 1.00 90.00 334 PHE A O 1
ATOM 2583 N N . HIS A 1 335 ? 5.648 -7.549 -3.573 1.00 91.12 335 HIS A N 1
ATOM 2584 C CA . HIS A 1 335 ? 6.827 -6.696 -3.420 1.00 91.12 335 HIS A CA 1
ATOM 2585 C C . HIS A 1 335 ? 7.183 -6.051 -4.769 1.00 91.12 335 HIS A C 1
ATOM 2587 O O . HIS A 1 335 ? 7.536 -6.741 -5.724 1.00 91.12 335 HIS A O 1
ATOM 2593 N N . THR A 1 336 ? 7.070 -4.727 -4.845 1.00 92.75 336 THR A N 1
ATOM 2594 C CA . THR A 1 336 ? 7.425 -3.887 -6.007 1.00 92.75 336 THR A CA 1
ATOM 2595 C C . THR A 1 336 ? 8.923 -3.614 -6.097 1.00 92.75 336 THR A C 1
ATOM 2597 O O . THR A 1 336 ? 9.471 -3.553 -7.198 1.00 92.75 336 THR A O 1
ATOM 2600 N N . GLU A 1 337 ? 9.595 -3.483 -4.951 1.00 91.44 337 GLU A N 1
ATOM 2601 C CA . GLU A 1 337 ? 11.043 -3.314 -4.842 1.00 91.44 337 GLU A CA 1
ATOM 2602 C C . GLU A 1 337 ? 11.617 -4.159 -3.703 1.00 91.44 337 GLU A C 1
ATOM 2604 O O . GLU A 1 337 ? 11.172 -4.057 -2.561 1.00 91.44 337 GLU A O 1
ATOM 2609 N N . ILE A 1 338 ? 12.631 -4.958 -4.034 1.00 90.88 338 ILE A N 1
ATOM 2610 C CA . ILE A 1 338 ? 13.628 -5.534 -3.125 1.00 90.88 338 ILE A CA 1
ATOM 2611 C C . ILE A 1 338 ? 14.950 -5.629 -3.894 1.00 90.88 338 ILE A C 1
ATOM 2613 O O . ILE A 1 338 ? 14.939 -5.766 -5.121 1.00 90.88 338 ILE A O 1
ATOM 2617 N N . GLY A 1 339 ? 16.086 -5.598 -3.205 1.00 88.31 339 GLY A N 1
ATOM 2618 C CA . GLY A 1 339 ? 17.386 -5.729 -3.852 1.00 88.31 339 GLY A CA 1
ATOM 2619 C C . GLY A 1 339 ? 18.568 -5.739 -2.892 1.00 88.31 339 GLY A C 1
ATOM 2620 O O . GLY A 1 339 ? 18.416 -5.660 -1.676 1.00 88.31 339 GLY A O 1
ATOM 2621 N N . MET A 1 340 ? 19.752 -5.845 -3.483 1.00 85.94 340 MET A N 1
ATOM 2622 C CA . MET A 1 340 ? 21.054 -5.650 -2.849 1.00 85.94 340 MET A CA 1
ATOM 2623 C C . MET A 1 340 ? 22.009 -5.061 -3.902 1.00 85.94 340 MET A C 1
ATOM 2625 O O . MET A 1 340 ? 21.836 -5.355 -5.094 1.00 85.94 340 MET A O 1
ATOM 2629 N N . PRO A 1 341 ? 23.010 -4.258 -3.511 1.00 80.12 341 PRO A N 1
ATOM 2630 C CA . PRO A 1 341 ? 24.151 -3.959 -4.362 1.00 80.12 341 PRO A CA 1
ATOM 2631 C C . PRO A 1 341 ? 24.842 -5.245 -4.836 1.00 80.12 341 PRO A C 1
ATOM 2633 O O . PRO A 1 341 ? 24.847 -6.273 -4.162 1.00 80.12 341 PRO A O 1
ATOM 2636 N N . VAL A 1 342 ? 25.443 -5.191 -6.024 1.00 83.44 342 VAL A N 1
ATOM 2637 C CA . VAL A 1 342 ? 26.276 -6.272 -6.562 1.00 83.44 342 VAL A CA 1
ATOM 2638 C C . VAL A 1 342 ? 27.464 -5.681 -7.310 1.00 83.44 342 VAL A C 1
ATOM 2640 O O . VAL A 1 342 ? 27.322 -4.726 -8.076 1.00 83.44 342 VAL A O 1
ATOM 2643 N N . VAL A 1 343 ? 28.649 -6.264 -7.123 1.00 84.50 343 VAL A N 1
ATOM 2644 C CA . VAL A 1 343 ? 29.818 -5.915 -7.939 1.00 84.50 343 VAL A CA 1
ATOM 2645 C C . VAL A 1 343 ? 29.596 -6.457 -9.354 1.00 84.50 343 VAL A C 1
ATOM 2647 O O . VAL A 1 343 ? 29.263 -7.628 -9.538 1.00 84.50 343 VAL A O 1
ATOM 2650 N N . SER A 1 344 ? 29.761 -5.595 -10.359 1.00 87.00 344 SER A N 1
ATOM 2651 C CA . SER A 1 344 ? 29.619 -5.972 -11.771 1.00 87.00 344 SER A CA 1
ATOM 2652 C C . SER A 1 344 ? 30.769 -6.871 -12.249 1.00 87.00 344 SER A C 1
ATOM 2654 O O . SER A 1 344 ? 31.726 -7.135 -11.521 1.00 87.00 344 SER A O 1
ATOM 2656 N N . THR A 1 345 ? 30.703 -7.357 -13.493 1.00 91.38 345 THR A N 1
ATOM 2657 C CA . THR A 1 345 ? 31.789 -8.176 -14.060 1.00 91.38 345 THR A CA 1
ATOM 2658 C C . THR A 1 345 ? 33.117 -7.409 -14.059 1.00 91.38 345 THR A C 1
ATOM 2660 O O . THR A 1 345 ? 33.141 -6.183 -14.176 1.00 91.38 345 THR A O 1
ATOM 2663 N N . ALA A 1 346 ? 34.244 -8.124 -13.978 1.00 87.31 346 ALA A N 1
ATOM 2664 C CA . ALA A 1 346 ? 35.570 -7.497 -13.971 1.00 87.31 346 ALA A CA 1
ATOM 2665 C C . ALA A 1 346 ? 35.835 -6.626 -15.218 1.00 87.31 346 ALA A C 1
ATOM 2667 O O . ALA A 1 346 ? 36.520 -5.613 -15.131 1.00 87.31 346 ALA A O 1
ATOM 2668 N N . GLU A 1 347 ? 35.258 -6.980 -16.371 1.00 91.38 347 GLU A N 1
ATOM 2669 C CA . GLU A 1 347 ? 35.295 -6.152 -17.583 1.00 91.38 347 GLU A CA 1
ATOM 2670 C C . GLU A 1 347 ? 34.537 -4.830 -17.391 1.00 91.38 347 GLU A C 1
ATOM 2672 O O . GLU A 1 347 ? 35.081 -3.761 -17.666 1.00 91.38 347 GLU A O 1
ATOM 2677 N N . SER A 1 348 ? 33.308 -4.881 -16.866 1.00 90.88 348 SER A N 1
ATOM 2678 C CA . SER A 1 348 ? 32.533 -3.679 -16.545 1.00 90.88 348 SER A CA 1
ATOM 2679 C C . SER A 1 348 ? 33.246 -2.800 -15.518 1.00 90.88 348 SER A C 1
ATOM 2681 O O . SER A 1 348 ? 33.284 -1.588 -15.700 1.00 90.88 348 SER A O 1
ATOM 2683 N N . MET A 1 349 ? 33.857 -3.393 -14.486 1.00 87.56 349 MET A N 1
ATOM 2684 C CA . MET A 1 349 ? 34.591 -2.644 -13.463 1.00 87.56 349 MET A CA 1
ATOM 2685 C C . MET A 1 349 ? 35.838 -1.953 -14.030 1.00 87.56 349 MET A C 1
ATOM 2687 O O . MET A 1 349 ? 36.026 -0.771 -13.767 1.00 87.56 349 MET A O 1
ATOM 2691 N N . ARG A 1 350 ? 36.642 -2.617 -14.875 1.00 88.31 350 ARG A N 1
ATOM 2692 C CA . ARG A 1 350 ? 37.796 -1.981 -15.551 1.00 88.31 350 ARG A CA 1
ATOM 2693 C C . ARG A 1 350 ? 37.376 -0.825 -16.459 1.00 88.31 350 ARG A C 1
ATOM 2695 O O . ARG A 1 350 ? 38.012 0.221 -16.454 1.00 88.31 350 ARG A O 1
ATOM 2702 N N . ASN A 1 351 ? 36.270 -0.974 -17.188 1.00 90.69 351 ASN A N 1
ATOM 2703 C CA . ASN A 1 351 ? 35.710 0.113 -17.999 1.00 90.69 351 ASN A CA 1
ATOM 2704 C C . ASN A 1 351 ? 35.163 1.280 -17.153 1.00 90.69 351 ASN A C 1
ATOM 2706 O O . ASN A 1 351 ? 35.059 2.397 -17.657 1.00 90.69 351 ASN A O 1
ATOM 2710 N N . LEU A 1 352 ? 34.800 1.025 -15.893 1.00 87.94 352 LEU A N 1
ATOM 2711 C CA . LEU A 1 352 ? 34.262 2.010 -14.958 1.00 87.94 352 LEU A CA 1
ATOM 2712 C C . LEU A 1 352 ? 35.369 2.809 -14.251 1.00 87.94 352 LEU A C 1
ATOM 2714 O O . LEU A 1 352 ? 35.264 4.027 -14.154 1.00 87.94 352 LEU A O 1
ATOM 2718 N N . VAL A 1 353 ? 36.425 2.134 -13.775 1.00 87.56 353 VAL A N 1
ATOM 2719 C CA . VAL A 1 353 ? 37.484 2.747 -12.943 1.00 87.56 353 VAL A CA 1
ATOM 2720 C C . VAL A 1 353 ? 38.812 2.981 -13.674 1.00 87.56 353 VAL A C 1
ATOM 2722 O O . VAL A 1 353 ? 39.710 3.610 -13.121 1.00 87.56 353 VAL A O 1
ATOM 2725 N N . GLY A 1 354 ? 38.945 2.515 -14.919 1.00 86.50 354 GLY A N 1
ATOM 2726 C CA . GLY A 1 354 ? 40.161 2.663 -15.718 1.00 86.50 354 GLY A CA 1
ATOM 2727 C C . GLY A 1 354 ? 41.326 1.834 -15.174 1.00 86.50 354 GLY A C 1
ATOM 2728 O O . GLY A 1 354 ? 41.165 0.657 -14.859 1.00 86.50 354 GLY A O 1
ATOM 2729 N N . ASP A 1 355 ? 42.499 2.463 -15.070 1.00 86.81 355 ASP A N 1
ATOM 2730 C CA . ASP A 1 355 ? 43.752 1.831 -14.627 1.00 86.81 355 ASP A CA 1
ATOM 2731 C C . ASP A 1 355 ? 43.892 1.727 -13.088 1.00 86.81 355 ASP A C 1
ATOM 2733 O O . ASP A 1 355 ? 44.934 1.298 -12.586 1.00 86.81 355 ASP A O 1
ATOM 2737 N N . GLU A 1 356 ? 42.870 2.129 -12.320 1.00 86.62 356 GLU A N 1
ATOM 2738 C CA . GLU A 1 356 ? 42.851 1.989 -10.856 1.00 86.62 356 GLU A CA 1
ATOM 2739 C C . GLU A 1 356 ? 42.904 0.503 -10.435 1.00 86.62 356 GLU A C 1
ATOM 2741 O O . GLU A 1 356 ? 42.229 -0.342 -11.033 1.00 86.62 356 GLU A O 1
ATOM 2746 N N . PRO A 1 357 ? 43.674 0.143 -9.390 1.00 82.12 357 PRO A N 1
ATOM 2747 C CA . PRO A 1 357 ? 43.828 -1.247 -8.978 1.00 82.12 357 PRO A CA 1
ATOM 2748 C C . PRO A 1 357 ? 42.508 -1.842 -8.466 1.00 82.12 357 PRO A C 1
ATOM 2750 O O . PRO A 1 357 ? 41.812 -1.256 -7.640 1.00 82.12 357 PRO A O 1
ATOM 2753 N N . GLU A 1 358 ? 42.206 -3.073 -8.890 1.00 78.75 358 GLU A N 1
ATOM 2754 C CA . GLU A 1 358 ? 41.017 -3.825 -8.448 1.00 78.75 358 GLU A CA 1
ATOM 2755 C C . GLU A 1 358 ? 41.010 -4.103 -6.933 1.00 78.75 358 GLU A C 1
ATOM 2757 O O . GLU A 1 358 ? 39.952 -4.306 -6.336 1.00 78.75 358 GLU A O 1
ATOM 2762 N N . TRP A 1 359 ? 42.188 -4.124 -6.298 1.00 81.50 359 TRP A N 1
ATOM 2763 C CA . TRP A 1 359 ? 42.336 -4.327 -4.861 1.00 81.50 359 TRP A CA 1
ATOM 2764 C C . TRP A 1 359 ? 43.577 -3.605 -4.298 1.00 81.50 359 TRP A C 1
ATOM 2766 O O . TRP A 1 359 ? 44.651 -3.708 -4.896 1.00 81.50 359 TRP A O 1
ATOM 2776 N N . PRO A 1 360 ? 43.494 -2.956 -3.116 1.00 83.31 360 PRO A N 1
ATOM 2777 C CA . PRO A 1 360 ? 42.288 -2.735 -2.315 1.00 83.31 360 PRO A CA 1
ATOM 2778 C C . PRO A 1 360 ? 41.323 -1.746 -2.979 1.00 83.31 360 PRO A C 1
ATOM 2780 O O . PRO A 1 360 ? 41.743 -0.849 -3.701 1.00 83.31 360 PRO A O 1
ATOM 2783 N N . ILE A 1 361 ? 40.030 -1.903 -2.694 1.00 81.06 361 ILE A N 1
ATOM 2784 C CA . ILE A 1 361 ? 38.956 -1.070 -3.252 1.00 81.06 361 ILE A CA 1
ATOM 2785 C C . ILE A 1 361 ? 39.165 0.407 -2.866 1.00 81.06 361 ILE A C 1
ATOM 2787 O O . ILE A 1 361 ? 39.160 0.748 -1.679 1.00 81.06 361 ILE A O 1
ATOM 2791 N N . GLY A 1 362 ? 39.362 1.259 -3.878 1.00 80.38 362 GLY A N 1
ATOM 2792 C CA . GLY A 1 362 ? 39.707 2.681 -3.746 1.00 80.38 362 GLY A CA 1
ATOM 2793 C C . GLY A 1 362 ? 38.574 3.658 -4.083 1.00 80.38 362 GLY A C 1
ATOM 2794 O O . GLY A 1 362 ? 37.456 3.258 -4.409 1.00 80.38 362 GLY A O 1
ATOM 2795 N N . ASP A 1 363 ? 38.874 4.961 -4.021 1.00 83.25 363 ASP A N 1
ATOM 2796 C CA . ASP A 1 363 ? 37.897 6.060 -4.151 1.00 83.25 363 ASP A CA 1
ATOM 2797 C C . ASP A 1 363 ? 37.069 6.014 -5.450 1.00 83.25 363 ASP A C 1
ATOM 2799 O O . ASP A 1 363 ? 35.890 6.362 -5.419 1.00 83.25 363 ASP A O 1
ATOM 2803 N N . ALA A 1 364 ? 37.628 5.526 -6.564 1.00 84.69 364 ALA A N 1
ATOM 2804 C CA . ALA A 1 364 ? 36.893 5.369 -7.823 1.00 84.69 364 ALA A CA 1
ATOM 2805 C C . ALA A 1 364 ? 35.697 4.404 -7.701 1.00 84.69 364 ALA A C 1
ATOM 2807 O O . ALA A 1 364 ? 34.626 4.684 -8.232 1.00 84.69 364 ALA A O 1
ATOM 2808 N N . TRP A 1 365 ? 35.835 3.306 -6.949 1.00 83.44 365 TRP A N 1
ATOM 2809 C CA . TRP A 1 365 ? 34.724 2.379 -6.706 1.00 83.44 365 TRP A CA 1
ATOM 2810 C C . TRP A 1 365 ? 33.640 3.039 -5.846 1.00 83.44 365 TRP A C 1
ATOM 2812 O O . TRP A 1 365 ? 32.465 2.976 -6.193 1.00 83.44 365 TRP A O 1
ATOM 2822 N N . TYR A 1 366 ? 34.032 3.735 -4.771 1.00 79.50 366 TYR A N 1
ATOM 2823 C CA . TYR A 1 366 ? 33.093 4.468 -3.911 1.00 79.50 366 TYR A CA 1
ATOM 2824 C C . TYR A 1 366 ? 32.398 5.632 -4.632 1.00 79.50 366 TYR A C 1
ATOM 2826 O O . TYR A 1 366 ? 31.285 5.984 -4.267 1.00 79.50 366 TYR A O 1
ATOM 2834 N N . TYR A 1 367 ? 33.023 6.238 -5.646 1.00 82.94 367 TYR A N 1
ATOM 2835 C CA . TYR A 1 367 ? 32.393 7.285 -6.457 1.00 82.94 367 TYR A CA 1
ATOM 2836 C C . TYR A 1 367 ? 31.228 6.751 -7.307 1.00 82.94 367 TYR A C 1
ATOM 2838 O O . TYR A 1 367 ? 30.279 7.481 -7.590 1.00 82.94 367 TYR A O 1
ATOM 2846 N N . HIS A 1 368 ? 31.287 5.474 -7.691 1.00 82.75 368 HIS A N 1
ATOM 2847 C CA . HIS A 1 368 ? 30.230 4.790 -8.435 1.00 82.75 368 HIS A CA 1
ATOM 2848 C C . HIS A 1 368 ? 29.242 4.016 -7.546 1.00 82.75 368 HIS A C 1
ATOM 2850 O O . HIS A 1 368 ? 28.264 3.473 -8.058 1.00 82.75 368 HIS A O 1
ATOM 2856 N N . ASP A 1 369 ? 29.454 4.016 -6.229 1.00 79.31 369 ASP A N 1
ATOM 2857 C CA . ASP A 1 369 ? 28.519 3.503 -5.232 1.00 79.31 369 ASP A CA 1
ATOM 2858 C C . ASP A 1 369 ? 27.728 4.668 -4.614 1.00 79.31 369 ASP A C 1
ATOM 2860 O O . ASP A 1 369 ? 28.192 5.359 -3.706 1.00 79.31 369 ASP A O 1
ATOM 2864 N N . TRP A 1 370 ? 26.514 4.900 -5.121 1.00 71.50 370 TRP A N 1
ATOM 2865 C CA . TRP A 1 370 ? 25.610 5.919 -4.572 1.00 71.50 370 TRP A CA 1
ATOM 2866 C C . TRP A 1 370 ? 24.930 5.459 -3.266 1.00 71.50 370 TRP A C 1
ATOM 2868 O O . TRP A 1 370 ? 24.187 6.233 -2.663 1.00 71.50 370 TRP A O 1
ATOM 2878 N N . SER A 1 371 ? 25.158 4.225 -2.791 1.00 63.78 371 SER A N 1
ATOM 2879 C CA . SER A 1 371 ? 24.530 3.760 -1.555 1.00 63.78 371 SER A CA 1
ATOM 2880 C C . SER A 1 371 ? 25.104 4.489 -0.332 1.00 63.78 371 SER A C 1
ATOM 2882 O O . SER A 1 371 ? 26.277 4.376 0.039 1.00 63.78 371 SER A O 1
ATOM 2884 N N . THR A 1 372 ? 24.269 5.320 0.298 1.00 53.06 372 THR A N 1
ATOM 2885 C CA . THR A 1 372 ? 24.654 6.045 1.510 1.00 53.06 372 THR A CA 1
ATOM 2886 C C . THR A 1 372 ? 24.388 5.174 2.745 1.00 53.06 372 THR A C 1
ATOM 2888 O O . THR A 1 372 ? 23.334 4.534 2.839 1.00 53.06 372 THR A O 1
ATOM 2891 N N . PRO A 1 373 ? 25.283 5.174 3.757 1.00 49.25 373 PRO A N 1
ATOM 2892 C CA . PRO A 1 373 ? 24.977 4.590 5.058 1.00 49.25 373 PRO A CA 1
ATOM 2893 C C . PRO A 1 373 ? 23.901 5.443 5.755 1.00 49.25 373 PRO A C 1
ATOM 2895 O O . PRO A 1 373 ? 24.216 6.366 6.507 1.00 49.25 373 PRO A O 1
ATOM 2898 N N . GLY A 1 374 ? 22.629 5.164 5.467 1.00 41.72 374 GLY A N 1
ATOM 2899 C CA . GLY A 1 374 ? 21.485 5.850 6.069 1.00 41.72 374 GLY A CA 1
ATOM 2900 C C . GLY A 1 374 ? 20.178 5.737 5.283 1.00 41.72 374 GLY A C 1
ATOM 2901 O O . GLY A 1 374 ? 19.144 5.525 5.904 1.00 41.72 374 GLY A O 1
ATOM 2902 N N . GLU A 1 375 ? 20.209 5.834 3.950 1.00 42.16 375 GLU A N 1
ATOM 2903 C CA . GLU A 1 375 ? 18.975 5.859 3.134 1.00 42.16 375 GLU A CA 1
ATOM 2904 C C . GLU A 1 375 ? 18.515 4.464 2.679 1.00 42.16 375 GLU A C 1
ATOM 2906 O O . GLU A 1 375 ? 17.328 4.258 2.449 1.00 42.16 375 GLU A O 1
ATOM 2911 N N . SER A 1 376 ? 19.422 3.483 2.603 1.00 41.34 376 SER A N 1
ATOM 2912 C CA . SER A 1 376 ? 19.095 2.110 2.162 1.00 41.34 376 SER A CA 1
ATOM 2913 C C . SER A 1 376 ? 19.669 1.006 3.062 1.00 41.34 376 SER A C 1
ATOM 2915 O O . SER A 1 376 ? 19.508 -0.178 2.778 1.00 41.34 376 SER A O 1
ATOM 2917 N N . GLY A 1 377 ? 20.382 1.366 4.137 1.00 37.69 377 GLY A N 1
ATOM 2918 C CA . GLY A 1 377 ? 21.093 0.429 5.026 1.00 37.69 377 GLY A CA 1
ATOM 2919 C C . GLY A 1 377 ? 22.331 -0.245 4.409 1.00 37.69 377 GLY A C 1
ATOM 2920 O O . GLY A 1 377 ? 23.237 -0.644 5.138 1.00 37.69 377 GLY A O 1
ATOM 2921 N N . SER A 1 378 ? 22.412 -0.315 3.081 1.00 39.72 378 SER A N 1
ATOM 2922 C CA . SER A 1 378 ? 23.571 -0.770 2.320 1.00 39.72 378 SER A CA 1
ATOM 2923 C C . SER A 1 378 ? 24.720 0.239 2.398 1.00 39.72 378 SER A C 1
ATOM 2925 O O . SER A 1 378 ? 24.652 1.335 1.846 1.00 39.72 378 SER A O 1
ATOM 2927 N N . ALA A 1 379 ? 25.796 -0.164 3.065 1.00 41.94 379 ALA A N 1
ATOM 2928 C CA . ALA A 1 379 ? 27.134 0.373 2.870 1.00 41.94 379 ALA A CA 1
ATOM 2929 C C . ALA A 1 379 ? 28.059 -0.834 2.684 1.00 41.94 379 ALA A C 1
ATOM 2931 O O . ALA A 1 379 ? 28.626 -1.346 3.649 1.00 41.94 379 ALA A O 1
ATOM 2932 N N . GLU A 1 380 ? 28.116 -1.360 1.459 1.00 51.28 380 GLU A N 1
ATOM 2933 C CA . GLU A 1 380 ? 28.659 -2.705 1.210 1.00 51.28 380 GLU A CA 1
ATOM 2934 C C . GLU A 1 380 ? 30.142 -2.747 0.862 1.00 51.28 380 GLU A C 1
ATOM 2936 O O . GLU A 1 380 ? 30.795 -3.757 1.123 1.00 51.28 380 GLU A O 1
ATOM 2941 N N . LEU A 1 381 ? 30.717 -1.651 0.366 1.00 51.03 381 LEU A N 1
ATOM 2942 C CA . LEU A 1 381 ? 32.165 -1.541 0.229 1.00 51.03 381 LEU A CA 1
ATOM 2943 C C . LEU A 1 381 ? 32.800 -1.250 1.607 1.00 51.03 381 LEU A C 1
ATOM 2945 O O . LEU A 1 381 ? 32.567 -0.173 2.174 1.00 51.03 381 LEU A O 1
ATOM 2949 N N . PRO A 1 382 ? 33.614 -2.163 2.187 1.00 44.06 382 PRO A N 1
ATOM 2950 C CA . PRO A 1 382 ? 34.129 -1.983 3.540 1.00 44.06 382 PRO A CA 1
ATOM 2951 C C . PRO A 1 382 ? 35.151 -0.843 3.590 1.00 44.06 382 PRO A C 1
ATOM 2953 O O . PRO A 1 382 ? 36.314 -1.021 3.218 1.00 44.06 382 PRO A O 1
ATOM 2956 N N . ARG A 1 383 ? 34.735 0.321 4.109 1.00 46.94 383 ARG A N 1
ATOM 2957 C CA . ARG A 1 383 ? 35.582 1.515 4.282 1.00 46.94 383 ARG A CA 1
ATOM 2958 C C . ARG A 1 383 ? 36.746 1.263 5.251 1.00 46.94 383 ARG A C 1
ATOM 2960 O O . ARG A 1 383 ? 36.704 1.652 6.420 1.00 46.94 383 ARG A O 1
ATOM 2967 N N . ARG A 1 384 ? 37.827 0.645 4.771 1.00 37.84 384 ARG A N 1
ATOM 2968 C CA . ARG A 1 384 ? 39.086 0.519 5.516 1.00 37.84 384 ARG A CA 1
ATOM 2969 C C . ARG A 1 384 ? 39.813 1.864 5.549 1.00 37.84 384 ARG A C 1
ATOM 2971 O O . ARG A 1 384 ? 40.379 2.297 4.559 1.00 37.84 384 ARG A O 1
ATOM 2978 N N . HIS A 1 385 ? 39.818 2.472 6.734 1.00 34.38 385 HIS A N 1
ATOM 2979 C CA . HIS A 1 385 ? 40.687 3.575 7.156 1.00 34.38 385 HIS A CA 1
ATOM 2980 C C . HIS A 1 385 ? 40.846 4.765 6.190 1.00 34.38 385 HIS A C 1
ATOM 2982 O O . HIS A 1 385 ? 41.855 4.897 5.498 1.00 34.38 385 HIS A O 1
ATOM 2988 N N . ARG A 1 386 ? 39.999 5.788 6.371 1.00 34.91 386 ARG A N 1
ATOM 2989 C CA . ARG A 1 386 ? 40.553 7.150 6.358 1.00 34.91 386 ARG A CA 1
ATOM 2990 C C . ARG A 1 386 ? 41.442 7.308 7.592 1.00 34.91 386 ARG A C 1
ATOM 2992 O O . ARG A 1 386 ? 40.939 7.425 8.708 1.00 34.91 386 ARG A O 1
ATOM 2999 N N . GLY A 1 387 ? 42.760 7.301 7.391 1.00 28.62 387 GLY A N 1
ATOM 3000 C CA . GLY A 1 387 ? 43.685 7.894 8.359 1.00 28.62 387 GLY A CA 1
ATOM 3001 C C . GLY A 1 387 ? 43.342 9.379 8.567 1.00 28.62 387 GLY A C 1
ATOM 3002 O O . GLY A 1 387 ? 42.712 9.978 7.690 1.00 28.62 387 GLY A O 1
ATOM 3003 N N . PRO A 1 388 ? 43.705 9.989 9.709 1.00 26.06 388 PRO A N 1
ATOM 3004 C CA . PRO A 1 388 ? 43.226 11.318 10.078 1.00 26.06 388 PRO A CA 1
ATOM 3005 C C . PRO A 1 388 ? 43.688 12.383 9.077 1.00 26.06 388 PRO A C 1
ATOM 3007 O O . PRO A 1 388 ? 44.829 12.848 9.105 1.00 26.06 388 PRO A O 1
ATOM 3010 N N . SER A 1 389 ? 42.773 12.794 8.198 1.00 30.08 389 SER A N 1
ATOM 3011 C CA . SER A 1 389 ? 42.959 13.928 7.300 1.00 30.08 389 SER A CA 1
ATOM 3012 C C . SER A 1 389 ? 43.050 15.194 8.151 1.00 30.08 389 SER A C 1
ATOM 3014 O O . SER A 1 389 ? 42.058 15.636 8.727 1.00 30.08 389 SER A O 1
ATOM 3016 N N . ARG A 1 390 ? 44.250 15.773 8.268 1.00 31.00 390 ARG A N 1
ATOM 3017 C CA . ARG A 1 390 ? 44.478 17.021 9.008 1.00 31.00 390 ARG A CA 1
ATOM 3018 C C . ARG A 1 390 ? 43.831 18.218 8.299 1.00 31.00 390 ARG A C 1
ATOM 3020 O O . ARG A 1 390 ? 44.549 18.988 7.679 1.00 31.00 390 ARG A O 1
ATOM 3027 N N . HIS A 1 391 ? 42.524 18.422 8.442 1.00 32.00 391 HIS A N 1
ATOM 3028 C CA . HIS A 1 391 ? 41.900 19.734 8.246 1.00 32.00 391 HIS A CA 1
ATOM 3029 C C . HIS A 1 391 ? 40.616 19.881 9.069 1.00 32.00 391 HIS A C 1
ATOM 3031 O O . HIS A 1 391 ? 39.621 19.239 8.765 1.00 32.00 391 HIS A O 1
ATOM 3037 N N . GLY A 1 392 ? 40.671 20.784 10.056 1.00 25.89 392 GLY A N 1
ATOM 3038 C CA . GLY A 1 392 ? 39.561 21.625 10.523 1.00 25.89 392 GLY A CA 1
ATOM 3039 C C . GLY A 1 392 ? 38.304 20.944 11.067 1.00 25.89 392 GLY A C 1
ATOM 3040 O O . GLY A 1 392 ? 37.490 20.416 10.318 1.00 25.89 392 GLY A O 1
ATOM 3041 N N . GLU A 1 393 ? 38.068 21.103 12.369 1.00 30.72 393 GLU A N 1
ATOM 3042 C CA . GLU A 1 393 ? 36.736 20.930 12.954 1.00 30.72 393 GLU A CA 1
ATOM 3043 C C . GLU A 1 393 ? 35.709 21.830 12.241 1.00 30.72 393 GLU A C 1
ATOM 3045 O O . GLU A 1 393 ? 35.959 23.010 11.992 1.00 30.72 393 GLU A O 1
ATOM 3050 N N . GLY A 1 394 ? 34.541 21.272 11.920 1.00 25.17 394 GLY A N 1
ATOM 3051 C CA . GLY A 1 394 ? 33.489 21.976 11.189 1.00 25.17 394 GLY A CA 1
ATOM 3052 C C . GLY A 1 394 ? 32.190 21.180 11.174 1.00 25.17 394 GLY A C 1
ATOM 3053 O O . GLY A 1 394 ? 31.860 20.522 10.190 1.00 25.17 394 GLY A O 1
ATOM 3054 N N . SER A 1 395 ? 31.446 21.215 12.280 1.00 34.56 395 SER A N 1
ATOM 3055 C CA . SER A 1 395 ? 30.138 20.568 12.401 1.00 34.56 395 SER A CA 1
ATOM 3056 C C . SER A 1 395 ? 29.085 21.265 11.526 1.00 34.56 395 SER A C 1
ATOM 3058 O O . SER A 1 395 ? 28.450 22.236 11.928 1.00 34.56 395 SER A O 1
ATOM 3060 N N . GLY A 1 396 ? 28.869 20.749 10.313 1.00 24.86 396 GLY A N 1
ATOM 3061 C CA . GLY A 1 396 ? 27.883 21.273 9.365 1.00 24.86 396 GLY A CA 1
ATOM 3062 C C . GLY A 1 396 ? 26.961 20.184 8.824 1.00 24.86 396 GLY A C 1
ATOM 3063 O O . GLY A 1 396 ? 27.357 19.414 7.953 1.00 24.86 396 GLY A O 1
ATOM 3064 N N . ARG A 1 397 ? 25.707 20.136 9.297 1.00 27.41 397 ARG A N 1
ATOM 3065 C CA . ARG A 1 397 ? 24.654 19.328 8.658 1.00 27.41 397 ARG A CA 1
ATOM 3066 C C . ARG A 1 397 ? 24.316 19.943 7.297 1.00 27.41 397 ARG A C 1
ATOM 3068 O O . ARG A 1 397 ? 23.621 20.957 7.246 1.00 27.41 397 ARG A O 1
ATOM 3075 N N . LEU A 1 398 ? 24.759 19.327 6.205 1.00 24.61 398 LEU A N 1
ATOM 3076 C CA . LEU A 1 398 ? 24.307 19.693 4.862 1.00 24.61 398 LEU A CA 1
ATOM 3077 C C . LEU A 1 398 ? 22.887 19.157 4.638 1.00 24.61 398 LEU A C 1
ATOM 3079 O O . LEU A 1 398 ? 22.691 17.981 4.351 1.00 24.61 398 LEU A O 1
ATOM 3083 N N . ARG A 1 399 ? 21.887 20.036 4.780 1.00 22.77 399 ARG A N 1
ATOM 3084 C CA . ARG A 1 399 ? 20.556 19.811 4.197 1.00 22.77 399 ARG A CA 1
ATOM 3085 C C . ARG A 1 399 ? 20.636 20.035 2.680 1.00 22.77 399 ARG A C 1
ATOM 3087 O O . ARG A 1 399 ? 21.318 20.979 2.272 1.00 22.77 399 ARG A O 1
ATOM 3094 N N . PRO A 1 400 ? 19.895 19.281 1.852 1.00 26.92 400 PRO A N 1
ATOM 3095 C CA . PRO A 1 400 ? 19.743 19.615 0.443 1.00 26.92 400 PRO A CA 1
ATOM 3096 C C . PRO A 1 400 ? 18.870 20.873 0.314 1.00 26.92 400 PRO A C 1
ATOM 3098 O O . PRO A 1 400 ? 17.648 20.817 0.425 1.00 26.92 400 PRO A O 1
ATOM 3101 N N . GLN A 1 401 ? 19.497 22.031 0.103 1.00 24.20 401 GLN A N 1
ATOM 3102 C CA . GLN A 1 401 ? 18.804 23.225 -0.380 1.00 24.20 401 GLN A CA 1
ATOM 3103 C C . GLN A 1 401 ? 19.049 23.366 -1.879 1.00 24.20 401 GLN A C 1
ATOM 3105 O O . GLN A 1 401 ? 20.186 23.532 -2.321 1.00 24.20 401 GLN A O 1
ATOM 3110 N N . GLY A 1 402 ? 17.969 23.319 -2.660 1.00 30.03 402 GLY A N 1
ATOM 3111 C CA . GLY A 1 402 ? 18.016 23.676 -4.071 1.00 30.03 402 GLY A CA 1
ATOM 3112 C C . GLY A 1 402 ? 18.422 25.140 -4.238 1.00 30.03 402 GLY A C 1
ATOM 3113 O O . GLY A 1 402 ? 17.902 26.019 -3.553 1.00 30.03 402 GLY A O 1
ATOM 3114 N N . ALA A 1 403 ? 19.344 25.407 -5.161 1.00 26.03 403 ALA A N 1
ATOM 3115 C CA . ALA A 1 403 ? 19.804 26.756 -5.466 1.00 26.03 403 ALA A CA 1
ATOM 3116 C C . ALA A 1 403 ? 19.898 26.968 -6.981 1.00 26.03 403 ALA A C 1
ATOM 3118 O O . ALA A 1 403 ? 20.968 26.884 -7.584 1.00 26.03 403 ALA A O 1
ATOM 3119 N N . VAL A 1 404 ? 18.762 27.319 -7.592 1.00 30.14 404 VAL A N 1
ATOM 3120 C CA . VAL A 1 404 ? 18.762 28.055 -8.863 1.00 30.14 404 VAL A CA 1
ATOM 3121 C C . VAL A 1 404 ? 19.478 29.380 -8.610 1.00 30.14 404 VAL A C 1
ATOM 3123 O O . VAL A 1 404 ? 18.934 30.265 -7.949 1.00 30.14 404 VAL A O 1
ATOM 3126 N N . ARG A 1 405 ? 20.709 29.534 -9.107 1.00 25.00 405 ARG A N 1
ATOM 3127 C CA . ARG A 1 405 ? 21.467 30.778 -8.936 1.00 25.00 405 ARG A CA 1
ATOM 3128 C C . ARG A 1 405 ? 21.370 31.640 -10.189 1.00 25.00 405 ARG A C 1
ATOM 3130 O O . ARG A 1 405 ? 22.112 31.451 -11.148 1.00 25.00 405 ARG A O 1
ATOM 3137 N N . GLN A 1 406 ? 20.454 32.608 -10.156 1.00 25.69 406 GLN A N 1
ATOM 3138 C CA . GLN A 1 406 ? 20.420 33.698 -11.130 1.00 25.69 406 GLN A CA 1
ATOM 3139 C C . GLN A 1 406 ? 21.769 34.432 -11.138 1.00 25.69 406 GLN A C 1
ATOM 3141 O O . GLN A 1 406 ? 22.251 34.875 -10.092 1.00 25.69 406 GLN A O 1
ATOM 3146 N N . LEU A 1 407 ? 22.355 34.600 -12.323 1.00 23.42 407 LEU A N 1
ATOM 3147 C CA . LEU A 1 407 ? 23.485 35.499 -12.528 1.00 23.42 407 LEU A CA 1
ATOM 3148 C C . LEU A 1 407 ? 22.970 36.944 -12.535 1.00 23.42 407 LEU A C 1
ATOM 3150 O O . LEU A 1 407 ? 22.265 37.351 -13.455 1.00 23.42 407 LEU A O 1
ATOM 3154 N N . ARG A 1 408 ? 23.337 37.721 -11.511 1.00 24.72 408 ARG A N 1
ATOM 3155 C CA . ARG A 1 408 ? 23.335 39.188 -11.580 1.00 24.72 408 ARG A CA 1
ATOM 3156 C C . ARG A 1 408 ? 24.757 39.659 -11.846 1.00 24.72 408 ARG A C 1
ATOM 3158 O O . ARG A 1 408 ? 25.668 39.335 -11.088 1.00 24.72 408 ARG A O 1
ATOM 3165 N N . GLU A 1 409 ? 24.925 40.420 -12.917 1.00 30.73 409 GLU A N 1
ATOM 3166 C CA . GLU A 1 409 ? 26.166 41.121 -13.233 1.00 30.73 409 GLU A CA 1
ATOM 3167 C C . GLU A 1 409 ? 26.423 42.256 -12.234 1.00 30.73 409 GLU A C 1
ATOM 3169 O O . GLU A 1 409 ? 25.479 42.913 -11.803 1.00 30.73 409 GLU A O 1
ATOM 3174 N N . HIS A 1 410 ? 27.695 42.546 -11.944 1.00 24.48 410 HIS A N 1
ATOM 3175 C CA . HIS A 1 410 ? 28.179 43.913 -11.719 1.00 24.48 410 HIS A CA 1
ATOM 3176 C C . HIS A 1 410 ? 29.706 43.999 -11.959 1.00 24.48 410 HIS A C 1
ATOM 3178 O O . HIS A 1 410 ? 30.380 42.967 -11.967 1.00 24.48 410 HIS A O 1
ATOM 3184 N N . PRO A 1 411 ? 30.250 45.195 -12.269 1.00 34.06 411 PRO A N 1
ATOM 3185 C CA . PRO A 1 411 ? 31.418 45.317 -13.145 1.00 34.06 411 PRO A CA 1
ATOM 3186 C C . PRO A 1 411 ? 32.754 45.496 -12.407 1.00 34.06 411 PRO A C 1
ATOM 3188 O O . PRO A 1 411 ? 32.816 46.125 -11.353 1.00 34.06 411 PRO A O 1
ATOM 3191 N N . GLY A 1 412 ? 33.856 45.046 -13.021 1.00 24.81 412 GLY A N 1
ATOM 3192 C CA . GLY A 1 412 ? 35.196 45.252 -12.461 1.00 24.81 412 GLY A CA 1
ATOM 3193 C C . GLY A 1 412 ? 36.366 44.857 -13.370 1.00 24.81 412 GLY A C 1
ATOM 3194 O O . GLY A 1 412 ? 36.830 43.731 -13.312 1.00 24.81 412 GLY A O 1
ATOM 3195 N N . HIS A 1 413 ? 36.881 45.831 -14.129 1.00 26.66 413 HIS A N 1
ATOM 3196 C CA . HIS A 1 413 ? 38.255 45.908 -14.660 1.00 26.66 413 HIS A CA 1
ATOM 3197 C C . HIS A 1 413 ? 38.825 44.723 -15.472 1.00 26.66 413 HIS A C 1
ATOM 3199 O O . HIS A 1 413 ? 39.434 43.793 -14.951 1.00 26.66 413 HIS A O 1
ATOM 3205 N N . VAL A 1 414 ? 38.801 44.886 -16.798 1.00 25.80 414 VAL A N 1
ATOM 3206 C CA . VAL A 1 414 ? 39.639 44.126 -17.737 1.00 25.80 414 VAL A CA 1
ATOM 3207 C C . VAL A 1 414 ? 41.039 44.753 -17.818 1.00 25.80 414 VAL A C 1
ATOM 3209 O O . VAL A 1 414 ? 41.174 45.942 -18.104 1.00 25.80 414 VAL A O 1
ATOM 3212 N N . ARG A 1 415 ? 42.091 43.939 -17.674 1.00 26.52 415 ARG A N 1
ATOM 3213 C CA . ARG A 1 415 ? 43.375 44.153 -18.366 1.00 26.52 415 ARG A CA 1
ATOM 3214 C C . ARG A 1 415 ? 43.648 42.924 -19.224 1.00 26.52 415 ARG A C 1
ATOM 3216 O O . ARG A 1 415 ? 43.620 41.807 -18.720 1.00 26.52 415 ARG A O 1
ATOM 3223 N N . GLY A 1 416 ? 43.832 43.140 -20.523 1.00 26.14 416 GLY A N 1
ATOM 3224 C CA . GLY A 1 416 ? 43.964 42.059 -21.495 1.00 26.14 416 GLY A CA 1
ATOM 3225 C C . GLY A 1 416 ? 45.348 41.413 -21.495 1.00 26.14 416 GLY A C 1
ATOM 3226 O O . GLY A 1 416 ? 46.351 42.072 -21.230 1.00 26.14 416 GLY A O 1
ATOM 3227 N N . VAL A 1 417 ? 45.377 40.136 -21.872 1.00 25.94 417 VAL A N 1
ATOM 3228 C CA . VAL A 1 417 ? 46.545 39.455 -22.441 1.00 25.94 417 VAL A CA 1
ATOM 3229 C C . VAL A 1 417 ? 46.033 38.644 -23.631 1.00 25.94 417 VAL A C 1
ATOM 3231 O O . VAL A 1 417 ? 45.098 37.854 -23.484 1.00 25.94 417 VAL A O 1
ATOM 3234 N N . GLU A 1 418 ? 46.600 38.882 -24.812 1.00 23.92 418 GLU A N 1
ATOM 3235 C CA . GLU A 1 418 ? 46.263 38.161 -26.044 1.00 23.92 418 GLU A CA 1
ATOM 3236 C C . GLU A 1 418 ? 46.563 36.659 -25.936 1.00 23.92 418 GLU A C 1
ATOM 3238 O O . GLU A 1 418 ? 47.498 36.235 -25.254 1.00 23.92 418 GLU A O 1
ATOM 3243 N N . ARG A 1 419 ? 45.805 35.842 -26.676 1.00 27.39 419 ARG A N 1
ATOM 3244 C CA . ARG A 1 419 ? 46.165 34.449 -26.965 1.00 27.39 419 ARG A CA 1
ATOM 3245 C C . ARG A 1 419 ? 46.381 34.278 -28.463 1.00 27.39 419 ARG A C 1
ATOM 3247 O O . ARG A 1 419 ? 45.480 34.552 -29.250 1.00 27.39 419 ARG A O 1
ATOM 3254 N N . GLN A 1 420 ? 47.562 33.790 -28.832 1.00 24.14 420 GLN A N 1
ATOM 3255 C CA . GLN A 1 420 ? 47.861 33.340 -30.191 1.00 24.14 420 GLN A CA 1
ATOM 3256 C C . GLN A 1 420 ? 47.112 32.032 -30.518 1.00 24.14 420 GLN A C 1
ATOM 3258 O O . GLN A 1 420 ? 46.833 31.247 -29.605 1.00 24.14 420 GLN A O 1
ATOM 3263 N N . PRO A 1 421 ? 46.792 31.771 -31.799 1.00 25.78 421 PRO A N 1
ATOM 3264 C CA . PRO A 1 421 ? 46.205 30.508 -32.231 1.00 25.78 421 PRO A CA 1
ATOM 3265 C C . PRO A 1 421 ? 47.267 29.401 -32.326 1.00 25.78 421 PRO A C 1
ATOM 3267 O O . PRO A 1 421 ? 48.418 29.660 -32.670 1.00 25.78 421 PRO A O 1
ATOM 3270 N N . VAL A 1 422 ? 46.858 28.155 -32.078 1.00 27.97 422 VAL A N 1
ATOM 3271 C CA . VAL A 1 422 ? 47.663 26.956 -32.359 1.00 27.97 422 VAL A CA 1
ATOM 3272 C C . VAL A 1 422 ? 46.899 26.091 -33.355 1.00 27.97 422 VAL A C 1
ATOM 3274 O O . VAL A 1 422 ? 45.752 25.716 -33.112 1.00 27.97 422 VAL A O 1
ATOM 3277 N N . GLU A 1 423 ? 47.535 25.803 -34.486 1.00 26.53 423 GLU A N 1
ATOM 3278 C CA . GLU A 1 423 ? 46.992 24.956 -35.545 1.00 26.53 423 GLU A CA 1
ATOM 3279 C C . GLU A 1 423 ? 47.160 23.457 -35.243 1.00 26.53 423 GLU A C 1
ATOM 3281 O O . GLU A 1 423 ? 48.076 23.039 -34.537 1.00 26.53 423 GLU A O 1
ATOM 3286 N N . GLY A 1 424 ? 46.331 22.639 -35.899 1.00 27.11 424 GLY A N 1
ATOM 3287 C CA . GLY A 1 424 ? 46.713 21.279 -36.283 1.00 27.11 424 GLY A CA 1
ATOM 3288 C C . GLY A 1 424 ? 46.297 20.136 -35.353 1.00 27.11 424 GLY A C 1
ATOM 3289 O O . GLY A 1 424 ? 47.029 19.756 -34.442 1.00 27.11 424 GLY A O 1
ATOM 3290 N N . ARG A 1 425 ? 45.202 19.454 -35.719 1.00 28.66 425 ARG A N 1
ATOM 3291 C CA . ARG A 1 425 ? 45.134 17.978 -35.781 1.00 28.66 425 ARG A CA 1
ATOM 3292 C C . ARG A 1 425 ? 44.002 17.526 -36.710 1.00 28.66 425 ARG A C 1
ATOM 3294 O O . ARG A 1 425 ? 42.983 18.198 -36.838 1.00 28.66 425 ARG A O 1
ATOM 3301 N N . GLN A 1 426 ? 44.249 16.429 -37.420 1.00 27.19 426 GLN A N 1
ATOM 3302 C CA . GLN A 1 426 ? 43.469 15.971 -38.574 1.00 27.19 426 GLN A CA 1
ATOM 3303 C C . GLN A 1 426 ? 42.161 15.268 -38.170 1.00 27.19 426 GLN A C 1
ATOM 3305 O O . GLN A 1 426 ? 42.069 14.679 -37.094 1.00 27.19 426 GLN A O 1
ATOM 3310 N N . ARG A 1 427 ? 41.166 15.295 -39.066 1.00 26.22 427 ARG A N 1
ATOM 3311 C CA . ARG A 1 427 ? 39.986 14.414 -39.023 1.00 26.22 427 ARG A CA 1
ATOM 3312 C C . ARG A 1 427 ? 40.267 13.143 -39.844 1.00 26.22 427 ARG A C 1
ATOM 3314 O O . ARG A 1 427 ? 40.910 13.284 -40.881 1.00 26.22 427 ARG A O 1
ATOM 3321 N N . PRO A 1 428 ? 39.762 11.960 -39.454 1.00 31.14 428 PRO A N 1
ATOM 3322 C CA . PRO A 1 428 ? 39.653 10.809 -40.349 1.00 31.14 428 PRO A CA 1
ATOM 3323 C C . PRO A 1 428 ? 38.458 10.958 -41.305 1.00 31.14 428 PRO A C 1
ATOM 3325 O O . PRO A 1 428 ? 37.491 11.661 -40.995 1.00 31.14 428 PRO A O 1
ATOM 3328 N N . ASP A 1 429 ? 38.541 10.289 -42.452 1.00 27.61 429 ASP A N 1
ATOM 3329 C CA . ASP A 1 429 ? 37.637 10.464 -43.592 1.00 27.61 429 ASP A CA 1
ATOM 3330 C C . ASP A 1 429 ? 36.231 9.866 -43.420 1.00 27.61 429 ASP A C 1
ATOM 3332 O O . ASP A 1 429 ? 35.991 8.940 -42.643 1.00 27.61 429 ASP A O 1
ATOM 3336 N N . ALA A 1 430 ? 35.290 10.396 -44.207 1.00 28.72 430 ALA A N 1
ATOM 3337 C CA . ALA A 1 430 ? 33.941 9.862 -44.344 1.00 28.72 430 ALA A CA 1
ATOM 3338 C C . ALA A 1 430 ? 33.896 8.732 -45.388 1.00 28.72 430 ALA A C 1
ATOM 3340 O O . ALA A 1 430 ? 34.489 8.846 -46.459 1.00 28.72 430 ALA A O 1
ATOM 3341 N N . LEU A 1 431 ? 33.139 7.671 -45.100 1.00 30.08 431 LEU A N 1
ATOM 3342 C CA . LEU A 1 431 ? 32.795 6.632 -46.074 1.00 30.08 431 LEU A CA 1
ATOM 3343 C C . LEU A 1 431 ? 31.479 6.982 -46.780 1.00 30.08 431 LEU A C 1
ATOM 3345 O O . LEU A 1 431 ? 30.451 7.170 -46.127 1.00 30.08 431 LEU A O 1
ATOM 3349 N N . ASP A 1 432 ? 31.519 7.033 -48.111 1.00 29.00 432 ASP A N 1
ATOM 3350 C CA . ASP A 1 432 ? 30.347 7.224 -48.970 1.00 29.00 432 ASP A CA 1
ATOM 3351 C C . ASP A 1 432 ? 29.343 6.064 -48.855 1.00 29.00 432 ASP A C 1
ATOM 3353 O O . ASP A 1 432 ? 29.712 4.887 -48.872 1.00 29.00 432 ASP A O 1
ATOM 3357 N N . VAL A 1 433 ? 28.048 6.397 -48.835 1.00 31.59 433 VAL A N 1
ATOM 3358 C CA . VAL A 1 433 ? 26.939 5.436 -48.962 1.00 31.59 433 VAL A CA 1
ATOM 3359 C C . VAL A 1 433 ? 25.941 5.965 -50.003 1.00 31.59 433 VAL A C 1
ATOM 3361 O O . VAL A 1 433 ? 25.443 7.082 -49.845 1.00 31.59 433 VAL A O 1
ATOM 3364 N N . PRO A 1 434 ? 25.609 5.202 -51.064 1.00 28.83 434 PRO A N 1
ATOM 3365 C CA . PRO A 1 434 ? 24.757 5.699 -52.142 1.00 28.83 434 PRO A CA 1
ATOM 3366 C C . PRO A 1 434 ? 23.268 5.795 -51.738 1.00 28.83 434 PRO A C 1
ATOM 3368 O O . PRO A 1 434 ? 22.767 4.967 -50.969 1.00 28.83 434 PRO A O 1
ATOM 3371 N N . PRO A 1 435 ? 22.513 6.776 -52.274 1.00 30.77 435 PRO A N 1
ATOM 3372 C CA . PRO A 1 435 ? 21.134 7.034 -51.864 1.00 30.77 435 PRO A CA 1
ATOM 3373 C C . PRO A 1 435 ? 20.146 6.056 -52.521 1.00 30.77 435 PRO A C 1
ATOM 3375 O O . PRO A 1 435 ? 19.847 6.169 -53.707 1.00 30.77 435 PRO A O 1
ATOM 3378 N N . GLY A 1 436 ? 19.588 5.113 -51.749 1.00 39.97 436 GLY A N 1
ATOM 3379 C CA . GLY A 1 436 ? 18.668 4.123 -52.331 1.00 39.97 436 GLY A CA 1
ATOM 3380 C C . GLY A 1 436 ? 17.916 3.179 -51.387 1.00 39.97 436 GLY A C 1
ATOM 3381 O O . GLY A 1 436 ? 17.565 2.087 -51.818 1.00 39.97 436 GLY A O 1
ATOM 3382 N N . LEU A 1 437 ? 17.663 3.537 -50.118 1.00 33.44 437 LEU A N 1
ATOM 3383 C CA . LEU A 1 437 ? 17.078 2.590 -49.140 1.00 33.44 437 LEU A CA 1
ATOM 3384 C C . LEU A 1 437 ? 16.011 3.161 -48.178 1.00 33.44 437 LEU A C 1
ATOM 3386 O O . LEU A 1 437 ? 15.677 2.535 -47.174 1.00 33.44 437 LEU A O 1
ATOM 3390 N N . ALA A 1 438 ? 15.414 4.316 -48.496 1.00 33.72 438 ALA A N 1
ATOM 3391 C CA . ALA A 1 438 ? 14.455 4.999 -47.612 1.00 33.72 438 ALA A CA 1
ATOM 3392 C C . ALA A 1 438 ? 12.958 4.686 -47.861 1.00 33.72 438 ALA A C 1
ATOM 3394 O O . ALA A 1 438 ? 12.128 5.006 -47.014 1.00 33.72 438 ALA A O 1
ATOM 3395 N N . GLN A 1 439 ? 12.576 4.070 -48.990 1.00 34.09 439 GLN A N 1
ATOM 3396 C CA . GLN A 1 439 ? 11.153 3.931 -49.371 1.00 34.09 439 GLN A CA 1
ATOM 3397 C C . GLN A 1 439 ? 10.529 2.540 -49.148 1.00 34.09 439 GLN A C 1
ATOM 3399 O O . GLN A 1 439 ? 9.305 2.424 -49.141 1.00 34.09 439 GLN A O 1
ATOM 3404 N N . HIS A 1 440 ? 11.314 1.487 -48.889 1.00 34.03 440 HIS A N 1
ATOM 3405 C CA . HIS A 1 440 ? 10.762 0.126 -48.769 1.00 34.03 440 HIS A CA 1
ATOM 3406 C C . HIS A 1 440 ? 10.140 -0.225 -47.402 1.00 34.03 440 HIS A C 1
ATOM 3408 O O . HIS A 1 440 ? 9.286 -1.106 -47.341 1.00 34.03 440 HIS A O 1
ATOM 3414 N N . ARG A 1 441 ? 10.493 0.465 -46.304 1.00 41.62 441 ARG A N 1
ATOM 3415 C CA . ARG A 1 441 ? 10.061 0.067 -44.942 1.00 41.62 441 ARG A CA 1
ATOM 3416 C C . ARG A 1 441 ? 8.648 0.519 -44.532 1.00 41.62 441 ARG A C 1
ATOM 3418 O O . ARG A 1 441 ? 8.083 -0.049 -43.604 1.00 41.62 441 ARG A O 1
ATOM 3425 N N . LEU A 1 442 ? 8.030 1.472 -45.238 1.00 36.22 442 LEU A N 1
ATOM 3426 C CA . LEU A 1 442 ? 6.654 1.929 -44.949 1.00 36.22 442 LEU A CA 1
ATOM 3427 C C . LEU A 1 442 ? 5.554 1.052 -45.583 1.00 36.22 442 LEU A C 1
ATOM 3429 O O . LEU A 1 442 ? 4.396 1.114 -45.164 1.00 36.22 442 LEU A O 1
ATOM 3433 N N . ALA A 1 443 ? 5.894 0.219 -46.572 1.00 34.50 443 ALA A N 1
ATOM 3434 C CA . ALA A 1 443 ? 4.939 -0.684 -47.219 1.00 34.50 443 ALA A CA 1
ATOM 3435 C C . ALA A 1 443 ? 4.621 -1.923 -46.356 1.00 34.50 443 ALA A C 1
ATOM 3437 O O . ALA A 1 443 ? 3.461 -2.332 -46.265 1.00 34.50 443 ALA A O 1
ATOM 3438 N N . ASP A 1 444 ? 5.628 -2.481 -45.676 1.00 38.91 444 ASP A N 1
ATOM 3439 C CA . ASP A 1 444 ? 5.505 -3.730 -44.910 1.00 38.91 444 ASP A CA 1
ATOM 3440 C C . ASP A 1 444 ? 4.562 -3.615 -43.702 1.00 38.91 444 ASP A C 1
ATOM 3442 O O . ASP A 1 444 ? 3.739 -4.502 -43.458 1.00 38.91 444 ASP A O 1
ATOM 3446 N N . VAL A 1 445 ? 4.601 -2.486 -42.985 1.00 42.25 445 VAL A N 1
ATOM 3447 C CA . VAL A 1 445 ? 3.718 -2.228 -41.830 1.00 42.25 445 VAL A CA 1
ATOM 3448 C C . VAL A 1 445 ? 2.242 -2.234 -42.257 1.00 42.25 445 VAL A C 1
ATOM 3450 O O . VAL A 1 445 ? 1.392 -2.846 -41.605 1.00 42.25 445 VAL A O 1
ATOM 3453 N N . ARG A 1 446 ? 1.925 -1.639 -43.418 1.00 38.16 446 ARG A N 1
ATOM 3454 C CA . ARG A 1 446 ? 0.563 -1.647 -43.985 1.00 38.16 446 ARG A CA 1
ATOM 3455 C C . ARG A 1 446 ? 0.131 -3.029 -44.488 1.00 38.16 446 ARG A C 1
ATOM 3457 O O . ARG A 1 446 ? -1.066 -3.325 -44.462 1.00 38.16 446 ARG A O 1
ATOM 3464 N N . LEU A 1 447 ? 1.063 -3.882 -44.918 1.00 36.34 447 LEU A N 1
ATOM 3465 C CA . LEU A 1 447 ? 0.758 -5.254 -45.338 1.00 36.34 447 LEU A CA 1
ATOM 3466 C C . LEU A 1 447 ? 0.468 -6.175 -44.139 1.00 36.34 447 LEU A C 1
ATOM 3468 O O . LEU A 1 447 ? -0.480 -6.966 -44.185 1.00 36.34 447 LEU A O 1
ATOM 3472 N N . ARG A 1 448 ? 1.227 -6.040 -43.042 1.00 46.00 448 ARG A N 1
ATOM 3473 C CA . ARG A 1 448 ? 1.051 -6.846 -41.817 1.00 46.00 448 ARG A CA 1
ATOM 3474 C C . ARG A 1 448 ? -0.296 -6.579 -41.133 1.00 46.00 448 ARG A C 1
ATOM 3476 O O . ARG A 1 448 ? -1.023 -7.533 -40.847 1.00 46.00 448 ARG A O 1
ATOM 3483 N N . LEU A 1 449 ? -0.713 -5.314 -41.027 1.00 41.66 449 LEU A N 1
ATOM 3484 C CA . LEU A 1 449 ? -2.038 -4.932 -40.503 1.00 41.66 449 LEU A CA 1
ATOM 3485 C C . LEU A 1 449 ? -3.216 -5.498 -41.329 1.00 41.66 449 LEU A C 1
ATOM 3487 O O . LEU A 1 449 ? -4.291 -5.765 -40.787 1.00 41.66 449 LEU A O 1
ATOM 3491 N N . ARG A 1 450 ? -3.033 -5.743 -42.638 1.00 36.25 450 ARG A N 1
ATOM 3492 C CA . ARG A 1 450 ? -4.050 -6.413 -43.473 1.00 36.25 450 ARG A CA 1
ATOM 3493 C C . ARG A 1 450 ? -4.133 -7.923 -43.225 1.00 36.25 450 ARG A C 1
ATOM 3495 O O . ARG A 1 450 ? -5.238 -8.462 -43.268 1.00 36.25 450 ARG A O 1
ATOM 3502 N N . ARG A 1 451 ? -3.020 -8.607 -42.923 1.00 36.53 451 ARG A N 1
ATOM 3503 C CA . ARG A 1 451 ? -3.034 -10.047 -42.584 1.00 36.53 451 ARG A CA 1
ATOM 3504 C C . ARG A 1 451 ? -3.740 -10.326 -41.254 1.00 36.53 451 ARG A C 1
ATOM 3506 O O . ARG A 1 451 ? -4.539 -11.258 -41.186 1.00 36.53 451 ARG A O 1
ATOM 3513 N N . GLN A 1 452 ? -3.531 -9.487 -40.239 1.00 38.50 452 GLN A N 1
ATOM 3514 C CA . GLN A 1 452 ? -4.171 -9.643 -38.923 1.00 38.50 452 GLN A CA 1
ATOM 3515 C C . GLN A 1 452 ? -5.711 -9.554 -39.007 1.00 38.50 452 GLN A C 1
ATOM 3517 O O . GLN A 1 452 ? -6.418 -10.370 -38.417 1.00 38.50 452 GLN A O 1
ATOM 3522 N N . ARG A 1 453 ? -6.247 -8.648 -39.844 1.00 36.53 453 ARG A N 1
ATOM 3523 C CA . ARG A 1 453 ? -7.696 -8.557 -40.128 1.00 36.53 453 ARG A CA 1
ATOM 3524 C C . ARG A 1 453 ? -8.276 -9.764 -40.876 1.00 36.53 453 ARG A C 1
ATOM 3526 O O . ARG A 1 453 ? -9.482 -9.984 -40.789 1.00 36.53 453 ARG A O 1
ATOM 3533 N N . HIS A 1 454 ? -7.465 -10.530 -41.608 1.00 37.28 454 HIS A N 1
ATOM 3534 C CA . HIS A 1 454 ? -7.945 -11.714 -42.326 1.00 37.28 454 HIS A CA 1
ATOM 3535 C C . HIS A 1 454 ? -8.027 -12.953 -41.425 1.00 37.28 454 HIS A C 1
ATOM 3537 O O . HIS A 1 454 ? -8.990 -13.709 -41.535 1.00 37.28 454 HIS A O 1
ATOM 3543 N N . LEU A 1 455 ? -7.079 -13.119 -40.496 1.00 39.28 455 LEU A N 1
ATOM 3544 C CA . LEU A 1 455 ? -7.086 -14.213 -39.515 1.00 39.28 455 LEU A CA 1
ATOM 3545 C C . LEU A 1 455 ? -8.301 -14.134 -38.575 1.00 39.28 455 LEU A C 1
ATOM 3547 O O . LEU A 1 455 ? -8.973 -15.140 -38.360 1.00 39.28 455 LEU A O 1
ATOM 3551 N N . LEU A 1 456 ? -8.675 -12.930 -38.128 1.00 37.28 456 LEU A N 1
ATOM 3552 C CA . LEU A 1 456 ? -9.870 -12.708 -37.297 1.00 37.28 456 LEU A CA 1
ATOM 3553 C C . LEU A 1 456 ? -11.209 -12.962 -38.021 1.00 37.28 456 LEU A C 1
ATOM 3555 O O . LEU A 1 456 ? -12.238 -13.083 -37.364 1.00 37.28 456 LEU A O 1
ATOM 3559 N N . ARG A 1 457 ? -11.221 -13.077 -39.358 1.00 37.12 457 ARG A N 1
ATOM 3560 C CA . ARG A 1 457 ? -12.409 -13.482 -40.138 1.00 37.12 457 ARG A CA 1
ATOM 3561 C C . ARG A 1 457 ? -12.433 -14.971 -40.504 1.00 37.12 457 ARG A C 1
ATOM 3563 O O . ARG A 1 457 ? -13.447 -15.438 -41.007 1.00 37.12 457 ARG A O 1
ATOM 3570 N N . GLY A 1 458 ? -11.353 -15.716 -40.253 1.00 34.44 458 GLY A N 1
ATOM 3571 C CA . GLY A 1 458 ? -11.261 -17.153 -40.546 1.00 34.44 458 GLY A CA 1
ATOM 3572 C C . GLY A 1 458 ? -11.797 -18.074 -39.442 1.00 34.44 458 GLY A C 1
ATOM 3573 O O . GLY A 1 458 ? -11.982 -19.261 -39.684 1.00 34.44 458 GLY A O 1
ATOM 3574 N N . ALA A 1 459 ? -12.059 -17.549 -38.240 1.00 35.50 459 ALA A N 1
ATOM 3575 C CA . ALA A 1 459 ? -12.415 -18.340 -37.056 1.00 35.50 459 ALA A CA 1
ATOM 3576 C C . ALA A 1 459 ? -13.928 -18.607 -36.871 1.00 35.50 459 ALA A C 1
ATOM 3578 O O . ALA A 1 459 ? -14.332 -19.169 -35.857 1.00 35.50 459 ALA A O 1
ATOM 3579 N N . GLN A 1 460 ? -14.777 -18.229 -37.834 1.00 35.56 460 GLN A N 1
ATOM 3580 C CA . GLN A 1 460 ? -16.219 -18.519 -37.821 1.00 35.56 460 GLN A CA 1
ATOM 3581 C C . GLN A 1 460 ? -16.583 -19.475 -38.963 1.00 35.56 460 GLN A C 1
ATOM 3583 O O . GLN A 1 460 ? -17.046 -19.046 -40.017 1.00 35.56 460 GLN A O 1
ATOM 3588 N N . GLY A 1 461 ? -16.364 -20.781 -38.771 1.00 38.34 461 GLY A N 1
ATOM 3589 C CA . GLY A 1 461 ? -16.710 -21.747 -39.818 1.00 38.34 461 GLY A CA 1
ATOM 3590 C C . GLY A 1 461 ? -16.164 -23.165 -39.682 1.00 38.34 461 GLY A C 1
ATOM 3591 O O . GLY A 1 461 ? -15.650 -23.688 -40.664 1.00 38.34 461 GLY A O 1
ATOM 3592 N N . LEU A 1 462 ? -16.312 -23.822 -38.527 1.00 29.83 462 LEU A N 1
ATOM 3593 C CA . LEU A 1 462 ? -16.146 -25.280 -38.433 1.00 29.83 462 LEU A CA 1
ATOM 3594 C C . LEU A 1 462 ? -17.341 -25.906 -37.708 1.00 29.83 462 LEU A C 1
ATOM 3596 O O . LEU A 1 462 ? -17.705 -25.502 -36.606 1.00 29.83 462 LEU A O 1
ATOM 3600 N N . ARG A 1 463 ? -17.998 -26.849 -38.393 1.00 29.97 463 ARG A N 1
ATOM 3601 C CA . ARG A 1 463 ? -19.220 -27.524 -37.936 1.00 29.97 463 ARG A CA 1
ATOM 3602 C C . ARG A 1 463 ? -18.895 -28.667 -36.977 1.00 29.97 463 ARG A C 1
ATOM 3604 O O . ARG A 1 463 ? -17.855 -29.308 -37.083 1.00 29.97 463 ARG A O 1
ATOM 3611 N N . THR A 1 464 ? -19.844 -28.950 -36.094 1.00 30.48 464 THR A N 1
ATOM 3612 C CA . THR A 1 464 ? -19.852 -30.112 -35.205 1.00 30.48 464 THR A CA 1
ATOM 3613 C C . THR A 1 464 ? -19.937 -31.435 -35.975 1.00 30.48 464 THR A C 1
ATOM 3615 O O . THR A 1 464 ? -20.630 -31.541 -36.987 1.00 30.48 464 THR A O 1
ATOM 3618 N N . VAL A 1 465 ? -19.273 -32.467 -35.447 1.00 29.12 465 VAL A N 1
ATOM 3619 C CA . VAL A 1 465 ? -19.438 -33.878 -35.836 1.00 29.12 465 VAL A CA 1
ATOM 3620 C C . VAL A 1 465 ? -19.722 -34.673 -34.552 1.00 29.12 465 VAL A C 1
ATOM 3622 O O . VAL A 1 465 ? 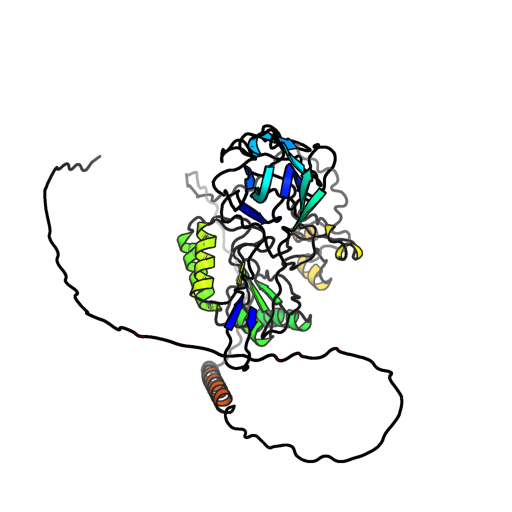-19.009 -34.466 -33.568 1.00 29.12 465 VAL A O 1
ATOM 3625 N N . PRO A 1 466 ? -20.762 -35.526 -34.497 1.00 31.42 466 PRO A N 1
ATOM 3626 C CA . PRO A 1 466 ? -21.150 -36.216 -33.269 1.00 31.42 466 PRO A CA 1
ATOM 3627 C C . PRO A 1 466 ? -20.364 -37.518 -33.053 1.00 31.42 466 PRO A C 1
ATOM 3629 O O . PRO A 1 466 ? -20.185 -38.309 -33.978 1.00 31.42 466 PRO A O 1
ATOM 3632 N N . CYS A 1 467 ? -19.963 -37.785 -31.808 1.00 24.34 467 CYS A N 1
ATOM 3633 C CA . CYS A 1 467 ? -19.408 -39.081 -31.410 1.00 24.34 467 CYS A CA 1
ATOM 3634 C C . CYS A 1 467 ? -20.521 -40.111 -31.168 1.00 24.34 467 CYS A C 1
ATOM 3636 O O . CYS A 1 467 ? -21.480 -39.840 -30.446 1.00 24.34 467 CYS A O 1
ATOM 3638 N N . ALA A 1 468 ? -20.343 -41.322 -31.697 1.00 28.89 468 ALA A N 1
ATOM 3639 C CA . ALA A 1 468 ? -21.195 -42.479 -31.438 1.00 28.89 468 ALA A CA 1
ATOM 3640 C C . ALA A 1 468 ? -20.338 -43.737 -31.209 1.00 28.89 468 ALA A C 1
ATOM 3642 O O . ALA A 1 468 ? -19.267 -43.863 -31.795 1.00 28.89 468 ALA A O 1
ATOM 3643 N N . GLY A 1 469 ? -20.846 -44.687 -30.414 1.00 26.16 469 GLY A N 1
ATOM 3644 C CA . GLY A 1 469 ? -20.359 -46.076 -30.405 1.00 26.16 469 GLY A CA 1
ATOM 3645 C C . GLY A 1 469 ? -19.345 -46.461 -29.316 1.00 26.16 469 GLY A C 1
ATOM 3646 O O . GLY A 1 469 ? -18.139 -46.343 -29.488 1.00 26.16 469 GLY A O 1
ATOM 3647 N N . ARG A 1 470 ? -19.857 -47.051 -28.229 1.00 28.41 470 ARG A N 1
ATOM 3648 C CA . ARG A 1 470 ? -19.174 -48.085 -27.413 1.00 28.41 470 ARG A CA 1
ATOM 3649 C C . ARG A 1 470 ? -19.349 -49.454 -28.118 1.00 28.41 470 ARG A C 1
ATOM 3651 O O . ARG A 1 470 ? -20.331 -49.561 -28.857 1.00 28.41 470 ARG A O 1
ATOM 3658 N N . PRO A 1 471 ? -18.500 -50.493 -27.903 1.00 39.94 471 PRO A N 1
ATOM 3659 C CA . PRO A 1 471 ? -18.650 -51.341 -26.696 1.00 39.94 471 PRO A CA 1
ATOM 3660 C C . PRO A 1 471 ? -17.401 -52.099 -26.155 1.00 39.94 471 PRO A C 1
ATOM 3662 O O . PRO A 1 471 ? -16.456 -52.336 -26.890 1.00 39.94 471 PRO A O 1
ATOM 3665 N N . ALA A 1 472 ? -17.525 -52.562 -24.891 1.00 29.66 472 ALA A N 1
ATOM 3666 C CA . ALA A 1 472 ? -16.906 -53.758 -24.257 1.00 29.66 472 ALA A CA 1
ATOM 3667 C C . ALA A 1 472 ? -15.344 -53.865 -24.173 1.00 29.66 472 ALA A C 1
ATOM 3669 O O . ALA A 1 472 ? -14.638 -53.236 -24.944 1.00 29.66 472 ALA A O 1
ATOM 3670 N N . GLU A 1 473 ? -14.697 -54.609 -23.256 1.00 29.64 473 GLU A N 1
ATOM 3671 C CA . GLU A 1 473 ? -15.148 -55.394 -22.087 1.00 29.64 473 GLU A CA 1
ATOM 3672 C C . GLU A 1 473 ? -13.999 -55.670 -21.075 1.00 29.64 473 GLU A C 1
ATOM 3674 O O . GLU A 1 473 ? -12.829 -55.521 -21.419 1.00 29.64 473 GLU A O 1
ATOM 3679 N N . VAL A 1 474 ? -14.371 -56.166 -19.874 1.00 28.97 474 VAL A N 1
ATOM 3680 C CA . VAL A 1 474 ? -13.533 -56.638 -18.732 1.00 28.97 474 VAL A CA 1
ATOM 3681 C C . VAL A 1 474 ? -12.765 -55.530 -17.963 1.00 28.97 474 VAL A C 1
ATOM 3683 O O . VAL A 1 474 ? -12.282 -54.575 -18.551 1.00 28.97 474 VAL A O 1
ATOM 3686 N N . GLY A 1 475 ? -12.604 -55.553 -16.627 1.00 26.64 475 GLY A N 1
ATOM 3687 C CA . GLY A 1 475 ? -13.261 -56.358 -15.575 1.00 26.64 475 GLY A CA 1
ATOM 3688 C C . GLY A 1 475 ? -12.363 -56.639 -14.346 1.00 26.64 475 GLY A C 1
ATOM 3689 O O . GLY A 1 475 ? -11.292 -57.214 -14.498 1.00 26.64 475 GLY A O 1
ATOM 3690 N N . GLY A 1 476 ? -12.791 -56.284 -13.120 1.00 26.86 476 GLY A N 1
ATOM 3691 C CA . GLY A 1 476 ? -11.994 -56.505 -11.893 1.00 26.86 476 GLY A CA 1
ATOM 3692 C C . GLY A 1 476 ? -12.584 -55.932 -10.588 1.00 26.86 476 GLY A C 1
ATOM 3693 O O . GLY A 1 476 ? -12.662 -54.727 -10.399 1.00 26.86 476 GLY A O 1
ATOM 3694 N N . HIS A 1 477 ? -12.987 -56.830 -9.684 1.00 29.97 477 HIS A N 1
ATOM 3695 C CA . HIS A 1 477 ? -13.420 -56.657 -8.279 1.00 29.97 477 HIS A CA 1
ATOM 3696 C C . HIS A 1 477 ? -12.650 -55.600 -7.423 1.00 29.97 477 HIS A C 1
ATOM 3698 O O . HIS A 1 477 ? -11.477 -55.369 -7.674 1.00 29.97 477 HIS A O 1
ATOM 3704 N N . ARG A 1 478 ? -13.170 -55.013 -6.314 1.00 30.06 478 ARG A N 1
ATOM 3705 C CA . ARG A 1 478 ? -13.963 -55.626 -5.209 1.00 30.06 478 ARG A CA 1
ATOM 3706 C C . ARG A 1 478 ? -14.606 -54.578 -4.241 1.00 30.06 478 ARG A C 1
ATOM 3708 O O . ARG A 1 478 ? -13.910 -53.711 -3.742 1.00 30.06 478 ARG A O 1
ATOM 3715 N N . ARG A 1 479 ? -15.899 -54.770 -3.911 1.00 29.33 479 ARG A N 1
ATOM 3716 C CA . ARG A 1 479 ? -16.657 -54.486 -2.646 1.00 29.33 479 ARG A CA 1
ATOM 3717 C C . ARG A 1 479 ? -16.565 -53.132 -1.881 1.00 29.33 479 ARG A C 1
ATOM 3719 O O . ARG A 1 479 ? -15.565 -52.827 -1.250 1.00 29.33 479 ARG A O 1
ATOM 3726 N N . GLN A 1 480 ? -17.731 -52.475 -1.749 1.00 28.52 480 GLN A N 1
ATOM 3727 C CA . GLN A 1 480 ? -18.135 -51.605 -0.616 1.00 28.52 480 GLN A CA 1
ATOM 3728 C C . GLN A 1 480 ? -18.688 -52.429 0.577 1.00 28.52 480 GLN A C 1
ATOM 3730 O O . GLN A 1 480 ? -18.839 -53.651 0.457 1.00 28.52 480 GLN A O 1
ATOM 3735 N N . PRO A 1 481 ? -19.109 -51.766 1.677 1.00 44.44 481 PRO A N 1
ATOM 3736 C CA . PRO A 1 481 ? -20.543 -51.839 2.012 1.00 44.44 481 PRO A CA 1
ATOM 3737 C C . PRO A 1 481 ? -21.257 -50.491 2.294 1.00 44.44 481 PRO A C 1
ATOM 3739 O O . PRO A 1 481 ? -20.672 -49.518 2.753 1.00 44.44 481 PRO A O 1
ATOM 3742 N N . HIS A 1 482 ? -22.566 -50.504 2.013 1.00 32.44 482 HIS A N 1
ATOM 3743 C CA . HIS A 1 482 ? -23.628 -49.514 2.289 1.00 32.44 482 HIS A CA 1
ATOM 3744 C C . HIS A 1 482 ? -23.854 -49.189 3.797 1.00 32.44 482 HIS A C 1
ATOM 3746 O O . HIS A 1 482 ? -23.270 -49.875 4.627 1.00 32.44 482 HIS A O 1
ATOM 3752 N N . ARG A 1 483 ? -24.711 -48.256 4.285 1.00 32.28 483 ARG A N 1
ATOM 3753 C CA . ARG A 1 483 ? -25.994 -47.571 3.876 1.00 32.28 483 ARG A CA 1
ATOM 3754 C C . ARG A 1 483 ? -26.256 -46.414 4.913 1.00 32.28 483 ARG A C 1
ATOM 3756 O O . ARG A 1 483 ? -25.416 -46.290 5.799 1.00 32.28 483 ARG A O 1
ATOM 3763 N N . PRO A 1 484 ? -27.409 -45.689 4.998 1.00 44.25 484 PRO A N 1
ATOM 3764 C CA . PRO A 1 484 ? -28.455 -45.286 4.034 1.00 44.25 484 PRO A CA 1
ATOM 3765 C C . PRO A 1 484 ? -28.735 -43.743 4.013 1.00 44.25 484 PRO A C 1
ATOM 3767 O O . PRO A 1 484 ? -28.166 -42.981 4.787 1.00 44.25 484 PRO A O 1
ATOM 3770 N N . ARG A 1 485 ? -29.680 -43.286 3.168 1.00 31.84 485 ARG A N 1
ATOM 3771 C CA . ARG A 1 485 ? -30.396 -41.985 3.278 1.00 31.84 485 ARG A CA 1
ATOM 3772 C C . ARG A 1 485 ? -31.813 -42.198 3.858 1.00 31.84 485 ARG A C 1
ATOM 3774 O O . ARG A 1 485 ? -32.327 -43.302 3.676 1.00 31.84 485 ARG A O 1
ATOM 3781 N N . PRO A 1 486 ? -32.478 -41.173 4.429 1.00 41.34 486 PRO A N 1
ATOM 3782 C CA . PRO A 1 486 ? -33.933 -41.136 4.605 1.00 41.34 486 PRO A CA 1
ATOM 3783 C C . PRO A 1 486 ? -34.665 -40.450 3.427 1.00 41.34 486 PRO A C 1
ATOM 3785 O O . PRO A 1 486 ? -34.041 -39.894 2.519 1.00 41.34 486 PRO A O 1
ATOM 3788 N N . GLU A 1 487 ? -35.997 -40.543 3.435 1.00 29.92 487 GLU A N 1
ATOM 3789 C CA . GLU A 1 487 ? -36.894 -40.329 2.288 1.00 29.92 487 GLU A CA 1
ATOM 3790 C C . GLU A 1 487 ? -37.612 -38.960 2.272 1.00 29.92 487 GLU A C 1
ATOM 3792 O O . GLU A 1 487 ? -37.478 -38.141 3.180 1.00 29.92 487 GLU A O 1
ATOM 3797 N N . ARG A 1 488 ? -38.383 -38.714 1.201 1.00 29.47 488 ARG A N 1
ATOM 3798 C CA . ARG A 1 488 ? -39.325 -37.589 1.066 1.00 29.47 488 ARG A CA 1
ATOM 3799 C C . ARG A 1 488 ? -40.662 -37.911 1.741 1.00 29.47 488 ARG A C 1
ATOM 3801 O O . ARG A 1 488 ? -41.105 -39.052 1.680 1.00 29.47 488 ARG A O 1
ATOM 3808 N N . CYS A 1 489 ? -41.368 -36.876 2.197 1.00 27.55 489 CYS A N 1
ATOM 3809 C CA . CYS A 1 489 ? -42.816 -36.918 2.412 1.00 27.55 489 CYS A CA 1
ATOM 3810 C C . CYS A 1 489 ? -43.505 -35.902 1.490 1.00 27.55 489 CYS A C 1
ATOM 3812 O O . CYS A 1 489 ? -43.178 -34.718 1.533 1.00 27.55 489 CYS A O 1
ATOM 3814 N N . ASP A 1 490 ? -44.474 -36.363 0.697 1.00 30.20 490 ASP A N 1
ATOM 3815 C CA . ASP A 1 490 ? -45.448 -35.518 -0.004 1.00 30.20 490 ASP A CA 1
ATOM 3816 C C . ASP A 1 490 ? -46.759 -35.463 0.800 1.00 30.20 490 ASP A C 1
ATOM 3818 O O . ASP A 1 490 ? -47.166 -36.453 1.409 1.00 30.20 490 ASP A O 1
ATOM 3822 N N . GLY A 1 491 ? -47.450 -34.318 0.780 1.00 27.47 491 GLY A N 1
ATOM 3823 C CA . GLY A 1 491 ? -48.728 -34.131 1.475 1.00 27.47 491 GLY A CA 1
ATOM 3824 C C . GLY A 1 491 ? -49.593 -33.049 0.826 1.00 27.47 491 GLY A C 1
ATOM 3825 O O . GLY A 1 491 ? -49.305 -31.861 0.925 1.00 27.47 491 GLY A O 1
ATOM 3826 N N . HIS A 1 492 ? -50.666 -33.454 0.143 1.00 30.91 492 HIS A N 1
ATOM 3827 C CA . HIS A 1 492 ? -51.640 -32.546 -0.477 1.00 30.91 492 HIS A CA 1
ATOM 3828 C C . HIS A 1 492 ? -52.512 -31.805 0.555 1.00 30.91 492 HIS A C 1
ATOM 3830 O O . HIS A 1 492 ? -52.992 -32.442 1.491 1.00 30.91 492 HIS A O 1
ATOM 3836 N N . SER A 1 493 ? -52.931 -30.559 0.259 1.00 27.72 493 SER A N 1
ATOM 3837 C CA . SER A 1 493 ? -54.359 -30.272 -0.042 1.00 27.72 493 SER A CA 1
ATOM 3838 C C . SER A 1 493 ? -54.732 -28.797 -0.298 1.00 27.72 493 SER A C 1
ATOM 3840 O O . SER A 1 493 ? -54.518 -27.939 0.543 1.00 27.72 493 SER A O 1
ATOM 3842 N N . ARG A 1 494 ? -55.469 -28.604 -1.407 1.00 30.28 494 ARG A N 1
ATOM 3843 C CA . ARG A 1 494 ? -56.654 -27.729 -1.621 1.00 30.28 494 ARG A CA 1
ATOM 3844 C C . ARG A 1 494 ? -56.567 -26.196 -1.426 1.00 30.28 494 ARG A C 1
ATOM 3846 O O . ARG A 1 494 ? -56.273 -25.674 -0.363 1.00 30.28 494 ARG A O 1
ATOM 3853 N N . ALA A 1 495 ? -57.010 -25.489 -2.474 1.00 32.31 495 ALA A N 1
ATOM 3854 C CA . ALA A 1 495 ? -57.346 -24.058 -2.485 1.00 32.31 495 ALA A CA 1
ATOM 3855 C C . ALA A 1 495 ? -58.718 -23.763 -1.823 1.00 32.31 495 ALA A C 1
ATOM 3857 O O . ALA A 1 495 ? -59.479 -24.700 -1.564 1.00 32.31 495 ALA A O 1
ATOM 3858 N N . PRO A 1 496 ? -59.082 -22.475 -1.627 1.00 43.38 496 PRO A N 1
ATOM 3859 C CA . PRO A 1 496 ? -59.876 -21.801 -2.670 1.00 43.38 496 PRO A CA 1
ATOM 3860 C C . PRO A 1 496 ? -59.529 -20.314 -2.950 1.00 43.38 496 PRO A C 1
ATOM 3862 O O . PRO A 1 496 ? -58.975 -19.600 -2.124 1.00 43.38 496 PRO A O 1
ATOM 3865 N N . ARG A 1 497 ? -59.923 -19.842 -4.146 1.00 33.34 497 ARG A N 1
ATOM 3866 C CA . ARG A 1 497 ? -60.039 -18.416 -4.557 1.00 33.34 497 ARG A CA 1
ATOM 3867 C C . ARG A 1 497 ? -61.248 -17.748 -3.848 1.00 33.34 497 ARG A C 1
ATOM 3869 O O . ARG A 1 497 ? -62.145 -18.511 -3.481 1.00 33.34 497 ARG A O 1
ATOM 3876 N N . PRO A 1 498 ? -61.376 -16.392 -3.729 1.00 45.12 498 PRO A N 1
ATOM 3877 C CA . PRO A 1 498 ? -61.991 -15.605 -4.833 1.00 45.12 498 PRO A CA 1
ATOM 3878 C C . PRO A 1 498 ? -61.748 -14.053 -4.927 1.00 45.12 498 PRO A C 1
ATOM 3880 O O . PRO A 1 498 ? -61.282 -13.409 -4.001 1.00 45.12 498 PRO A O 1
ATOM 3883 N N . VAL A 1 499 ? -62.209 -13.476 -6.060 1.00 29.53 499 VAL A N 1
ATOM 3884 C CA . VAL A 1 499 ? -62.683 -12.074 -6.329 1.00 29.53 499 VAL A CA 1
ATOM 3885 C C . VAL A 1 499 ? -61.711 -10.878 -6.605 1.00 29.53 499 VAL A C 1
ATOM 3887 O O . VAL A 1 499 ? -61.158 -10.270 -5.704 1.00 29.53 499 VAL A O 1
ATOM 3890 N N . ARG A 1 500 ? -61.698 -10.465 -7.896 1.00 28.69 500 ARG A N 1
ATOM 3891 C CA . ARG A 1 500 ? -61.725 -9.108 -8.550 1.00 28.69 500 ARG A CA 1
ATOM 3892 C C . ARG A 1 500 ? -60.841 -7.909 -8.091 1.00 28.69 500 ARG A C 1
ATOM 3894 O O . ARG A 1 500 ? -61.115 -7.294 -7.075 1.00 28.69 500 ARG A O 1
ATOM 3901 N N . ALA A 1 501 ? -59.954 -7.470 -9.008 1.00 32.12 501 ALA A N 1
ATOM 3902 C CA . ALA A 1 501 ? -60.010 -6.238 -9.854 1.00 32.12 501 ALA A CA 1
ATOM 3903 C C . ALA A 1 501 ? -60.471 -4.879 -9.234 1.00 32.12 501 ALA A C 1
ATOM 3905 O O . ALA A 1 501 ? -61.500 -4.865 -8.562 1.00 32.12 501 ALA A O 1
ATOM 3906 N N . PRO A 1 502 ? -59.843 -3.716 -9.576 1.00 43.03 502 PRO A N 1
ATOM 3907 C CA . PRO A 1 502 ? -59.792 -3.232 -10.973 1.00 43.03 502 PRO A CA 1
ATOM 3908 C C . PRO A 1 502 ? -58.509 -2.507 -11.452 1.00 43.03 502 PRO A C 1
ATOM 3910 O O . PRO A 1 502 ? -57.622 -2.156 -10.684 1.00 43.03 502 PRO A O 1
ATOM 3913 N N . ALA A 1 503 ? -58.460 -2.246 -12.765 1.00 32.31 503 ALA A N 1
ATOM 3914 C CA . ALA A 1 503 ? -57.456 -1.421 -13.447 1.00 32.31 503 ALA A CA 1
ATOM 3915 C C . ALA A 1 503 ? -57.864 0.065 -13.545 1.00 32.31 503 ALA A C 1
ATOM 3917 O O . ALA A 1 503 ? -59.062 0.355 -13.521 1.00 32.31 503 ALA A O 1
ATOM 3918 N N . ARG A 1 504 ? -56.871 0.961 -13.722 1.00 29.72 504 ARG A N 1
ATOM 3919 C CA . ARG A 1 504 ? -56.873 2.372 -14.224 1.00 29.72 504 ARG A CA 1
ATOM 3920 C C . ARG A 1 504 ? -55.556 3.040 -13.743 1.00 29.72 504 ARG A C 1
ATOM 3922 O O . ARG A 1 504 ? -55.063 2.634 -12.703 1.00 29.72 504 ARG A O 1
ATOM 3929 N N . VAL A 1 505 ? -54.931 4.047 -14.368 1.00 27.56 505 VAL A N 1
ATOM 3930 C CA . VAL A 1 505 ? -55.062 4.696 -15.692 1.00 27.56 505 VAL A CA 1
ATOM 3931 C C . VAL A 1 505 ? -53.766 5.497 -15.959 1.00 27.56 505 VAL A C 1
ATOM 3933 O O . VAL A 1 505 ? -53.176 6.009 -15.013 1.00 27.56 505 VAL A O 1
ATOM 3936 N N . HIS A 1 506 ? -53.347 5.656 -17.219 1.00 34.62 506 HIS A N 1
ATOM 3937 C CA . HIS A 1 506 ? -52.363 6.680 -17.620 1.00 34.62 506 HIS A CA 1
ATOM 3938 C C . HIS A 1 506 ? -53.087 7.987 -17.975 1.00 34.62 506 HIS A C 1
ATOM 3940 O O . HIS A 1 506 ? -54.112 7.945 -18.660 1.00 34.62 506 HIS A O 1
ATOM 3946 N N . PRO A 1 507 ? -52.503 9.143 -17.638 1.00 40.38 507 PRO A N 1
ATOM 3947 C CA . PRO A 1 507 ? -52.367 10.203 -18.634 1.00 40.38 507 PRO A CA 1
ATOM 3948 C C . PRO A 1 507 ? -50.925 10.731 -18.729 1.00 40.38 507 PRO A C 1
ATOM 3950 O O . PRO A 1 507 ? -50.033 10.303 -17.997 1.00 40.38 507 PRO A O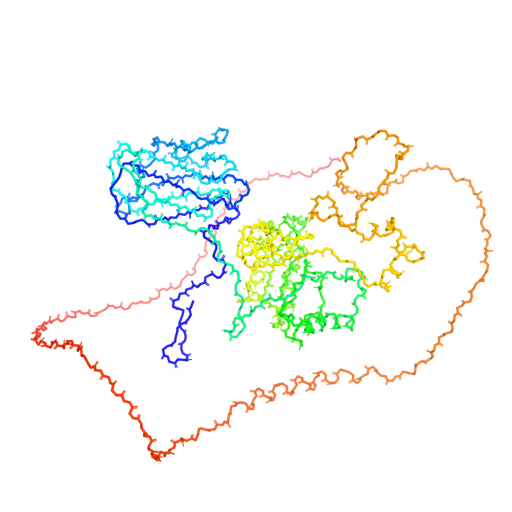 1
ATOM 3953 N N . ALA A 1 508 ? -50.702 11.613 -19.703 1.00 29.05 508 ALA A N 1
ATOM 3954 C CA . ALA A 1 508 ? -49.396 12.097 -20.147 1.00 29.05 508 ALA A CA 1
ATOM 3955 C C . ALA A 1 508 ? -49.292 13.636 -20.078 1.00 29.05 508 ALA A C 1
ATOM 3957 O O . ALA A 1 508 ? -50.261 14.304 -19.719 1.00 29.05 508 ALA A O 1
ATOM 3958 N N . CYS A 1 509 ? -48.150 14.163 -20.546 1.00 25.64 509 CYS A N 1
ATOM 3959 C CA . CYS A 1 509 ? -47.875 15.583 -20.828 1.00 25.64 509 CYS A CA 1
ATOM 3960 C C . CYS A 1 509 ? -47.725 16.490 -19.577 1.00 25.64 509 CYS A C 1
ATOM 3962 O O . CYS A 1 509 ? -48.132 16.132 -18.482 1.00 25.64 509 CYS A O 1
ATOM 3964 N N . GLU A 1 510 ? -47.081 17.661 -19.645 1.00 27.09 510 GLU A N 1
ATOM 3965 C CA . GLU A 1 510 ? -46.626 18.439 -20.810 1.00 27.09 510 GLU A CA 1
ATOM 3966 C C . GLU A 1 510 ? -45.314 19.194 -20.498 1.00 27.09 510 GLU A C 1
ATOM 3968 O O . GLU A 1 510 ? -45.055 19.561 -19.354 1.00 27.09 510 GLU A O 1
ATOM 3973 N N . ALA A 1 511 ? -44.496 19.482 -21.515 1.00 32.44 511 ALA A N 1
ATOM 3974 C CA . ALA A 1 511 ? -43.361 20.398 -21.384 1.00 32.44 511 ALA A CA 1
ATOM 3975 C C . ALA A 1 511 ? -43.800 21.847 -21.648 1.00 32.44 511 ALA A C 1
ATOM 3977 O O . ALA A 1 511 ? -44.477 22.097 -22.643 1.00 32.44 511 ALA A O 1
ATOM 3978 N N . ARG A 1 512 ? -43.326 22.827 -20.861 1.00 27.38 512 ARG A N 1
ATOM 3979 C CA . ARG A 1 512 ? -43.382 24.253 -21.242 1.00 27.38 512 ARG A CA 1
ATOM 3980 C C . ARG A 1 512 ? -42.207 25.064 -20.700 1.00 27.38 512 ARG A C 1
ATOM 3982 O O . ARG A 1 512 ? -41.941 25.098 -19.506 1.00 27.38 512 ARG A O 1
ATOM 3989 N N . ARG A 1 513 ? -41.551 25.787 -21.612 1.00 29.89 513 ARG A N 1
ATOM 3990 C CA . ARG A 1 513 ? -40.648 26.906 -21.307 1.00 29.89 513 ARG A CA 1
ATOM 3991 C C . ARG A 1 513 ? -41.445 28.071 -20.709 1.00 29.89 513 ARG A C 1
ATOM 3993 O O . ARG A 1 513 ? -42.536 28.344 -21.211 1.00 29.89 513 ARG A O 1
ATOM 4000 N N . ARG A 1 514 ? -40.824 28.869 -19.831 1.00 26.48 514 ARG A N 1
ATOM 4001 C CA . ARG A 1 514 ? -40.874 30.344 -19.913 1.00 26.48 514 ARG A CA 1
ATOM 4002 C C . ARG A 1 514 ? -39.793 31.016 -19.065 1.00 26.48 514 ARG A C 1
ATOM 4004 O O . ARG A 1 514 ? -39.651 30.746 -17.883 1.00 26.48 514 ARG A O 1
ATOM 4011 N N . SER A 1 515 ? -39.078 31.924 -19.713 1.00 28.23 515 SER A N 1
ATOM 4012 C CA . SER A 1 515 ? -38.284 33.001 -19.125 1.00 28.23 515 SER A CA 1
ATOM 4013 C C . SER A 1 515 ? -39.180 34.096 -18.539 1.00 28.23 515 SER A C 1
ATOM 4015 O O . SER A 1 515 ? -40.165 34.447 -19.193 1.00 28.23 515 SER A O 1
ATOM 4017 N N . VAL A 1 516 ? -38.769 34.729 -17.436 1.00 29.61 516 VAL A N 1
ATOM 4018 C CA . VAL A 1 516 ? -39.047 36.152 -17.157 1.00 29.61 516 VAL A CA 1
ATOM 4019 C C . VAL A 1 516 ? -37.807 36.783 -16.505 1.00 29.61 516 VAL A C 1
ATOM 4021 O O . VAL A 1 516 ? -37.196 36.200 -15.617 1.00 29.61 516 VAL A O 1
ATOM 4024 N N . ASP A 1 517 ? -37.450 37.956 -17.019 1.00 28.95 517 ASP A N 1
ATOM 4025 C CA . ASP A 1 517 ? -36.389 38.885 -16.602 1.00 28.95 517 ASP A CA 1
ATOM 4026 C C . ASP A 1 517 ? -36.909 39.858 -15.518 1.00 28.95 517 ASP A C 1
ATOM 4028 O O . ASP A 1 517 ? -38.117 40.056 -15.477 1.00 28.95 517 ASP A O 1
ATOM 4032 N N . HIS A 1 518 ? -36.038 40.441 -14.679 1.00 31.94 518 HIS A N 1
ATOM 4033 C CA . HIS A 1 518 ? -36.186 41.645 -13.815 1.00 31.94 518 HIS A CA 1
ATOM 4034 C C . HIS A 1 518 ? -34.913 41.727 -12.920 1.00 31.94 518 HIS A C 1
ATOM 4036 O O . HIS A 1 518 ? -34.583 40.758 -12.247 1.00 31.94 518 HIS A O 1
ATOM 4042 N N . GLY A 1 519 ? -34.150 42.818 -12.772 1.00 26.41 519 GLY A N 1
ATOM 4043 C CA . GLY A 1 519 ? -34.227 44.128 -13.419 1.00 26.41 519 GLY A CA 1
ATOM 4044 C C . GLY A 1 519 ? -34.226 45.323 -12.452 1.00 26.41 519 GLY A C 1
ATOM 4045 O O . GLY A 1 519 ? -35.228 46.016 -12.406 1.00 26.41 519 GLY A O 1
ATOM 4046 N N . HIS A 1 520 ? -33.131 45.609 -11.724 1.00 30.14 520 HIS A N 1
ATOM 4047 C CA . HIS A 1 520 ? -32.787 46.943 -11.159 1.00 30.14 520 HIS A CA 1
ATOM 4048 C C . HIS A 1 520 ? -31.320 46.943 -10.664 1.00 30.14 520 HIS A C 1
ATOM 4050 O O . HIS A 1 520 ? -30.959 46.193 -9.770 1.00 30.14 520 HIS A O 1
ATOM 4056 N N . ARG A 1 521 ? -30.373 47.571 -11.373 1.00 29.94 521 ARG A N 1
ATOM 4057 C CA . ARG A 1 521 ? -29.934 48.988 -11.312 1.00 29.94 521 ARG A CA 1
ATOM 4058 C C . ARG A 1 521 ? -29.167 49.441 -10.043 1.00 29.94 521 ARG A C 1
ATOM 4060 O O . ARG A 1 521 ? -29.764 49.872 -9.071 1.00 29.94 521 ARG A O 1
ATOM 4067 N N . VAL A 1 522 ? -27.851 49.595 -10.265 1.00 29.78 522 VAL A N 1
ATOM 4068 C CA . VAL A 1 522 ? -27.025 50.809 -10.027 1.00 29.78 522 VAL A CA 1
ATOM 4069 C C . VAL A 1 522 ? -26.477 51.068 -8.615 1.00 29.78 522 VAL A C 1
ATOM 4071 O O . VAL A 1 522 ? -27.171 51.598 -7.761 1.00 29.78 522 VAL A O 1
ATOM 4074 N N . HIS A 1 523 ? -25.144 50.972 -8.484 1.00 29.83 523 HIS A N 1
ATOM 4075 C CA . HIS A 1 523 ? -24.329 52.158 -8.173 1.00 29.83 523 HIS A CA 1
ATOM 4076 C C . HIS A 1 523 ? -22.892 52.072 -8.726 1.00 29.83 523 HIS A C 1
ATOM 4078 O O . HIS A 1 523 ? -22.242 51.033 -8.685 1.00 29.83 523 HIS A O 1
ATOM 4084 N N . ARG A 1 524 ? -22.398 53.192 -9.274 1.00 30.28 524 ARG A N 1
ATOM 4085 C CA . ARG A 1 524 ? -21.016 53.366 -9.767 1.00 30.28 524 ARG A CA 1
ATOM 4086 C C . ARG A 1 524 ? -20.019 53.460 -8.604 1.00 30.28 524 ARG A C 1
ATOM 4088 O O . ARG A 1 524 ? -20.282 54.233 -7.683 1.00 30.28 524 ARG A O 1
ATOM 4095 N N . ARG A 1 525 ? -18.787 52.972 -8.807 1.00 28.73 525 ARG A N 1
ATOM 4096 C CA . ARG A 1 525 ? -17.593 53.844 -8.734 1.00 28.73 525 ARG A CA 1
ATOM 4097 C C . ARG A 1 525 ? -16.402 53.295 -9.527 1.00 28.73 525 ARG A C 1
ATOM 4099 O O . ARG A 1 525 ? -16.046 52.133 -9.425 1.00 28.73 525 ARG A O 1
ATOM 4106 N N . VAL A 1 526 ? -15.809 54.188 -10.314 1.00 32.69 526 VAL A N 1
ATOM 4107 C CA . VAL A 1 526 ? -14.559 54.018 -11.067 1.00 32.69 526 VAL A CA 1
ATOM 4108 C C . VAL A 1 526 ? -13.411 54.560 -10.216 1.00 32.69 526 VAL A C 1
ATOM 4110 O O . VAL A 1 526 ? -13.602 55.601 -9.582 1.00 32.69 526 VAL A O 1
ATOM 4113 N N . ARG A 1 527 ? -12.219 53.949 -10.284 1.00 32.91 527 ARG A N 1
ATOM 4114 C CA . ARG A 1 527 ? -10.942 54.688 -10.251 1.00 32.91 527 ARG A CA 1
ATOM 4115 C C . ARG A 1 527 ? -9.771 53.865 -10.794 1.00 32.91 527 ARG A C 1
ATOM 4117 O O . ARG A 1 527 ? -9.423 52.826 -10.249 1.00 32.91 527 ARG A O 1
ATOM 4124 N N . SER A 1 528 ? -9.173 54.382 -11.860 1.00 33.81 528 SER A N 1
ATOM 4125 C CA . SER A 1 528 ? -7.797 54.126 -12.292 1.00 33.81 528 SER A CA 1
ATOM 4126 C C . SER A 1 528 ? -6.787 54.810 -11.347 1.00 33.81 528 SER A C 1
ATOM 4128 O O . SER A 1 528 ? -7.172 55.732 -10.625 1.00 33.81 528 SER A O 1
ATOM 4130 N N . GLY A 1 529 ? -5.513 54.386 -11.373 1.00 32.72 529 GLY A N 1
ATOM 4131 C CA . GLY A 1 529 ? -4.375 55.078 -10.723 1.00 32.72 529 GLY A CA 1
ATOM 4132 C C . GLY A 1 529 ? -3.934 56.341 -11.493 1.00 32.72 529 GLY A C 1
ATOM 4133 O O . GLY A 1 529 ? -4.799 56.955 -12.129 1.00 32.72 529 GLY A O 1
ATOM 4134 N N . PRO A 1 530 ? -2.633 56.715 -11.549 1.00 49.53 530 PRO A N 1
ATOM 4135 C CA . PRO A 1 530 ? -1.427 56.180 -10.883 1.00 49.53 530 PRO A CA 1
ATOM 4136 C C . PRO A 1 530 ? -0.763 57.327 -10.039 1.00 49.53 530 PRO A C 1
ATOM 4138 O O . PRO A 1 530 ? -1.562 57.989 -9.366 1.00 49.53 530 PRO A O 1
ATOM 4141 N N . PRO A 1 531 ? 0.561 57.656 -10.000 1.00 51.00 531 PRO A N 1
ATOM 4142 C CA . PRO A 1 531 ? 1.745 57.180 -10.746 1.00 51.00 531 PRO A CA 1
ATOM 4143 C C . PRO A 1 531 ? 2.406 55.922 -10.161 1.00 51.00 531 PRO A C 1
ATOM 4145 O O . PRO A 1 531 ? 2.423 55.782 -8.919 1.00 51.00 531 PRO A O 1
#